Protein AF-A0A9D5I2P8-F1 (afdb_monomer)

Structure (mmCIF, N/CA/C/O backbone):
data_AF-A0A9D5I2P8-F1
#
_entry.id   AF-A0A9D5I2P8-F1
#
loop_
_atom_site.group_PDB
_atom_site.id
_atom_site.type_symbol
_atom_site.label_atom_id
_atom_site.label_alt_id
_atom_site.label_comp_id
_atom_site.label_asym_id
_atom_site.label_entity_id
_atom_site.label_seq_id
_atom_site.pdbx_PDB_ins_code
_atom_site.Cartn_x
_atom_site.Cartn_y
_atom_site.Cartn_z
_atom_site.occupancy
_atom_site.B_iso_or_equiv
_atom_site.auth_seq_id
_atom_site.auth_comp_id
_atom_site.auth_asym_id
_atom_site.auth_atom_id
_atom_site.pdbx_PDB_model_num
ATOM 1 N N . MET A 1 1 ? 10.595 22.126 9.988 1.00 78.81 1 MET A N 1
ATOM 2 C CA . MET A 1 1 ? 11.864 22.887 10.127 1.00 78.81 1 MET A CA 1
ATOM 3 C C . MET A 1 1 ? 11.837 24.057 9.153 1.00 78.81 1 MET A C 1
ATOM 5 O O . MET A 1 1 ? 11.131 23.957 8.158 1.00 78.81 1 MET A O 1
ATOM 9 N N . ARG A 1 2 ? 12.551 25.163 9.416 1.00 88.12 2 ARG A N 1
ATOM 10 C CA . ARG A 1 2 ? 12.683 26.245 8.418 1.00 88.12 2 ARG A CA 1
ATOM 11 C C . ARG A 1 2 ? 13.442 25.714 7.197 1.00 88.12 2 ARG A C 1
ATOM 13 O O . ARG A 1 2 ? 14.443 25.025 7.381 1.00 88.12 2 ARG A O 1
ATOM 20 N N . LEU A 1 3 ? 12.991 26.056 5.989 1.00 88.38 3 LEU A N 1
ATOM 21 C CA . LEU A 1 3 ? 13.537 25.519 4.736 1.00 88.38 3 LEU A CA 1
ATOM 22 C C . LEU A 1 3 ? 15.068 25.674 4.605 1.00 88.38 3 LEU A C 1
ATOM 24 O O . LEU A 1 3 ? 15.707 24.679 4.280 1.00 88.38 3 LEU A O 1
ATOM 28 N N . PRO A 1 4 ? 15.694 26.825 4.939 1.00 90.62 4 PRO A N 1
ATOM 29 C CA . PRO A 1 4 ? 17.150 26.959 4.830 1.00 90.62 4 PRO A CA 1
ATOM 30 C C . PRO A 1 4 ? 17.914 25.957 5.703 1.00 90.62 4 PRO A C 1
ATOM 32 O O . PRO A 1 4 ? 18.890 25.366 5.258 1.00 90.62 4 PRO A O 1
ATOM 35 N N . LEU A 1 5 ? 17.436 25.715 6.928 1.00 91.19 5 LEU A N 1
ATOM 36 C CA . LEU A 1 5 ? 18.046 24.746 7.840 1.00 91.19 5 LEU A CA 1
ATOM 37 C C . LEU A 1 5 ? 17.813 23.308 7.366 1.00 91.19 5 LEU A C 1
ATOM 39 O O . LEU A 1 5 ? 18.690 22.464 7.498 1.00 91.19 5 LEU A O 1
ATOM 43 N N . TYR A 1 6 ? 16.636 23.032 6.805 1.00 92.38 6 TYR A N 1
ATOM 44 C CA . TYR A 1 6 ? 16.324 21.722 6.243 1.00 92.38 6 TYR A CA 1
ATOM 45 C C . TYR A 1 6 ? 17.246 21.384 5.065 1.00 92.38 6 TYR A C 1
ATOM 47 O O . TYR A 1 6 ? 17.848 20.314 5.037 1.00 92.38 6 TYR A O 1
ATOM 55 N N . LEU A 1 7 ? 17.423 22.328 4.136 1.00 92.12 7 LEU A N 1
ATOM 56 C CA . LEU A 1 7 ? 18.331 22.172 3.001 1.00 92.12 7 LEU A CA 1
ATOM 57 C C . LEU A 1 7 ? 19.793 22.071 3.447 1.00 92.12 7 LEU A C 1
ATOM 59 O O . LEU A 1 7 ? 20.521 21.246 2.909 1.00 92.12 7 LEU A O 1
ATOM 63 N N . ALA A 1 8 ? 20.211 22.826 4.467 1.00 92.19 8 ALA A N 1
ATOM 64 C CA . ALA A 1 8 ? 21.562 22.722 5.019 1.00 92.19 8 ALA A CA 1
ATOM 65 C C . ALA A 1 8 ? 21.890 21.316 5.563 1.00 92.19 8 ALA A C 1
ATOM 67 O O . ALA A 1 8 ? 23.046 20.908 5.524 1.00 92.19 8 ALA A O 1
ATOM 68 N N . LEU A 1 9 ? 20.886 20.568 6.039 1.00 91.12 9 LEU A N 1
ATOM 69 C CA . LEU A 1 9 ? 21.048 19.179 6.488 1.00 91.12 9 LEU A CA 1
ATOM 70 C C . LEU A 1 9 ? 20.932 18.163 5.343 1.00 91.12 9 LEU A C 1
ATOM 72 O O . LEU A 1 9 ? 21.592 17.128 5.378 1.00 91.12 9 LEU A O 1
ATOM 76 N N . LEU A 1 10 ? 20.106 18.447 4.332 1.00 92.12 10 LEU A N 1
ATOM 77 C CA . LEU A 1 10 ? 19.868 17.537 3.209 1.00 92.12 10 LEU A CA 1
ATOM 78 C C . LEU A 1 10 ? 20.974 17.598 2.146 1.00 92.12 10 LEU A C 1
ATOM 80 O O . LEU A 1 10 ? 21.365 16.562 1.618 1.00 92.12 10 LEU A O 1
ATOM 84 N N . ILE A 1 11 ? 21.503 18.788 1.842 1.00 92.69 11 ILE A N 1
ATOM 85 C CA . ILE A 1 11 ? 22.519 18.987 0.796 1.00 92.69 11 ILE A CA 1
ATOM 86 C C . ILE A 1 11 ? 23.757 18.104 1.017 1.00 92.69 11 ILE A C 1
ATOM 88 O O . ILE A 1 11 ? 24.148 17.432 0.064 1.00 92.69 11 ILE A O 1
ATOM 92 N N . PRO A 1 12 ? 24.356 18.016 2.224 1.00 92.00 12 PRO A N 1
ATOM 93 C CA . PRO A 1 12 ? 25.489 17.122 2.453 1.00 92.00 12 PRO A CA 1
ATOM 94 C C . PRO A 1 12 ? 25.155 15.655 2.173 1.00 92.00 12 PRO A C 1
ATOM 96 O O . PRO A 1 12 ? 25.954 14.963 1.553 1.00 92.00 12 PRO A O 1
ATOM 99 N N . ALA A 1 13 ? 23.965 15.188 2.567 1.00 89.69 13 ALA A N 1
ATOM 100 C CA . ALA A 1 13 ? 23.534 13.816 2.301 1.00 89.69 13 ALA A CA 1
ATOM 101 C C . ALA A 1 13 ? 23.412 13.547 0.792 1.00 89.69 13 ALA A C 1
ATOM 103 O O . ALA A 1 13 ? 23.885 12.522 0.313 1.00 89.69 13 ALA A O 1
ATOM 104 N N . ILE A 1 14 ? 22.849 14.494 0.036 1.00 90.88 14 ILE A N 1
ATOM 105 C CA . ILE A 1 14 ? 22.738 14.395 -1.424 1.00 90.88 14 ILE A CA 1
ATOM 106 C C . ILE A 1 14 ? 24.117 14.455 -2.095 1.00 90.88 14 ILE A C 1
ATOM 108 O O . ILE A 1 14 ? 24.389 13.665 -2.990 1.00 90.88 14 ILE A O 1
ATOM 112 N N . LEU A 1 15 ? 25.027 15.325 -1.652 1.00 91.94 15 LEU A N 1
ATOM 113 C CA . LEU A 1 15 ? 26.397 15.365 -2.178 1.00 91.94 15 LEU A CA 1
ATOM 114 C C . LEU A 1 15 ? 27.132 14.044 -1.934 1.00 91.94 15 LEU A C 1
ATOM 116 O O . LEU A 1 15 ? 27.730 13.501 -2.858 1.00 91.94 15 LEU A O 1
ATOM 120 N N . CYS A 1 16 ? 27.047 13.488 -0.725 1.00 91.62 16 CYS A N 1
ATOM 121 C CA . CYS A 1 16 ? 27.643 12.188 -0.426 1.00 91.62 16 CYS A CA 1
ATOM 122 C C . CYS A 1 16 ? 27.035 11.055 -1.272 1.00 91.62 16 CYS A C 1
ATOM 124 O O . CYS A 1 16 ? 27.744 10.108 -1.611 1.00 91.62 16 CYS A O 1
ATOM 126 N N . LEU A 1 17 ? 25.746 11.159 -1.618 1.00 90.62 17 LEU A N 1
ATOM 127 C CA . LEU A 1 17 ? 25.062 10.233 -2.519 1.00 90.62 17 LEU A CA 1
ATOM 128 C C . LEU A 1 17 ? 25.661 10.297 -3.935 1.00 90.62 17 LEU A C 1
ATOM 130 O O . LEU A 1 17 ? 26.036 9.261 -4.470 1.00 90.62 17 LEU A O 1
ATOM 134 N N . TYR A 1 18 ? 25.844 11.493 -4.510 1.00 91.44 18 TYR A N 1
ATOM 135 C CA . TYR A 1 18 ? 26.490 11.650 -5.827 1.00 91.44 18 TYR A CA 1
ATOM 136 C C . TYR A 1 18 ? 27.962 11.235 -5.838 1.00 91.44 18 TYR A C 1
ATOM 138 O O . TYR A 1 18 ? 28.459 10.742 -6.846 1.00 91.44 18 TYR A O 1
ATOM 146 N N . LEU A 1 19 ? 28.667 11.438 -4.725 1.00 92.06 19 LEU A N 1
ATOM 147 C CA . LEU A 1 19 ? 30.057 11.017 -4.573 1.00 92.06 19 LEU A CA 1
ATOM 148 C C . LEU A 1 19 ? 30.198 9.508 -4.303 1.00 92.06 19 LEU A C 1
ATOM 150 O O . LEU A 1 19 ? 31.323 9.022 -4.257 1.00 92.06 19 LEU A O 1
ATOM 154 N N . ASN A 1 20 ? 29.094 8.769 -4.125 1.00 87.88 20 ASN A N 1
ATOM 155 C CA . ASN A 1 20 ? 29.074 7.342 -3.779 1.00 87.88 20 ASN A CA 1
ATOM 156 C C . ASN A 1 20 ? 29.911 6.994 -2.530 1.00 87.88 20 ASN A C 1
ATOM 158 O O . ASN A 1 20 ? 30.543 5.943 -2.459 1.00 87.88 20 ASN A O 1
ATOM 162 N N . ILE A 1 21 ? 29.913 7.880 -1.529 1.00 90.06 21 ILE A N 1
ATOM 163 C CA . ILE A 1 21 ? 30.663 7.706 -0.267 1.00 90.06 21 ILE A CA 1
ATOM 164 C C . ILE A 1 21 ? 29.759 7.410 0.936 1.00 90.06 21 ILE A C 1
ATOM 166 O O . ILE A 1 21 ? 30.230 7.361 2.074 1.00 90.06 21 ILE A O 1
ATOM 170 N N . LEU A 1 22 ? 28.450 7.259 0.720 1.00 87.00 22 LEU A N 1
ATOM 171 C CA . LEU A 1 22 ? 27.521 6.949 1.799 1.00 87.00 22 LEU A CA 1
ATOM 172 C C . LEU A 1 22 ? 27.626 5.475 2.202 1.00 87.00 22 LEU A C 1
ATOM 174 O O . LEU A 1 22 ? 27.443 4.603 1.356 1.00 87.00 22 LEU A O 1
ATOM 178 N N . PRO A 1 23 ? 27.844 5.170 3.493 1.00 87.38 23 PRO A N 1
ATOM 179 C CA . PRO A 1 23 ? 27.744 3.798 3.965 1.00 87.38 23 PRO A CA 1
ATOM 180 C C . PRO A 1 23 ? 26.299 3.310 3.852 1.00 87.38 23 PRO A C 1
ATOM 182 O O . PRO A 1 23 ? 25.368 4.055 4.154 1.00 87.38 23 PRO A O 1
ATOM 185 N N . ILE A 1 24 ? 26.095 2.049 3.481 1.00 86.12 24 ILE A N 1
ATOM 186 C CA . ILE A 1 24 ? 24.763 1.439 3.438 1.00 86.12 24 ILE A CA 1
ATOM 187 C C . ILE A 1 24 ? 24.373 1.045 4.865 1.00 86.12 24 ILE A C 1
ATOM 189 O O . ILE A 1 24 ? 24.874 0.067 5.415 1.00 86.12 24 ILE A O 1
ATOM 193 N N . ASN A 1 25 ? 23.519 1.843 5.505 1.00 87.56 25 ASN A N 1
ATOM 194 C CA . ASN A 1 25 ? 22.987 1.563 6.836 1.00 87.56 25 ASN A CA 1
ATOM 195 C C . ASN A 1 25 ? 21.649 2.287 7.056 1.00 87.56 25 ASN A C 1
ATOM 197 O O . ASN A 1 25 ? 21.190 3.072 6.227 1.00 87.56 25 ASN A O 1
ATOM 201 N N . ILE A 1 26 ? 21.016 2.031 8.203 1.00 87.94 26 ILE A N 1
ATOM 202 C CA . ILE A 1 26 ? 19.726 2.642 8.550 1.00 87.94 26 ILE A CA 1
ATOM 203 C C . ILE A 1 26 ? 19.819 4.172 8.617 1.00 87.94 26 ILE A C 1
ATOM 205 O O . ILE A 1 26 ? 18.866 4.849 8.245 1.00 87.94 26 ILE A O 1
ATOM 209 N N . ILE A 1 27 ? 20.947 4.734 9.064 1.00 89.50 27 ILE A N 1
ATOM 210 C CA . ILE A 1 27 ? 21.100 6.186 9.225 1.00 89.50 27 ILE A CA 1
ATOM 211 C C . ILE A 1 27 ? 21.068 6.871 7.859 1.00 89.50 27 ILE A C 1
ATOM 213 O O . ILE A 1 27 ? 20.298 7.809 7.668 1.00 89.50 27 ILE A O 1
ATOM 217 N N . THR A 1 28 ? 21.876 6.410 6.905 1.00 90.25 28 THR A N 1
ATOM 218 C CA . THR A 1 28 ? 21.946 7.003 5.562 1.00 90.25 28 THR A CA 1
ATOM 219 C C . THR A 1 28 ? 20.651 6.794 4.789 1.00 90.25 28 THR A C 1
ATOM 221 O O . THR A 1 28 ? 20.121 7.752 4.224 1.00 90.25 28 THR A O 1
ATOM 224 N N . GLY A 1 29 ? 20.090 5.584 4.852 1.00 91.00 29 GLY A N 1
ATOM 225 C CA . GLY A 1 29 ? 18.795 5.256 4.267 1.00 91.00 29 GLY A CA 1
ATOM 226 C C . GLY A 1 29 ? 17.678 6.160 4.776 1.00 91.00 29 GLY A C 1
ATOM 227 O O . GLY A 1 29 ? 16.981 6.796 3.983 1.00 91.00 29 GLY A O 1
ATOM 228 N N . LEU A 1 30 ? 17.549 6.291 6.099 1.00 90.62 30 LEU A N 1
ATOM 229 C CA . LEU A 1 30 ? 16.545 7.149 6.720 1.00 90.62 30 LEU A CA 1
ATOM 230 C C . LEU A 1 30 ? 16.786 8.622 6.375 1.00 90.62 30 LEU A C 1
ATOM 232 O O . LEU A 1 30 ? 15.847 9.305 5.989 1.00 90.62 30 LEU A O 1
ATOM 236 N N . MET A 1 31 ? 18.020 9.125 6.475 1.00 91.56 31 MET A N 1
ATOM 237 C CA . MET A 1 31 ? 18.318 10.538 6.213 1.00 91.56 31 MET A CA 1
ATOM 238 C C . MET A 1 31 ? 17.983 10.952 4.780 1.00 91.56 31 MET A C 1
ATOM 240 O O . MET A 1 31 ? 17.380 12.008 4.585 1.00 91.56 31 MET A O 1
ATOM 244 N N . ILE A 1 32 ? 18.321 10.127 3.784 1.00 92.50 32 ILE A N 1
ATOM 245 C CA . ILE A 1 32 ? 18.010 10.438 2.386 1.00 92.50 32 ILE A CA 1
ATOM 246 C C . ILE A 1 32 ? 16.512 10.301 2.128 1.00 92.50 32 ILE A C 1
ATOM 248 O O . ILE A 1 32 ? 15.891 11.230 1.618 1.00 92.50 32 ILE A O 1
ATOM 252 N N . THR A 1 33 ? 15.906 9.171 2.495 1.00 93.75 33 THR A N 1
ATOM 253 C CA . THR A 1 33 ? 14.495 8.906 2.175 1.00 93.75 33 THR A CA 1
ATOM 254 C C . THR A 1 33 ? 13.550 9.830 2.943 1.00 93.75 33 THR A C 1
ATOM 256 O O . THR A 1 33 ? 12.611 10.367 2.362 1.00 93.75 33 THR A O 1
ATOM 259 N N . MET A 1 34 ? 13.818 10.105 4.222 1.00 92.94 34 MET A N 1
ATOM 260 C CA . MET A 1 34 ? 13.047 11.049 5.038 1.00 92.94 34 MET A CA 1
ATOM 261 C C . MET A 1 34 ? 13.308 12.503 4.634 1.00 92.94 34 MET A C 1
ATOM 263 O O . MET A 1 34 ? 12.386 13.320 4.659 1.00 92.94 34 MET A O 1
ATOM 267 N N . GLY A 1 35 ? 14.542 12.830 4.244 1.00 93.81 35 GLY A N 1
ATOM 268 C CA . GLY A 1 35 ? 14.923 14.142 3.725 1.00 93.81 35 GLY A CA 1
ATOM 269 C C . GLY A 1 35 ? 14.256 14.476 2.387 1.00 93.81 35 GLY A C 1
ATOM 270 O O . GLY A 1 35 ? 13.686 15.548 2.201 1.00 93.81 35 GLY A O 1
ATOM 271 N N . LEU A 1 36 ? 14.260 13.533 1.450 1.00 95.12 36 LEU A N 1
ATOM 272 C CA . LEU A 1 36 ? 13.548 13.681 0.183 1.00 95.12 36 LEU A CA 1
ATOM 273 C C . LEU A 1 36 ? 12.033 13.624 0.389 1.00 95.12 36 LEU A C 1
ATOM 275 O O . LEU A 1 36 ? 11.311 14.454 -0.154 1.00 95.12 36 LEU A O 1
ATOM 279 N N . GLY A 1 37 ? 11.543 12.712 1.231 1.00 94.56 37 GLY A N 1
ATOM 280 C CA . GLY A 1 37 ? 10.116 12.564 1.507 1.00 94.56 37 GLY A CA 1
ATOM 281 C C . GLY A 1 37 ? 9.509 13.813 2.140 1.00 94.56 37 GLY A C 1
ATOM 282 O O . GLY A 1 37 ? 8.441 14.256 1.731 1.00 94.56 37 GLY A O 1
ATOM 283 N N . GLY A 1 38 ? 10.198 14.438 3.099 1.00 93.69 38 GLY A N 1
ATOM 284 C CA . GLY A 1 38 ? 9.749 15.703 3.680 1.00 93.69 38 GLY A CA 1
ATOM 285 C C . GLY A 1 38 ? 9.792 16.865 2.683 1.00 93.69 38 GLY A C 1
ATOM 286 O O . GLY A 1 38 ? 8.869 17.681 2.669 1.00 93.69 38 GLY A O 1
ATOM 287 N N . LEU A 1 39 ? 10.815 16.920 1.821 1.00 94.75 39 LEU A N 1
ATOM 288 C CA . LEU A 1 39 ? 10.914 17.921 0.758 1.00 94.75 39 LEU A CA 1
ATOM 289 C C . LEU A 1 39 ? 9.770 17.784 -0.256 1.00 94.75 39 LEU A C 1
ATOM 291 O O . LEU A 1 39 ? 9.090 18.764 -0.547 1.00 94.75 39 LEU A O 1
ATOM 295 N N . PHE A 1 40 ? 9.534 16.579 -0.771 1.00 95.44 40 PHE A N 1
ATOM 296 C CA . PHE A 1 40 ? 8.492 16.306 -1.762 1.00 95.44 40 PHE A CA 1
ATOM 297 C C . PHE A 1 40 ? 7.091 16.507 -1.199 1.00 95.44 40 PHE A C 1
ATOM 299 O O . PHE A 1 40 ? 6.252 17.104 -1.873 1.00 95.44 40 PHE A O 1
ATOM 306 N N . LEU A 1 41 ? 6.862 16.110 0.055 1.00 93.19 41 LEU A N 1
ATOM 307 C CA . LEU A 1 41 ? 5.612 16.395 0.749 1.00 93.19 41 LEU A CA 1
ATOM 308 C C . LEU A 1 41 ? 5.373 17.909 0.837 1.00 93.19 41 LEU A C 1
ATOM 310 O O . LEU A 1 41 ? 4.321 18.388 0.425 1.00 93.19 41 LEU A O 1
ATOM 314 N N . TRP A 1 42 ? 6.377 18.676 1.280 1.00 92.88 42 TRP A N 1
ATOM 315 C CA . TRP A 1 42 ? 6.282 20.135 1.362 1.00 92.88 42 TRP A CA 1
ATOM 316 C C . TRP A 1 42 ? 6.031 20.791 -0.003 1.00 92.88 42 TRP A C 1
ATOM 318 O O . TRP A 1 42 ? 5.168 21.664 -0.102 1.00 92.88 42 TRP A O 1
ATOM 328 N N . ILE A 1 43 ? 6.738 20.368 -1.058 1.00 94.38 43 ILE A N 1
ATOM 329 C CA . ILE A 1 43 ? 6.544 20.888 -2.421 1.00 94.38 43 ILE A CA 1
ATOM 330 C C . ILE A 1 43 ? 5.121 20.596 -2.900 1.00 94.38 43 ILE A C 1
ATOM 332 O O . ILE A 1 43 ? 4.416 21.513 -3.315 1.00 94.38 43 ILE A O 1
ATOM 336 N N . GLY A 1 44 ? 4.682 19.339 -2.839 1.00 93.00 44 GLY A N 1
ATOM 337 C CA . GLY A 1 44 ? 3.399 18.943 -3.414 1.00 93.00 44 GLY A CA 1
ATOM 338 C C . GLY A 1 44 ? 2.206 19.517 -2.654 1.00 93.00 44 GLY A C 1
ATOM 339 O O . GLY A 1 44 ? 1.231 19.927 -3.282 1.00 93.00 44 GLY A O 1
ATOM 340 N N . ASP A 1 45 ? 2.306 19.635 -1.329 1.00 91.19 45 ASP A N 1
ATOM 341 C CA . ASP A 1 45 ? 1.255 20.237 -0.503 1.00 91.19 45 ASP A CA 1
ATOM 342 C C . ASP A 1 45 ? 1.180 21.764 -0.674 1.00 91.19 45 ASP A C 1
ATOM 344 O O . ASP A 1 45 ? 0.129 22.364 -0.441 1.00 91.19 45 ASP A O 1
ATOM 348 N N . SER A 1 46 ? 2.264 22.398 -1.137 1.00 91.75 46 SER A N 1
ATOM 349 C CA . SER A 1 46 ? 2.305 23.840 -1.409 1.00 91.75 46 SER A CA 1
ATOM 350 C C . SER A 1 46 ? 1.672 24.229 -2.751 1.00 91.75 46 SER A C 1
ATOM 352 O O . SER A 1 46 ? 1.355 25.402 -2.945 1.00 91.75 46 SER A O 1
ATOM 354 N N . ILE A 1 47 ? 1.484 23.291 -3.690 1.00 93.00 47 ILE A N 1
ATOM 355 C CA . ILE A 1 47 ? 0.934 23.580 -5.024 1.00 93.00 47 ILE A CA 1
ATOM 356 C C . ILE A 1 47 ? -0.607 23.569 -4.961 1.00 93.00 47 ILE A C 1
ATOM 358 O O . ILE A 1 47 ? -1.201 22.509 -4.730 1.00 93.00 47 ILE A O 1
ATOM 362 N N . PRO A 1 48 ? -1.292 24.708 -5.209 1.00 88.25 48 PRO A N 1
ATOM 363 C CA . PRO A 1 48 ? -2.754 24.766 -5.196 1.00 88.25 48 PRO A CA 1
ATOM 364 C C . PRO A 1 48 ? -3.376 23.805 -6.214 1.00 88.25 48 PRO A C 1
ATOM 366 O O . PRO A 1 48 ? -2.814 23.583 -7.287 1.00 88.25 48 PRO A O 1
ATOM 369 N N . LYS A 1 49 ? -4.562 23.265 -5.908 1.00 87.75 49 LYS A N 1
ATOM 370 C CA . LYS A 1 49 ? -5.259 22.187 -6.644 1.00 87.75 49 LYS A CA 1
ATOM 371 C C . LYS A 1 49 ? -4.548 20.835 -6.620 1.00 87.75 49 LYS A C 1
ATOM 373 O O . LYS A 1 49 ? -5.217 19.834 -6.422 1.00 87.75 49 LYS A O 1
ATOM 378 N N . PHE A 1 50 ? -3.228 20.777 -6.787 1.00 89.00 50 PHE A N 1
ATOM 379 C CA . PHE A 1 50 ? -2.485 19.515 -6.715 1.00 89.00 50 PHE A CA 1
ATOM 380 C C . PHE A 1 50 ? -2.513 18.923 -5.299 1.00 89.00 50 PHE A C 1
ATOM 382 O O . PHE A 1 50 ? -2.720 17.722 -5.129 1.00 89.00 50 PHE A O 1
ATOM 389 N N . SER A 1 51 ? -2.428 19.772 -4.273 1.00 88.88 51 SER A N 1
ATOM 390 C CA . SER A 1 51 ? -2.590 19.365 -2.875 1.00 88.88 51 SER A CA 1
ATOM 391 C C . SER A 1 51 ? -3.970 18.766 -2.562 1.00 88.88 51 SER A C 1
ATOM 393 O O . SER A 1 51 ? -4.065 17.878 -1.719 1.00 88.88 51 SER A O 1
ATOM 395 N N . GLU A 1 52 ? -5.032 19.146 -3.286 1.00 86.25 52 GLU A N 1
ATOM 396 C CA . GLU A 1 52 ? -6.380 18.568 -3.113 1.00 86.25 52 GLU A CA 1
ATOM 397 C C . GLU A 1 52 ? -6.453 17.088 -3.533 1.00 86.25 52 GLU A C 1
ATOM 399 O O . GLU A 1 52 ? -7.328 16.358 -3.069 1.00 86.25 52 GLU A O 1
ATOM 404 N N . PHE A 1 53 ? -5.510 16.640 -4.368 1.00 86.50 53 PHE A N 1
ATOM 405 C CA . PHE A 1 53 ? -5.315 15.245 -4.770 1.00 86.50 53 PHE A CA 1
ATOM 406 C C . PHE A 1 53 ? -4.235 14.540 -3.926 1.00 86.50 53 PHE A C 1
ATOM 408 O O . PHE A 1 53 ? -3.790 13.448 -4.270 1.00 86.50 53 PHE A O 1
ATOM 415 N N . GLY A 1 54 ? -3.771 15.136 -2.825 1.00 85.00 54 GLY A N 1
ATOM 416 C CA . GLY A 1 54 ? -2.665 14.578 -2.041 1.00 85.00 54 GLY A CA 1
ATOM 417 C C . GLY A 1 54 ? -1.312 14.732 -2.739 1.00 85.00 54 GLY A C 1
ATOM 418 O O . GLY A 1 54 ? -0.473 13.832 -2.676 1.00 85.00 54 GLY A O 1
ATOM 419 N N . GLY A 1 55 ? -1.107 15.863 -3.418 1.00 88.69 55 GLY A N 1
ATOM 420 C CA . GLY A 1 55 ? 0.065 16.155 -4.239 1.00 88.69 55 GLY A CA 1
ATOM 421 C C . GLY A 1 55 ? 1.410 15.814 -3.596 1.00 88.69 55 GLY A C 1
ATOM 422 O O . GLY A 1 55 ? 2.247 15.188 -4.243 1.00 88.69 55 GLY A O 1
ATOM 423 N N . GLY A 1 56 ? 1.615 16.132 -2.314 1.00 91.81 56 GLY A N 1
ATOM 424 C CA . GLY A 1 56 ? 2.856 15.782 -1.621 1.00 91.81 56 GLY A CA 1
ATOM 425 C C . GLY A 1 56 ? 3.098 14.271 -1.527 1.00 91.81 56 GLY A C 1
ATOM 426 O O . GLY A 1 56 ? 4.214 13.803 -1.739 1.00 91.81 56 GLY A O 1
ATOM 427 N N . THR A 1 57 ? 2.043 13.484 -1.305 1.00 90.81 57 THR A N 1
ATOM 428 C CA . THR A 1 57 ? 2.125 12.014 -1.293 1.00 90.81 57 THR A CA 1
ATOM 429 C C . THR A 1 57 ? 2.434 11.460 -2.683 1.00 90.81 57 THR A C 1
ATOM 431 O O . THR A 1 57 ? 3.275 10.573 -2.812 1.00 90.81 57 THR A O 1
ATOM 434 N N . LEU A 1 58 ? 1.798 12.005 -3.726 1.00 93.12 58 LEU A N 1
ATOM 435 C CA . LEU A 1 58 ? 2.051 11.598 -5.110 1.00 93.12 58 LEU A CA 1
ATOM 436 C C . LEU A 1 58 ? 3.499 11.883 -5.527 1.00 93.12 58 LEU A C 1
ATOM 438 O O . LEU A 1 58 ? 4.118 11.040 -6.175 1.00 93.12 58 LEU A O 1
ATOM 442 N N . LEU A 1 59 ? 4.074 13.018 -5.110 1.00 95.19 59 LEU A N 1
ATOM 443 C CA . LEU A 1 59 ? 5.490 13.294 -5.359 1.00 95.19 59 LEU A CA 1
ATOM 444 C C . LEU A 1 59 ? 6.397 12.292 -4.646 1.00 95.19 59 LEU A C 1
ATOM 446 O O . LEU A 1 59 ? 7.309 11.780 -5.281 1.00 95.19 59 LEU A O 1
ATOM 450 N N . CYS A 1 60 ? 6.135 11.942 -3.383 1.00 94.44 60 CYS A N 1
ATOM 451 C CA . CYS A 1 60 ? 6.932 10.926 -2.684 1.00 94.44 60 CYS A CA 1
ATOM 452 C C . CYS A 1 60 ? 6.919 9.555 -3.380 1.00 94.44 60 CYS A C 1
ATOM 454 O O . CYS A 1 60 ? 7.894 8.821 -3.275 1.00 94.44 60 CYS A O 1
ATOM 456 N N . ILE A 1 61 ? 5.828 9.208 -4.068 1.00 91.19 61 ILE A N 1
ATOM 457 C CA . ILE A 1 61 ? 5.642 7.904 -4.717 1.00 91.19 61 ILE A CA 1
ATOM 458 C C . ILE A 1 61 ? 6.229 7.868 -6.129 1.00 91.19 61 ILE A C 1
ATOM 460 O O . ILE A 1 61 ? 6.802 6.855 -6.517 1.00 91.19 61 ILE A O 1
ATOM 464 N N . PHE A 1 62 ? 6.064 8.924 -6.924 1.00 91.88 62 PHE A N 1
ATOM 465 C CA . PHE A 1 62 ? 6.422 8.881 -8.348 1.00 91.88 62 PHE A CA 1
ATOM 466 C C . PHE A 1 62 ? 7.723 9.602 -8.670 1.00 91.88 62 PHE A C 1
ATOM 468 O O . PHE A 1 62 ? 8.466 9.168 -9.548 1.00 91.88 62 PHE A O 1
ATOM 475 N N . LEU A 1 63 ? 8.016 10.700 -7.972 1.00 94.81 63 LEU A N 1
ATOM 476 C CA . LEU A 1 63 ? 9.150 11.546 -8.320 1.00 94.81 63 LEU A CA 1
ATOM 477 C C . LEU A 1 63 ? 10.509 10.845 -8.125 1.00 94.81 63 LEU A C 1
ATOM 479 O O . LEU A 1 63 ? 11.328 10.972 -9.029 1.00 94.81 63 LEU A O 1
ATOM 483 N N . PRO A 1 64 ? 10.780 10.085 -7.040 1.00 95.00 64 PRO A N 1
ATOM 484 C CA . PRO A 1 64 ? 12.075 9.420 -6.870 1.00 95.00 64 PRO A CA 1
ATOM 485 C C . PRO A 1 64 ? 12.423 8.465 -8.018 1.00 95.00 64 PRO A C 1
ATOM 487 O O . PRO A 1 64 ? 13.498 8.598 -8.595 1.00 95.00 64 PRO A O 1
ATOM 490 N N . ALA A 1 65 ? 11.508 7.563 -8.390 1.00 92.94 65 ALA A N 1
ATOM 491 C CA . ALA A 1 65 ? 11.703 6.622 -9.497 1.00 92.94 65 ALA A CA 1
ATOM 492 C C . ALA A 1 65 ? 11.996 7.340 -10.824 1.00 92.94 65 ALA A C 1
ATOM 494 O O . ALA A 1 65 ? 12.927 6.981 -11.542 1.00 92.94 65 ALA A O 1
ATOM 495 N N . VAL A 1 66 ? 11.241 8.404 -11.125 1.00 92.88 66 VAL A N 1
ATOM 496 C CA . VAL A 1 66 ? 11.451 9.209 -12.337 1.00 92.88 66 VAL A CA 1
ATOM 497 C C . VAL A 1 66 ? 12.803 9.915 -12.303 1.00 92.88 66 VAL A C 1
ATOM 499 O O . VAL A 1 66 ? 13.507 9.901 -13.305 1.00 92.88 66 VAL A O 1
ATOM 502 N N . LEU A 1 67 ? 13.185 10.512 -11.169 1.00 94.81 67 LEU A N 1
ATOM 503 C CA . LEU A 1 67 ? 14.469 11.202 -11.023 1.00 94.81 67 LEU A CA 1
ATOM 504 C C . LEU A 1 67 ? 15.661 10.254 -11.189 1.00 94.81 67 LEU A C 1
ATOM 506 O O . LEU A 1 67 ? 16.671 10.676 -11.746 1.00 94.81 67 LEU A O 1
ATOM 510 N N . ILE A 1 68 ? 15.545 9.005 -10.732 1.00 94.00 68 ILE A N 1
ATOM 511 C CA . ILE A 1 68 ? 16.553 7.963 -10.973 1.00 94.00 68 ILE A CA 1
ATOM 512 C C . ILE A 1 68 ? 16.589 7.616 -12.465 1.00 94.00 68 ILE A C 1
ATOM 514 O O . ILE A 1 68 ? 17.650 7.653 -13.077 1.00 94.00 68 ILE A O 1
ATOM 518 N N . PHE A 1 69 ? 15.428 7.369 -13.077 1.00 92.38 69 PHE A N 1
ATOM 519 C CA . PHE A 1 69 ? 15.329 6.995 -14.490 1.00 92.38 69 PHE A CA 1
ATOM 520 C C . PHE A 1 69 ? 15.915 8.044 -15.448 1.00 92.38 69 PHE A C 1
ATOM 522 O O . PHE A 1 69 ? 16.607 7.694 -16.398 1.00 92.38 69 PHE A O 1
ATOM 529 N N . VAL A 1 70 ? 15.678 9.339 -15.203 1.00 93.50 70 VAL A N 1
ATOM 530 C CA . VAL A 1 70 ? 16.240 10.421 -16.038 1.00 93.50 70 VAL A CA 1
ATOM 531 C C . VAL A 1 70 ? 17.697 10.766 -15.694 1.00 93.50 70 VAL A C 1
ATOM 533 O O . VAL A 1 70 ? 18.255 11.693 -16.279 1.00 93.50 70 VAL A O 1
ATOM 536 N N . GLY A 1 71 ? 18.309 10.068 -14.733 1.00 90.81 71 GLY A N 1
ATOM 537 C CA . GLY A 1 71 ? 19.699 10.271 -14.320 1.00 90.81 71 GLY A CA 1
ATOM 538 C C . GLY A 1 71 ? 19.941 11.509 -13.452 1.00 90.81 71 GLY A C 1
ATOM 539 O O . GLY A 1 71 ? 21.085 11.935 -13.309 1.00 90.81 71 GLY A O 1
ATOM 540 N N . VAL A 1 72 ? 18.891 12.108 -12.873 1.00 93.56 72 VAL A N 1
ATOM 541 C CA . VAL A 1 72 ? 19.056 13.187 -11.887 1.00 93.56 72 VAL A CA 1
ATOM 542 C C . VAL A 1 72 ? 19.530 12.601 -10.565 1.00 93.56 72 VAL A C 1
ATOM 544 O O . VAL A 1 72 ? 20.520 13.069 -10.033 1.00 93.56 72 VAL A O 1
ATOM 547 N N . LEU A 1 73 ? 18.869 11.575 -10.027 1.00 92.88 73 LEU A N 1
ATOM 548 C CA . LEU A 1 73 ? 19.385 10.861 -8.856 1.00 92.88 73 LEU A CA 1
ATOM 549 C C . LEU A 1 73 ? 20.273 9.693 -9.311 1.00 92.88 73 LEU A C 1
ATOM 551 O O . LEU A 1 73 ? 19.899 8.997 -10.253 1.00 92.88 73 LEU A O 1
ATOM 555 N N . PRO A 1 74 ? 21.424 9.452 -8.658 1.00 91.56 74 PRO A N 1
ATOM 556 C CA . PRO A 1 74 ? 22.299 8.343 -9.024 1.00 91.56 74 PRO A CA 1
ATOM 557 C C . PRO A 1 74 ? 21.658 6.993 -8.681 1.00 91.56 74 PRO A C 1
ATOM 559 O O . PRO A 1 74 ? 20.864 6.892 -7.744 1.00 91.56 74 PRO A O 1
ATOM 562 N N . GLU A 1 75 ? 22.061 5.934 -9.387 1.00 88.06 75 GLU A N 1
ATOM 563 C CA . GLU A 1 75 ? 21.558 4.568 -9.163 1.00 88.06 75 GLU A CA 1
ATOM 564 C C . GLU A 1 75 ? 21.831 4.045 -7.745 1.00 88.06 75 GLU A C 1
ATOM 566 O O . GLU A 1 75 ? 21.038 3.267 -7.215 1.00 88.06 75 GLU A O 1
ATOM 571 N N . SER A 1 76 ? 22.878 4.546 -7.075 1.00 89.56 76 SER A N 1
ATOM 572 C CA . SER A 1 76 ? 23.165 4.253 -5.662 1.00 89.56 76 SER A CA 1
ATOM 573 C C . SER A 1 76 ? 22.005 4.612 -4.724 1.00 89.56 76 SER A C 1
ATOM 575 O O . SER A 1 76 ? 21.876 4.032 -3.647 1.00 89.56 76 SER A O 1
ATOM 577 N N . MET A 1 77 ? 21.102 5.509 -5.139 1.00 91.31 77 MET A N 1
ATOM 578 C CA . MET A 1 77 ? 19.854 5.785 -4.426 1.00 91.31 77 MET A CA 1
ATOM 579 C C . MET A 1 77 ? 18.945 4.554 -4.356 1.00 91.31 77 MET A C 1
ATOM 581 O O . MET A 1 77 ? 18.348 4.308 -3.308 1.00 91.31 77 MET A O 1
ATOM 585 N N . SER A 1 78 ? 18.835 3.792 -5.449 1.00 91.00 78 SER A N 1
ATOM 586 C CA . SER A 1 78 ? 18.015 2.577 -5.501 1.00 91.00 78 SER A CA 1
ATOM 587 C C . SER A 1 78 ? 18.563 1.523 -4.542 1.00 91.00 78 SER A C 1
ATOM 589 O O . SER A 1 78 ? 17.826 1.004 -3.704 1.00 91.00 78 SER A O 1
ATOM 591 N N . GLU A 1 79 ? 19.881 1.306 -4.561 1.00 90.69 79 GLU A N 1
ATOM 592 C CA . GLU A 1 79 ? 20.554 0.367 -3.661 1.00 90.69 79 GLU A CA 1
ATOM 593 C C . GLU A 1 79 ? 20.396 0.766 -2.185 1.00 90.69 79 GLU A C 1
ATOM 595 O O . GLU A 1 79 ? 20.054 -0.067 -1.340 1.00 90.69 79 GLU A O 1
ATOM 600 N N . ILE A 1 80 ? 20.601 2.045 -1.851 1.00 91.62 80 ILE A N 1
ATOM 601 C CA . ILE A 1 80 ? 20.420 2.547 -0.482 1.00 91.62 80 ILE A CA 1
ATOM 602 C C . ILE A 1 80 ? 18.964 2.386 -0.042 1.00 91.62 80 ILE A C 1
ATOM 604 O O . ILE A 1 80 ? 18.715 1.929 1.073 1.00 91.62 80 ILE A O 1
ATOM 608 N N . ALA A 1 81 ? 18.002 2.735 -0.899 1.00 92.12 81 ALA A N 1
ATOM 609 C CA . ALA A 1 81 ? 16.580 2.600 -0.610 1.00 92.12 81 ALA A CA 1
ATOM 610 C C . ALA A 1 81 ? 16.168 1.136 -0.403 1.00 92.12 81 ALA A C 1
ATOM 612 O O . ALA A 1 81 ? 15.448 0.840 0.553 1.00 92.12 81 ALA A O 1
ATOM 613 N N . GLN A 1 82 ? 16.659 0.223 -1.244 1.00 90.31 82 GLN A N 1
ATOM 614 C CA . GLN A 1 82 ? 16.368 -1.206 -1.168 1.00 90.31 82 GLN A CA 1
ATOM 615 C C . GLN A 1 82 ? 16.939 -1.827 0.110 1.00 90.31 82 GLN A C 1
ATOM 617 O O . GLN A 1 82 ? 16.228 -2.521 0.841 1.00 90.31 82 GLN A O 1
ATOM 622 N N . ASN A 1 83 ? 18.204 -1.543 0.426 1.00 90.56 83 ASN A N 1
ATOM 623 C CA . ASN A 1 83 ? 18.839 -2.044 1.643 1.00 90.56 83 ASN A CA 1
ATOM 624 C C . ASN A 1 83 ? 18.204 -1.451 2.902 1.00 90.56 83 ASN A C 1
ATOM 626 O O . ASN A 1 83 ? 17.958 -2.167 3.871 1.00 90.56 83 ASN A O 1
ATOM 630 N N . PHE A 1 84 ? 17.887 -0.156 2.881 1.00 90.19 84 PHE A N 1
ATOM 631 C CA . PHE A 1 84 ? 17.178 0.499 3.971 1.00 90.19 84 PHE A CA 1
ATOM 632 C C . PHE A 1 84 ? 15.817 -0.138 4.226 1.00 90.19 84 PHE A C 1
ATOM 634 O O . PHE A 1 84 ? 15.521 -0.496 5.363 1.00 90.19 84 PHE A O 1
ATOM 641 N N . TYR A 1 85 ? 14.999 -0.276 3.183 1.00 88.69 85 TYR A N 1
ATOM 642 C CA . TYR A 1 85 ? 13.628 -0.737 3.321 1.00 88.69 85 TYR A CA 1
ATOM 643 C C . TYR A 1 85 ? 13.561 -2.235 3.616 1.00 88.69 85 TYR A C 1
ATOM 645 O O . TYR A 1 85 ? 12.990 -2.632 4.629 1.00 88.69 85 TYR A O 1
ATOM 653 N N . SER A 1 86 ? 14.181 -3.062 2.778 1.00 84.50 86 SER A N 1
ATOM 654 C CA . SER A 1 86 ? 14.053 -4.519 2.852 1.00 84.50 86 SER A CA 1
ATOM 655 C C . SER A 1 86 ? 15.279 -5.185 3.483 1.00 84.50 86 SER A C 1
ATOM 657 O O . SER A 1 86 ? 15.117 -6.085 4.301 1.00 84.50 86 SER A O 1
ATOM 659 N N . GLY A 1 87 ? 16.499 -4.728 3.175 1.00 84.75 87 GLY A N 1
ATOM 660 C CA . GLY A 1 87 ? 17.742 -5.369 3.641 1.00 84.75 87 GLY A CA 1
ATOM 661 C C . GLY A 1 87 ? 17.926 -5.379 5.165 1.00 84.75 87 GLY A C 1
ATOM 662 O O . GLY A 1 87 ? 18.311 -6.396 5.734 1.00 84.75 87 GLY A O 1
ATOM 663 N N . PHE A 1 88 ? 17.607 -4.275 5.847 1.00 84.44 88 PHE A N 1
ATOM 664 C CA . PHE A 1 88 ? 17.753 -4.152 7.306 1.00 84.44 88 PHE A CA 1
ATOM 665 C C . PHE A 1 88 ? 16.469 -4.441 8.102 1.00 84.44 88 PHE A C 1
ATOM 667 O O . PHE A 1 88 ? 16.418 -4.163 9.300 1.00 84.44 88 PHE A O 1
ATOM 674 N N . GLY A 1 89 ? 15.413 -4.958 7.462 1.00 84.56 89 GLY A N 1
ATOM 675 C CA . GLY A 1 89 ? 14.142 -5.270 8.129 1.00 84.56 89 GLY A CA 1
ATOM 676 C C . GLY A 1 89 ? 13.311 -4.045 8.541 1.00 84.56 89 GLY A C 1
ATOM 677 O O . GLY A 1 89 ? 12.387 -4.168 9.349 1.00 84.56 89 GLY A O 1
ATOM 678 N N . PHE A 1 90 ? 13.603 -2.853 8.002 1.00 89.25 90 PHE A N 1
ATOM 679 C CA . PHE A 1 90 ? 12.829 -1.644 8.305 1.00 89.25 90 PHE A CA 1
ATOM 680 C C . PHE A 1 90 ? 11.373 -1.773 7.838 1.00 89.25 90 PHE A C 1
ATOM 682 O O . PHE A 1 90 ? 10.459 -1.355 8.546 1.00 89.25 90 PHE A O 1
ATOM 689 N N . GLN A 1 91 ? 11.142 -2.408 6.688 1.00 88.06 91 GLN A N 1
ATOM 690 C CA . GLN A 1 91 ? 9.817 -2.766 6.189 1.00 88.06 91 GLN A CA 1
ATOM 691 C C . GLN A 1 91 ? 9.029 -3.542 7.247 1.00 88.06 91 GLN A C 1
ATOM 693 O O . GLN A 1 91 ? 7.912 -3.147 7.581 1.00 88.06 91 GLN A O 1
ATOM 698 N N . ASP A 1 92 ? 9.615 -4.598 7.811 1.00 88.69 92 ASP A N 1
ATOM 699 C CA . ASP A 1 92 ? 8.925 -5.440 8.786 1.00 88.69 92 ASP A CA 1
ATOM 700 C C . ASP A 1 92 ? 8.627 -4.680 10.077 1.00 88.69 92 ASP A C 1
ATOM 702 O O . ASP A 1 92 ? 7.522 -4.776 10.616 1.00 88.69 92 ASP A O 1
ATOM 706 N N . PHE A 1 93 ? 9.574 -3.854 10.528 1.00 91.00 93 PHE A N 1
ATOM 707 C CA . PHE A 1 93 ? 9.407 -2.996 11.697 1.00 91.00 93 PHE A CA 1
ATOM 708 C C . PHE A 1 93 ? 8.232 -2.017 11.538 1.00 91.00 93 PHE A C 1
ATOM 710 O O . PHE A 1 93 ? 7.394 -1.876 12.435 1.00 91.00 93 PHE A O 1
ATOM 717 N N . ILE A 1 94 ? 8.137 -1.375 10.373 1.00 90.19 94 ILE A N 1
ATOM 718 C CA . ILE A 1 94 ? 7.073 -0.426 10.042 1.00 90.19 94 ILE A CA 1
ATOM 719 C C . ILE A 1 94 ? 5.728 -1.132 9.898 1.00 90.19 94 ILE A C 1
ATOM 721 O O . ILE A 1 94 ? 4.743 -0.692 10.492 1.00 90.19 94 ILE A O 1
ATOM 725 N N . VAL A 1 95 ? 5.670 -2.227 9.138 1.00 88.69 95 VAL A N 1
ATOM 726 C CA . VAL A 1 95 ? 4.428 -2.970 8.891 1.00 88.69 95 VAL A CA 1
ATOM 727 C C . VAL A 1 95 ? 3.890 -3.559 10.193 1.00 88.69 95 VAL A C 1
ATOM 729 O O . VAL A 1 95 ? 2.697 -3.429 10.465 1.00 88.69 95 VAL A O 1
ATOM 732 N N . ALA A 1 96 ? 4.749 -4.126 11.046 1.00 91.75 96 ALA A N 1
ATOM 733 C CA . ALA A 1 96 ? 4.339 -4.627 12.354 1.00 91.75 96 ALA A CA 1
ATOM 734 C C . ALA A 1 96 ? 3.756 -3.511 13.234 1.00 91.75 96 ALA A C 1
ATOM 736 O O . ALA A 1 96 ? 2.672 -3.669 13.801 1.00 91.75 96 ALA A O 1
ATOM 737 N N . GLY A 1 97 ? 4.437 -2.361 13.305 1.00 91.38 97 GLY A N 1
ATOM 738 C CA . GLY A 1 97 ? 3.961 -1.194 14.044 1.00 91.38 97 GLY A CA 1
ATOM 739 C C . GLY A 1 97 ? 2.624 -0.666 13.529 1.00 91.38 97 GLY A C 1
ATOM 740 O O . GLY A 1 97 ? 1.723 -0.383 14.322 1.00 91.38 97 GLY A O 1
ATOM 741 N N . LEU A 1 98 ? 2.470 -0.593 12.204 1.00 89.56 98 LEU A N 1
ATOM 742 C CA . LEU A 1 98 ? 1.234 -0.149 11.579 1.00 89.56 98 LEU A CA 1
ATOM 743 C C . LEU A 1 98 ? 0.081 -1.119 11.851 1.00 89.56 98 LEU A C 1
ATOM 745 O O . LEU A 1 98 ? -0.969 -0.654 12.283 1.00 89.56 98 LEU A O 1
ATOM 749 N N . ILE A 1 99 ? 0.262 -2.435 11.672 1.00 89.81 99 ILE A N 1
ATOM 750 C CA . ILE A 1 99 ? -0.775 -3.452 11.943 1.00 89.81 99 ILE A CA 1
ATOM 751 C C . ILE A 1 99 ? -1.217 -3.391 13.402 1.00 89.81 99 ILE A C 1
ATOM 753 O O . ILE A 1 99 ? -2.405 -3.251 13.693 1.00 89.81 99 ILE A O 1
ATOM 757 N N . VAL A 1 100 ? -0.264 -3.489 14.328 1.00 91.62 100 VAL A N 1
ATOM 758 C CA . VAL A 1 100 ? -0.573 -3.597 15.755 1.00 91.62 100 VAL A CA 1
ATOM 759 C C . VAL A 1 100 ? -1.250 -2.327 16.256 1.00 91.62 100 VAL A C 1
ATOM 761 O O . VAL A 1 100 ? -2.307 -2.405 16.881 1.00 91.62 100 VAL A O 1
ATOM 764 N N . GLY A 1 101 ? -0.703 -1.152 15.942 1.00 87.19 101 GLY A N 1
ATOM 765 C CA . GLY A 1 101 ? -1.285 0.103 16.408 1.00 87.19 101 GLY A CA 1
ATOM 766 C C . GLY A 1 101 ? -2.639 0.429 15.778 1.00 87.19 101 GLY A C 1
ATOM 767 O O . GLY A 1 101 ? -3.501 0.994 16.449 1.00 87.19 101 GLY A O 1
ATOM 768 N N . SER A 1 102 ? -2.897 0.012 14.536 1.00 85.38 102 SER A N 1
ATOM 769 C CA . SER A 1 102 ? -4.206 0.228 13.906 1.00 85.38 102 SER A CA 1
ATOM 770 C C . SER A 1 102 ? -5.281 -0.773 14.356 1.00 85.38 102 SER A C 1
ATOM 772 O O . SER A 1 102 ? -6.440 -0.388 14.482 1.00 85.38 102 SER A O 1
ATOM 774 N N . ILE A 1 103 ? -4.934 -2.022 14.697 1.00 89.31 103 ILE A N 1
ATOM 775 C CA . ILE A 1 103 ? -5.886 -2.981 15.299 1.00 89.31 103 ILE A CA 1
ATOM 776 C C . ILE A 1 103 ? -6.216 -2.597 16.744 1.00 89.31 103 ILE A C 1
ATOM 778 O O . ILE A 1 103 ? -7.379 -2.625 17.155 1.00 89.31 103 ILE A O 1
ATOM 782 N N . LEU A 1 104 ? -5.201 -2.247 17.537 1.00 88.25 104 LEU A N 1
ATOM 783 C CA . LEU A 1 104 ? -5.397 -1.953 18.956 1.00 88.25 104 LEU A CA 1
ATOM 784 C C . LEU A 1 104 ? -6.088 -0.600 19.199 1.00 88.25 104 LEU A C 1
ATOM 786 O O . LEU A 1 104 ? -6.736 -0.450 20.238 1.00 88.25 104 LEU A O 1
ATOM 790 N N . SER A 1 105 ? -6.028 0.341 18.250 1.00 81.81 105 SER A N 1
ATOM 791 C CA . SER A 1 105 ? -6.668 1.666 18.361 1.00 81.81 105 SER A CA 1
ATOM 792 C C . SER A 1 105 ? -8.165 1.688 18.030 1.00 81.81 105 SER A C 1
ATOM 794 O O . SER A 1 105 ? -8.892 2.540 18.537 1.00 81.81 105 SER A O 1
ATOM 796 N N . ILE A 1 106 ? -8.682 0.748 17.232 1.00 82.88 106 ILE A N 1
ATOM 797 C CA . ILE A 1 106 ? -10.114 0.723 16.880 1.00 82.88 106 ILE A CA 1
ATOM 798 C C . ILE A 1 106 ? -10.980 0.094 17.979 1.00 82.88 106 ILE A C 1
ATOM 800 O O . ILE A 1 106 ? -10.485 -0.550 18.898 1.00 82.88 106 ILE A O 1
ATOM 804 N N . LYS A 1 107 ? -12.306 0.249 17.915 1.00 82.75 107 LYS A N 1
ATOM 805 C CA . LYS A 1 107 ? -13.230 -0.443 18.836 1.00 82.75 107 LYS A CA 1
ATOM 806 C C . LYS A 1 107 ? -13.411 -1.909 18.423 1.00 82.75 107 LYS A C 1
ATOM 808 O O . LYS A 1 107 ? -13.440 -2.229 17.236 1.00 82.75 107 LYS A O 1
ATOM 813 N N . ARG A 1 108 ? -13.561 -2.817 19.391 1.00 84.88 108 ARG A N 1
ATOM 814 C CA . ARG A 1 108 ? -13.678 -4.267 19.127 1.00 84.88 108 ARG A CA 1
ATOM 815 C C . ARG A 1 108 ? -14.902 -4.612 18.271 1.00 84.88 108 ARG A C 1
ATOM 817 O O . ARG A 1 108 ? -14.825 -5.466 17.397 1.00 84.88 108 ARG A O 1
ATOM 824 N N . GLU A 1 109 ? -16.013 -3.904 18.466 1.00 83.88 109 GLU A N 1
ATOM 825 C CA . GLU A 1 109 ? -17.260 -4.110 17.724 1.00 83.88 109 GLU A CA 1
ATOM 826 C C . GLU A 1 109 ? -17.060 -3.794 16.241 1.00 83.88 109 GLU A C 1
ATOM 828 O O . GLU A 1 109 ? -17.584 -4.481 15.364 1.00 83.88 109 GLU A O 1
ATOM 833 N N . VAL A 1 110 ? -16.256 -2.767 15.965 1.00 82.38 110 VAL A N 1
ATOM 834 C CA . VAL A 1 110 ? -15.875 -2.366 14.615 1.00 82.38 110 VAL A CA 1
ATOM 835 C C . VAL A 1 110 ? -14.985 -3.428 13.976 1.00 82.38 110 VAL A C 1
ATOM 837 O O . VAL A 1 110 ? -15.255 -3.808 12.841 1.00 82.38 110 VAL A O 1
ATOM 840 N N . LEU A 1 111 ? -13.979 -3.941 14.695 1.00 84.75 111 LEU 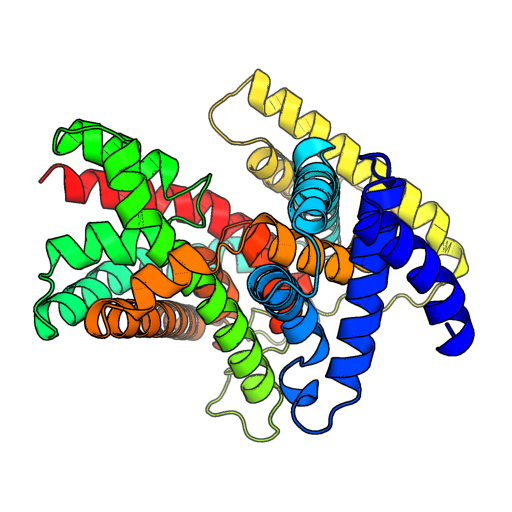A N 1
ATOM 841 C CA . LEU A 1 111 ? -13.089 -4.990 14.189 1.00 84.75 111 LEU A CA 1
ATOM 842 C C . LEU A 1 111 ? -13.878 -6.226 13.728 1.00 84.75 111 LEU A C 1
ATOM 844 O O . LEU A 1 111 ? -13.695 -6.678 12.601 1.00 84.75 111 LEU A O 1
ATOM 848 N N . ILE A 1 112 ? -14.803 -6.718 14.561 1.00 85.44 112 ILE A N 1
ATOM 849 C CA . ILE A 1 112 ? -15.656 -7.872 14.227 1.00 85.44 112 ILE A CA 1
ATOM 850 C C . ILE A 1 112 ? -16.552 -7.543 13.031 1.00 85.44 112 ILE A C 1
ATOM 852 O O . ILE A 1 112 ? -16.615 -8.293 12.057 1.00 85.44 112 ILE A O 1
ATOM 856 N N . THR A 1 113 ? -17.258 -6.412 13.105 1.00 85.19 113 THR A N 1
ATOM 857 C CA . THR A 1 113 ? -18.283 -6.071 12.116 1.00 85.19 113 THR A CA 1
ATOM 858 C C . THR A 1 113 ? -17.671 -5.829 10.743 1.00 85.19 113 THR A C 1
ATOM 860 O O . THR A 1 113 ? -18.201 -6.325 9.755 1.00 85.19 113 THR A O 1
ATOM 863 N N . VAL A 1 114 ? -16.573 -5.075 10.660 1.00 85.56 114 VAL A N 1
ATOM 864 C CA . VAL A 1 114 ? -15.898 -4.789 9.389 1.00 85.56 114 VAL A CA 1
ATOM 865 C C . VAL A 1 114 ? -15.185 -6.036 8.881 1.00 85.56 114 VAL A C 1
ATOM 867 O O . VAL A 1 114 ? -15.405 -6.403 7.731 1.00 85.56 114 VAL A O 1
ATOM 870 N N . GLY A 1 115 ? -14.410 -6.714 9.735 1.00 85.12 115 GLY A N 1
ATOM 871 C CA . GLY A 1 115 ? -13.608 -7.880 9.355 1.00 85.12 115 GLY A CA 1
ATOM 872 C C . GLY A 1 115 ? -14.435 -9.037 8.791 1.00 85.12 115 GLY A C 1
ATOM 873 O O . GLY A 1 115 ? -14.039 -9.651 7.807 1.00 85.12 115 GLY A O 1
ATOM 874 N N . LEU A 1 116 ? -15.622 -9.301 9.345 1.00 86.56 116 LEU A N 1
ATOM 875 C CA . LEU A 1 116 ? -16.519 -10.323 8.796 1.00 86.56 116 LEU A CA 1
ATOM 876 C C . LEU A 1 116 ? -17.249 -9.837 7.541 1.00 86.56 116 LEU A C 1
ATOM 878 O O . LEU A 1 116 ? -17.335 -10.559 6.550 1.00 86.56 116 LEU A O 1
ATOM 882 N N . LYS A 1 117 ? -17.772 -8.605 7.558 1.00 90.44 117 LYS A N 1
ATOM 883 C CA . LYS A 1 117 ? -18.550 -8.076 6.430 1.00 90.44 117 LYS A CA 1
ATOM 884 C C . LYS A 1 117 ? -17.716 -7.892 5.169 1.00 90.44 117 LYS A C 1
ATOM 886 O O . LYS A 1 117 ? -18.264 -8.054 4.086 1.00 90.44 117 LYS A O 1
ATOM 891 N N . MET A 1 118 ? -16.423 -7.588 5.292 1.00 91.50 118 MET A N 1
ATOM 892 C CA . MET A 1 118 ? -15.532 -7.382 4.145 1.00 91.50 118 MET A CA 1
ATOM 893 C C . MET A 1 118 ? -15.236 -8.651 3.341 1.00 91.50 118 MET A C 1
ATOM 895 O O . MET A 1 118 ? -14.819 -8.532 2.193 1.00 91.50 118 MET A O 1
ATOM 899 N N . LEU A 1 119 ? -15.519 -9.847 3.872 1.00 91.44 119 LEU A N 1
ATOM 900 C CA . LEU A 1 119 ? -15.376 -11.094 3.112 1.00 91.44 119 LEU A CA 1
ATOM 901 C C . LEU A 1 119 ? -16.318 -11.147 1.901 1.00 91.44 119 LEU A C 1
ATOM 903 O O . LEU A 1 119 ? -15.944 -11.665 0.853 1.00 91.44 119 LEU A O 1
ATOM 907 N N . ILE A 1 120 ? -17.520 -10.571 2.014 1.00 93.62 120 ILE A N 1
ATOM 908 C CA . ILE A 1 120 ? -18.498 -10.532 0.918 1.00 93.62 120 ILE A CA 1
ATOM 909 C C . ILE A 1 120 ? -17.982 -9.697 -0.268 1.00 93.62 120 ILE A C 1
ATOM 911 O O . ILE A 1 120 ? -17.896 -10.250 -1.367 1.00 93.62 120 ILE A O 1
ATOM 915 N N . PRO A 1 121 ? -17.623 -8.404 -0.110 1.00 95.75 121 PRO A N 1
ATOM 916 C CA . PRO A 1 121 ? -17.088 -7.616 -1.206 1.00 95.75 121 PRO A CA 1
ATOM 917 C C . PRO A 1 121 ? -15.756 -8.178 -1.687 1.00 95.75 121 PRO A C 1
ATOM 919 O O . PRO A 1 121 ? -15.566 -8.219 -2.888 1.00 95.75 121 PRO A O 1
ATOM 922 N N . LEU A 1 122 ? -14.895 -8.706 -0.809 1.00 95.06 122 LEU A N 1
ATOM 923 C CA . LEU A 1 122 ? -13.652 -9.376 -1.203 1.00 95.06 122 LEU A CA 1
ATOM 924 C C . LEU A 1 122 ? -13.897 -10.522 -2.200 1.00 95.06 122 LEU A C 1
ATOM 926 O O . LEU A 1 122 ? -13.378 -10.494 -3.314 1.00 95.06 122 LEU A O 1
ATOM 930 N N . MET A 1 123 ? -14.735 -11.497 -1.837 1.00 94.81 123 MET A N 1
ATOM 931 C CA . MET A 1 123 ? -15.057 -12.631 -2.713 1.00 94.81 123 MET A CA 1
ATOM 932 C C . MET A 1 123 ? -15.785 -12.193 -3.984 1.00 94.81 123 MET A C 1
ATOM 934 O O . MET A 1 123 ? -15.517 -12.711 -5.067 1.00 94.81 123 MET A O 1
ATOM 938 N N . THR A 1 124 ? -16.686 -11.217 -3.860 1.00 96.00 124 THR A N 1
ATOM 939 C CA . THR A 1 124 ? -17.410 -10.652 -5.005 1.00 96.00 124 THR A CA 1
ATOM 940 C C . THR A 1 124 ? -16.439 -10.010 -5.990 1.00 96.00 124 THR A C 1
ATOM 942 O O . THR A 1 124 ? -16.551 -10.246 -7.189 1.00 96.00 124 THR A O 1
ATOM 945 N N . THR A 1 125 ? -15.461 -9.248 -5.499 1.00 96.69 125 THR A N 1
ATOM 946 C CA . THR A 1 125 ? -14.425 -8.633 -6.325 1.00 96.69 125 THR A CA 1
ATOM 947 C C . THR A 1 125 ? -13.570 -9.687 -7.014 1.00 96.69 125 THR A C 1
ATOM 949 O O . THR A 1 125 ? -13.352 -9.557 -8.210 1.00 96.69 125 THR A O 1
ATOM 952 N N . ILE A 1 126 ? -13.135 -10.744 -6.317 1.00 95.00 126 ILE A N 1
ATOM 953 C CA . ILE A 1 126 ? -12.338 -11.833 -6.918 1.00 95.00 126 ILE A CA 1
ATOM 954 C C . ILE A 1 126 ? -13.093 -12.496 -8.073 1.00 95.00 126 ILE A C 1
ATOM 956 O O . ILE A 1 126 ? -12.579 -12.578 -9.187 1.00 95.00 126 ILE A O 1
ATOM 960 N N . LEU A 1 127 ? -14.334 -12.918 -7.837 1.00 95.19 127 LEU A N 1
ATOM 961 C CA . LEU A 1 127 ? -15.103 -13.671 -8.828 1.00 95.19 127 LEU A CA 1
ATOM 962 C C . LEU A 1 127 ? -15.603 -12.788 -9.980 1.00 95.19 127 LEU A C 1
ATOM 964 O O . LEU A 1 127 ? -15.405 -13.117 -11.150 1.00 95.19 127 LEU A O 1
ATOM 968 N N . LEU A 1 128 ? -16.243 -11.654 -9.672 1.00 95.94 128 LEU A N 1
ATOM 969 C CA . LEU A 1 128 ? -16.767 -10.757 -10.705 1.00 95.94 128 LEU A CA 1
ATOM 970 C C . LEU A 1 128 ? -15.659 -9.959 -11.391 1.00 95.94 128 LEU A C 1
ATOM 972 O O . LEU A 1 128 ? -15.780 -9.679 -12.577 1.00 95.94 128 LEU A O 1
ATOM 976 N N . GLY A 1 129 ? -14.580 -9.613 -10.688 1.00 95.62 129 GLY A N 1
ATOM 977 C CA . GLY A 1 129 ? -13.413 -8.957 -11.277 1.00 95.62 129 GLY A CA 1
ATOM 978 C C . GLY A 1 129 ? -12.744 -9.841 -12.325 1.00 95.62 129 GLY A C 1
ATOM 979 O O . GLY A 1 129 ? -12.500 -9.373 -13.435 1.00 95.62 129 GLY A O 1
ATOM 980 N N . ALA A 1 130 ? -12.555 -11.132 -12.027 1.00 94.69 130 ALA A N 1
ATOM 981 C CA . ALA A 1 130 ? -12.076 -12.116 -12.999 1.00 94.69 130 ALA A CA 1
ATOM 982 C C . ALA A 1 130 ? -13.016 -12.237 -14.206 1.00 94.69 130 ALA A C 1
ATOM 984 O O . ALA A 1 130 ? -12.573 -12.121 -15.348 1.00 94.69 130 ALA A O 1
ATOM 985 N N . LEU A 1 131 ? -14.321 -12.395 -13.969 1.00 95.56 131 LEU A N 1
ATOM 986 C CA . LEU A 1 131 ? -15.308 -12.531 -15.040 1.00 95.56 131 LEU A CA 1
ATOM 987 C C . LEU A 1 131 ? -15.361 -11.292 -15.947 1.00 95.56 131 LEU A C 1
ATOM 989 O O . LEU A 1 131 ? -15.233 -11.403 -17.164 1.00 95.56 131 LEU A O 1
ATOM 993 N N . VAL A 1 132 ? -15.549 -10.105 -15.367 1.00 96.75 132 VAL A N 1
ATOM 994 C CA . VAL A 1 132 ? -15.708 -8.854 -16.121 1.00 96.75 132 VAL A CA 1
ATOM 995 C C . VAL A 1 132 ? -14.386 -8.441 -16.773 1.00 96.75 132 VAL A C 1
ATOM 997 O O . VAL A 1 132 ? -14.389 -8.015 -17.926 1.00 96.75 132 VAL A O 1
ATOM 1000 N N . GLY A 1 133 ? -13.255 -8.620 -16.086 1.00 95.19 133 GLY A N 1
ATOM 1001 C CA . GLY A 1 133 ? -11.926 -8.377 -16.648 1.00 95.19 133 GLY A CA 1
ATOM 1002 C C . GLY A 1 133 ? -11.611 -9.304 -17.824 1.00 95.19 133 GLY A C 1
ATOM 1003 O O . GLY A 1 133 ? -11.138 -8.839 -18.859 1.00 95.19 133 GLY A O 1
ATOM 1004 N N . GLY A 1 134 ? -11.954 -10.592 -17.725 1.00 94.94 134 GLY A N 1
ATOM 1005 C CA . GLY A 1 134 ? -11.837 -11.540 -18.834 1.00 94.94 134 GLY A CA 1
ATOM 1006 C C . GLY A 1 134 ? -12.702 -11.156 -20.036 1.00 94.94 134 GLY A C 1
ATOM 1007 O O . GLY A 1 134 ? -12.227 -11.178 -21.172 1.00 94.94 134 GLY A O 1
ATOM 1008 N N . LEU A 1 135 ? -13.961 -10.758 -19.807 1.00 96.44 135 LEU A N 1
ATOM 1009 C CA . LEU A 1 135 ? -14.861 -10.294 -20.873 1.00 96.44 135 LEU A CA 1
ATOM 1010 C C . LEU A 1 135 ? -14.330 -9.032 -21.561 1.00 96.44 135 LEU A C 1
ATOM 1012 O O . LEU A 1 135 ? -14.415 -8.920 -22.784 1.00 96.44 135 LEU A O 1
ATOM 1016 N N . LEU A 1 136 ? -13.750 -8.107 -20.794 1.00 95.56 136 LEU A N 1
ATOM 1017 C CA . LEU A 1 136 ? -13.090 -6.927 -21.342 1.00 95.56 136 LEU A CA 1
ATOM 1018 C C . LEU A 1 136 ? -11.926 -7.336 -22.255 1.00 95.56 136 LEU A C 1
ATOM 1020 O O . LEU A 1 136 ? -11.855 -6.897 -23.397 1.00 95.56 136 LEU A O 1
ATOM 1024 N N . GLY A 1 137 ? -11.055 -8.229 -21.790 1.00 93.44 137 GLY A N 1
ATOM 1025 C CA . GLY A 1 137 ? -9.953 -8.760 -22.590 1.00 93.44 137 GLY A CA 1
ATOM 1026 C C . GLY A 1 137 ? -10.394 -9.428 -23.891 1.00 93.44 137 GLY A C 1
ATOM 1027 O O . GLY A 1 137 ? -9.804 -9.197 -24.946 1.00 93.44 137 GLY A O 1
ATOM 1028 N N . GLN A 1 138 ? -11.476 -10.208 -23.837 1.00 94.56 138 GLN A N 1
ATOM 1029 C CA . GLN A 1 138 ? -12.093 -10.814 -25.017 1.00 94.56 138 GLN A CA 1
ATOM 1030 C C . GLN A 1 138 ? -12.575 -9.751 -26.015 1.00 94.56 138 GLN A C 1
ATOM 1032 O O . GLN A 1 138 ? -12.345 -9.894 -27.215 1.00 94.56 138 GLN A O 1
ATOM 1037 N N . LEU A 1 139 ? -13.212 -8.681 -25.530 1.00 94.75 139 LEU A N 1
ATOM 1038 C CA . LEU A 1 139 ? -13.727 -7.594 -26.366 1.00 94.75 139 LEU A CA 1
ATOM 1039 C C . LEU A 1 139 ? -12.608 -6.819 -27.079 1.00 94.75 139 LEU A C 1
ATOM 1041 O O . LEU A 1 139 ? -12.802 -6.365 -28.203 1.00 94.75 139 LEU A O 1
ATOM 1045 N N . PHE A 1 140 ? -11.434 -6.712 -26.456 1.00 92.00 140 PHE A N 1
ATOM 1046 C CA . PHE A 1 140 ? -10.254 -6.046 -27.017 1.00 92.00 140 PHE A CA 1
ATOM 1047 C C . PHE A 1 140 ? -9.266 -7.002 -27.712 1.00 92.00 140 PHE A C 1
ATOM 1049 O O . PHE A 1 140 ? -8.157 -6.599 -28.055 1.00 92.00 140 PHE A O 1
ATOM 1056 N N . GLY A 1 141 ? -9.660 -8.258 -27.952 1.00 90.00 141 GLY A N 1
ATOM 1057 C CA . GLY A 1 141 ? -8.889 -9.209 -28.761 1.00 90.00 141 GLY A CA 1
ATOM 1058 C C . GLY A 1 141 ? -7.708 -9.889 -28.057 1.00 90.00 141 GLY A C 1
ATOM 1059 O O . GLY A 1 141 ? -6.932 -10.561 -28.728 1.00 90.00 141 GLY A O 1
ATOM 1060 N N . LEU A 1 142 ? -7.572 -9.762 -26.731 1.00 89.69 142 LEU A N 1
ATOM 1061 C CA . LEU A 1 142 ? -6.550 -10.473 -25.942 1.00 89.69 142 LEU A CA 1
ATOM 1062 C C . LEU A 1 142 ? -6.958 -11.916 -25.615 1.00 89.69 142 LEU A C 1
ATOM 1064 O O . LEU A 1 142 ? -6.108 -12.777 -25.410 1.00 89.69 142 LEU A O 1
ATOM 1068 N N . GLY A 1 143 ? -8.265 -12.177 -25.581 1.00 93.06 143 GLY A N 1
ATOM 1069 C CA . GLY A 1 143 ? -8.832 -13.477 -25.236 1.00 93.06 143 GLY A CA 1
ATOM 1070 C C . GLY A 1 143 ? -9.169 -13.613 -23.749 1.00 93.06 143 GLY A C 1
ATOM 1071 O O . GLY A 1 143 ? -8.425 -13.185 -22.870 1.00 93.06 143 GLY A O 1
ATOM 1072 N N . PHE A 1 144 ? -10.302 -14.253 -23.461 1.00 93.88 144 PHE A N 1
ATOM 1073 C CA . PHE A 1 144 ? -10.877 -14.356 -22.118 1.00 93.88 144 PHE A CA 1
ATOM 1074 C C . PHE A 1 144 ? -9.923 -14.998 -21.096 1.00 93.88 144 PHE A C 1
ATOM 1076 O O . PHE A 1 144 ? -9.595 -14.390 -20.077 1.00 93.88 144 PHE A O 1
ATOM 1083 N N . LYS A 1 145 ? -9.435 -16.213 -21.386 1.00 91.38 145 LYS A N 1
ATOM 1084 C CA . LYS A 1 145 ? -8.549 -16.967 -20.480 1.00 91.38 145 LYS A CA 1
ATOM 1085 C C . LYS A 1 145 ? -7.187 -16.286 -20.317 1.00 91.38 145 LYS A C 1
ATOM 1087 O O . LYS A 1 145 ? -6.686 -16.200 -19.200 1.00 91.38 145 LYS A O 1
ATOM 1092 N N . TYR A 1 146 ? -6.631 -15.751 -21.406 1.00 90.56 146 TYR A N 1
ATOM 1093 C CA . TYR A 1 146 ? -5.367 -15.011 -21.390 1.00 90.56 146 TYR A CA 1
ATOM 1094 C C . TYR A 1 146 ? -5.449 -13.808 -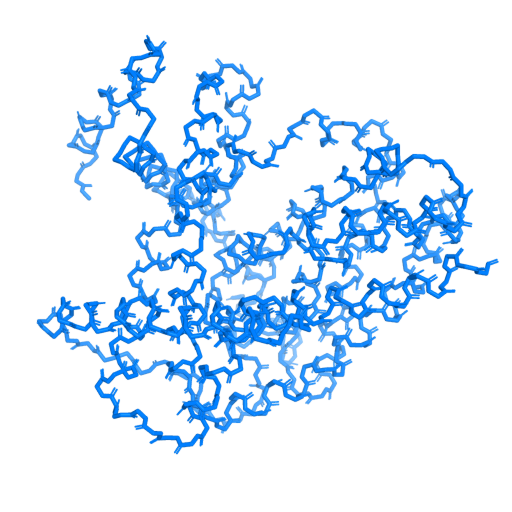20.445 1.00 90.56 146 TYR A C 1
ATOM 1096 O O . TYR A 1 146 ? -4.615 -13.655 -19.558 1.00 90.56 146 TYR A O 1
ATOM 1104 N N . THR A 1 147 ? -6.493 -12.984 -20.573 1.00 93.69 147 THR A N 1
ATOM 1105 C CA . THR A 1 147 ? -6.655 -11.796 -19.729 1.00 93.69 147 THR A CA 1
ATOM 1106 C C . THR A 1 147 ? -6.887 -12.146 -18.267 1.00 93.69 147 THR A C 1
ATOM 1108 O O . THR A 1 147 ? -6.329 -11.477 -17.400 1.00 93.69 147 THR A O 1
ATOM 1111 N N . ILE A 1 148 ? -7.652 -13.200 -17.968 1.00 94.25 148 ILE A N 1
ATOM 1112 C CA . ILE A 1 148 ? -7.826 -13.642 -16.580 1.00 94.25 148 ILE A CA 1
ATOM 1113 C C . ILE A 1 148 ? -6.485 -14.050 -15.978 1.00 94.25 148 ILE A C 1
ATOM 1115 O O . ILE A 1 148 ? -6.125 -13.541 -14.924 1.00 94.25 148 ILE A O 1
ATOM 1119 N N . LEU A 1 149 ? -5.734 -14.926 -16.645 1.00 91.69 149 LEU A N 1
ATOM 1120 C CA . LEU A 1 149 ? -4.542 -15.528 -16.050 1.00 91.69 149 LEU A CA 1
ATOM 1121 C C . LEU A 1 149 ? -3.337 -14.584 -16.038 1.00 91.69 149 LEU A C 1
ATOM 1123 O O . LEU A 1 149 ? -2.571 -14.603 -15.078 1.00 91.69 149 LEU A O 1
ATOM 1127 N N . LEU A 1 150 ? -3.168 -13.749 -17.062 1.00 89.94 150 LEU A N 1
ATOM 1128 C CA . LEU A 1 150 ? -1.948 -12.954 -17.239 1.00 89.94 150 LEU A CA 1
ATOM 1129 C C . LEU A 1 150 ? -2.113 -11.467 -16.912 1.00 89.94 1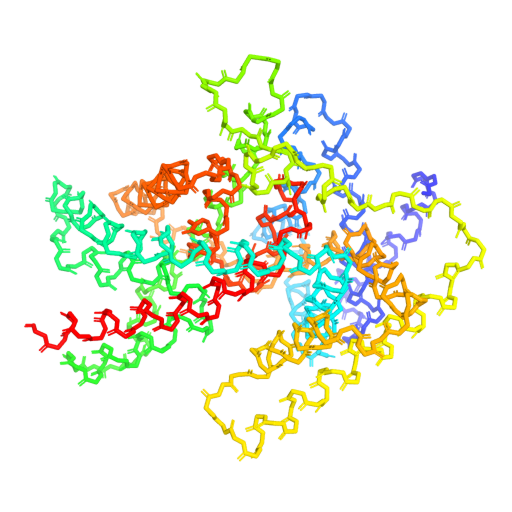50 LEU A C 1
ATOM 1131 O O . LEU A 1 150 ? -1.118 -10.756 -16.828 1.00 89.94 150 LEU A O 1
ATOM 1135 N N . ILE A 1 151 ? -3.345 -10.988 -16.703 1.00 92.38 151 ILE A N 1
ATOM 1136 C CA . ILE A 1 151 ? -3.610 -9.597 -16.303 1.00 92.38 151 ILE A CA 1
ATOM 1137 C C . ILE A 1 151 ? -4.406 -9.558 -14.999 1.00 92.38 151 ILE A C 1
ATOM 1139 O O . ILE A 1 151 ? -3.928 -9.016 -14.011 1.00 92.38 151 ILE A O 1
ATOM 1143 N N . VAL A 1 152 ? -5.602 -10.147 -14.942 1.00 94.88 152 VAL A N 1
ATOM 1144 C CA . VAL A 1 152 ? -6.470 -10.004 -13.760 1.00 94.88 152 VAL A CA 1
ATOM 1145 C C . VAL A 1 152 ? -5.897 -10.731 -12.542 1.00 94.88 152 VAL A C 1
ATOM 1147 O O . VAL A 1 152 ? -5.801 -10.141 -11.470 1.00 94.88 152 VAL A O 1
ATOM 1150 N N . ALA A 1 153 ? -5.480 -11.985 -12.700 1.00 93.56 153 ALA A N 1
ATOM 1151 C CA . ALA A 1 153 ? -4.900 -12.800 -11.640 1.00 93.56 153 ALA A CA 1
ATOM 1152 C C . ALA A 1 153 ? -3.672 -12.153 -10.979 1.00 93.56 153 ALA A C 1
ATOM 1154 O O . ALA A 1 153 ? -3.706 -11.996 -9.758 1.00 93.56 153 ALA A O 1
ATOM 1155 N N . PRO A 1 154 ? -2.616 -11.738 -11.713 1.00 93.19 154 PRO A N 1
ATOM 1156 C CA . PRO A 1 154 ? -1.455 -11.118 -11.082 1.00 93.19 154 PRO A CA 1
ATOM 1157 C C . PRO A 1 154 ? -1.802 -9.781 -10.431 1.00 93.19 154 PRO A C 1
ATOM 1159 O O . PRO A 1 154 ? -1.304 -9.515 -9.341 1.00 93.19 154 PRO A O 1
ATOM 1162 N N . ILE A 1 155 ? -2.696 -8.985 -11.037 1.00 94.75 155 ILE A N 1
ATOM 1163 C CA . ILE A 1 155 ? -3.188 -7.748 -10.421 1.00 94.75 155 ILE A CA 1
ATOM 1164 C C . ILE A 1 155 ? -3.828 -8.069 -9.074 1.00 94.75 155 ILE A C 1
ATOM 1166 O O . ILE A 1 155 ? -3.455 -7.454 -8.095 1.00 94.75 155 ILE A O 1
ATOM 1170 N N . MET A 1 156 ? -4.734 -9.048 -9.007 1.00 94.56 156 MET A N 1
ATOM 1171 C CA . MET A 1 156 ? -5.527 -9.372 -7.812 1.00 94.56 156 MET A CA 1
ATOM 1172 C C . MET A 1 156 ? -4.822 -10.249 -6.767 1.00 94.56 156 MET A C 1
ATOM 1174 O O . MET A 1 156 ? -5.416 -10.567 -5.732 1.00 94.56 156 MET A O 1
ATOM 1178 N N . ALA A 1 157 ? -3.600 -10.703 -7.043 1.00 88.44 157 ALA A N 1
ATOM 1179 C CA . ALA A 1 157 ? -2.827 -11.560 -6.147 1.00 88.44 157 ALA A CA 1
ATOM 1180 C C . ALA A 1 157 ? -2.002 -10.765 -5.115 1.00 88.44 157 ALA A C 1
ATOM 1182 O O . ALA A 1 157 ? -1.184 -11.347 -4.400 1.00 88.44 157 ALA A O 1
ATOM 1183 N N . SER A 1 158 ? -2.234 -9.450 -5.013 1.00 83.56 158 SER A N 1
ATOM 1184 C CA . SER A 1 158 ? -1.668 -8.565 -3.992 1.00 83.56 158 SER A CA 1
ATOM 1185 C C . SER A 1 158 ? -0.134 -8.541 -3.971 1.00 83.56 158 SER A C 1
ATOM 1187 O O . SER A 1 158 ? 0.503 -8.777 -2.941 1.00 83.56 158 SER A O 1
ATOM 1189 N N . GLY A 1 159 ? 0.470 -8.231 -5.122 1.00 85.50 159 GLY A N 1
ATOM 1190 C CA . GLY A 1 159 ? 1.877 -7.838 -5.237 1.00 85.50 159 GLY A CA 1
ATOM 1191 C C . GLY A 1 159 ? 2.832 -8.856 -5.862 1.00 85.50 159 GLY A C 1
ATOM 1192 O O . GLY A 1 159 ? 2.481 -9.987 -6.194 1.00 85.50 159 GLY A O 1
ATOM 1193 N N . LEU A 1 160 ? 4.086 -8.429 -6.048 1.00 85.75 160 LEU A N 1
ATOM 1194 C CA . LEU A 1 160 ? 5.097 -9.213 -6.768 1.00 85.75 160 LEU A CA 1
ATOM 1195 C C . LEU A 1 160 ? 5.550 -10.450 -5.982 1.00 85.75 160 LEU A C 1
ATOM 1197 O O . LEU A 1 160 ? 5.560 -11.555 -6.517 1.00 85.75 160 LEU A O 1
ATOM 1201 N N . THR A 1 161 ? 5.905 -10.271 -4.708 1.00 78.69 161 THR A N 1
ATOM 1202 C CA . THR A 1 161 ? 6.498 -11.337 -3.885 1.00 78.69 161 THR A CA 1
ATOM 1203 C C . THR A 1 161 ? 5.475 -12.355 -3.404 1.00 78.69 161 THR A C 1
ATOM 1205 O O . THR A 1 161 ? 5.769 -13.545 -3.355 1.00 78.69 161 THR A O 1
ATOM 1208 N N . THR A 1 162 ? 4.269 -11.902 -3.062 1.00 74.56 162 THR A N 1
ATOM 1209 C CA . THR A 1 162 ? 3.196 -12.762 -2.553 1.00 74.56 162 THR A CA 1
ATOM 1210 C C . THR A 1 162 ? 2.212 -13.235 -3.610 1.00 74.56 162 THR A C 1
ATOM 1212 O O . THR A 1 162 ? 1.473 -14.172 -3.331 1.00 74.56 162 THR A O 1
ATOM 1215 N N . GLY A 1 163 ? 2.215 -12.623 -4.796 1.00 85.12 163 GLY A N 1
ATOM 1216 C CA . GLY A 1 163 ? 1.284 -12.930 -5.878 1.00 85.12 163 GLY A CA 1
ATOM 1217 C C . GLY A 1 163 ? 1.978 -13.419 -7.141 1.00 85.12 163 GLY A C 1
ATOM 1218 O O . GLY A 1 163 ? 1.886 -14.597 -7.481 1.00 85.12 163 GLY A O 1
ATOM 1219 N N . ALA A 1 164 ? 2.689 -12.524 -7.834 1.00 87.69 164 ALA A N 1
ATOM 1220 C CA . ALA A 1 164 ? 3.274 -12.825 -9.143 1.00 87.69 164 ALA A CA 1
ATOM 1221 C C . ALA A 1 164 ? 4.253 -14.012 -9.104 1.00 87.69 164 ALA A C 1
ATOM 1223 O O . ALA A 1 164 ? 4.176 -14.874 -9.976 1.00 87.69 164 ALA A O 1
ATOM 1224 N N . ILE A 1 165 ? 5.127 -14.107 -8.092 1.00 87.38 165 ILE A N 1
ATOM 1225 C CA . ILE A 1 165 ? 6.074 -15.230 -7.962 1.00 87.38 165 ILE A CA 1
ATOM 1226 C C . ILE A 1 165 ? 5.339 -16.579 -7.785 1.00 87.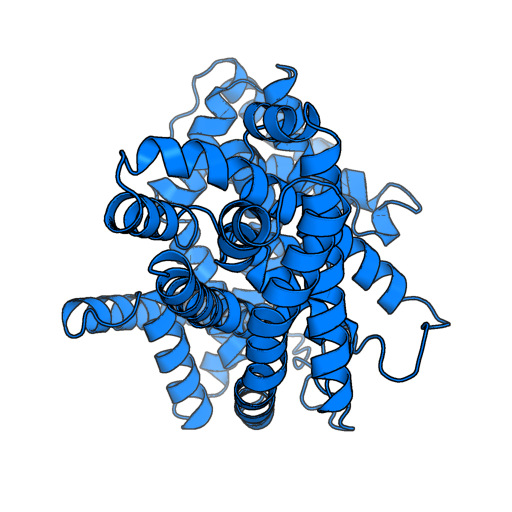38 165 ILE A C 1
ATOM 1228 O O . ILE A 1 165 ? 5.558 -17.462 -8.617 1.00 87.38 165 ILE A O 1
ATOM 1232 N N . PRO A 1 166 ? 4.439 -16.766 -6.794 1.00 86.69 166 PRO A N 1
ATOM 1233 C CA . PRO A 1 166 ? 3.664 -18.005 -6.677 1.00 86.69 166 PRO A CA 1
ATOM 1234 C C . PRO A 1 166 ? 2.815 -18.338 -7.910 1.00 86.69 166 PRO A C 1
ATOM 1236 O O . PRO A 1 166 ? 2.764 -19.494 -8.320 1.00 86.69 166 PRO A O 1
ATOM 1239 N N . LEU A 1 167 ? 2.170 -17.344 -8.535 1.00 89.56 167 LEU A N 1
ATOM 1240 C CA . LEU A 1 167 ? 1.400 -17.569 -9.765 1.00 89.56 167 LEU A CA 1
ATOM 1241 C C . LEU A 1 167 ? 2.285 -18.072 -10.904 1.00 89.56 167 LEU A C 1
ATOM 1243 O O . LEU A 1 167 ? 1.887 -18.974 -11.633 1.00 89.56 167 LEU A O 1
ATOM 1247 N N . SER A 1 168 ? 3.496 -17.531 -11.025 1.00 90.75 168 SER A N 1
ATOM 1248 C CA . SER A 1 168 ? 4.453 -17.956 -12.047 1.00 90.75 168 SER A CA 1
ATOM 1249 C C . SER A 1 168 ? 4.883 -19.411 -11.864 1.00 90.75 168 SER A C 1
ATOM 1251 O O . SER A 1 168 ? 5.040 -20.132 -12.845 1.00 90.75 168 SER A O 1
ATOM 1253 N N . GLN A 1 169 ? 5.030 -19.860 -10.613 1.00 88.12 169 GLN A N 1
ATOM 1254 C CA . GLN A 1 169 ? 5.302 -21.265 -10.292 1.00 88.12 169 GLN A CA 1
ATOM 1255 C C . GLN A 1 169 ? 4.121 -22.156 -10.685 1.00 88.12 169 GLN A C 1
ATOM 1257 O O . GLN A 1 169 ? 4.301 -23.112 -11.428 1.00 88.12 169 GLN A O 1
ATOM 1262 N N . ILE A 1 170 ? 2.904 -21.784 -10.281 1.00 87.94 170 ILE A N 1
ATOM 1263 C CA . ILE A 1 170 ? 1.682 -22.538 -10.599 1.00 87.94 170 ILE A CA 1
ATOM 1264 C C . ILE A 1 170 ? 1.468 -22.647 -12.113 1.00 87.94 170 ILE A C 1
ATOM 1266 O O . ILE A 1 170 ? 1.075 -23.699 -12.612 1.00 87.94 170 ILE A O 1
ATOM 1270 N N . TYR A 1 171 ? 1.716 -21.573 -12.863 1.00 90.38 171 TYR A N 1
ATOM 1271 C CA . TYR A 1 171 ? 1.565 -21.595 -14.316 1.00 90.38 171 TYR A CA 1
ATOM 1272 C C . TYR A 1 171 ? 2.633 -22.446 -14.992 1.00 90.38 171 TYR A C 1
ATOM 1274 O O . TYR A 1 171 ? 2.289 -23.192 -15.903 1.00 90.38 171 TYR A O 1
ATOM 1282 N N . ALA A 1 172 ? 3.883 -22.409 -14.526 1.00 89.00 172 ALA A N 1
ATOM 1283 C CA . ALA A 1 172 ? 4.919 -23.310 -15.022 1.00 89.00 172 ALA A CA 1
ATOM 1284 C C . ALA A 1 172 ? 4.581 -24.783 -14.739 1.00 89.00 172 ALA A C 1
ATOM 1286 O O . ALA A 1 172 ? 4.725 -25.618 -15.630 1.00 89.00 172 ALA A O 1
ATOM 1287 N N . ASP A 1 173 ? 4.062 -25.088 -13.548 1.00 87.69 173 ASP A N 1
ATOM 1288 C CA . ASP A 1 173 ? 3.666 -26.447 -13.168 1.00 87.69 173 ASP A CA 1
ATOM 1289 C C . ASP A 1 173 ? 2.486 -26.962 -14.011 1.00 87.69 173 ASP A C 1
ATOM 1291 O O . ASP A 1 173 ? 2.476 -28.120 -14.430 1.00 87.69 173 ASP A O 1
ATOM 1295 N N . ASN A 1 174 ? 1.500 -26.103 -14.298 1.00 86.62 174 ASN A N 1
ATOM 1296 C CA . ASN A 1 174 ? 0.278 -26.492 -15.009 1.00 86.62 174 ASN A CA 1
ATOM 1297 C C . ASN A 1 174 ? 0.395 -26.420 -16.541 1.00 86.62 174 ASN A C 1
ATOM 1299 O O . ASN A 1 174 ? -0.210 -27.230 -17.242 1.00 86.62 174 ASN A O 1
ATOM 1303 N N . MET A 1 175 ? 1.121 -25.438 -17.076 1.00 86.38 175 MET A N 1
ATOM 1304 C CA . MET A 1 175 ? 1.216 -25.170 -18.520 1.00 86.38 175 MET A CA 1
ATOM 1305 C C . MET A 1 175 ? 2.555 -25.607 -19.126 1.00 86.38 175 MET A C 1
ATOM 1307 O O . MET A 1 175 ? 2.699 -25.605 -20.349 1.00 86.38 175 MET A O 1
ATOM 1311 N N . GLY A 1 176 ? 3.522 -25.994 -18.290 1.00 85.31 176 GLY A N 1
ATOM 1312 C CA . GLY A 1 176 ? 4.906 -26.217 -18.690 1.00 85.31 176 GLY A CA 1
ATOM 1313 C C . GLY A 1 176 ? 5.680 -24.907 -18.876 1.00 85.31 176 GLY A C 1
ATOM 1314 O O . GLY A 1 176 ? 5.106 -23.836 -19.070 1.00 85.31 176 GLY A O 1
ATOM 1315 N N . GLY A 1 177 ? 7.009 -24.995 -18.831 1.00 89.31 177 GLY A N 1
ATOM 1316 C CA . GLY A 1 177 ? 7.917 -23.851 -18.961 1.00 89.31 177 GLY A CA 1
ATOM 1317 C C . GLY A 1 177 ? 8.711 -23.585 -17.685 1.00 89.31 177 GLY A C 1
ATOM 1318 O O . GLY A 1 177 ? 8.795 -24.441 -16.805 1.00 89.31 177 GLY A O 1
ATOM 1319 N N . VAL A 1 178 ? 9.325 -22.404 -17.601 1.00 92.38 178 VAL A N 1
ATOM 1320 C CA . VAL A 1 178 ? 10.125 -21.982 -16.443 1.00 92.38 178 VAL A CA 1
ATOM 1321 C C . VAL A 1 178 ? 9.409 -20.828 -15.729 1.00 92.38 178 VAL A C 1
ATOM 1323 O O . VAL A 1 178 ? 8.932 -19.911 -16.399 1.00 92.38 178 VAL A O 1
ATOM 1326 N N . PRO A 1 179 ? 9.335 -20.815 -14.382 1.00 88.44 179 PRO A N 1
ATOM 1327 C CA . PRO A 1 179 ? 8.659 -19.747 -13.641 1.00 88.44 179 PRO A CA 1
ATOM 1328 C C . PRO A 1 179 ? 9.168 -18.327 -13.938 1.00 88.44 179 PRO A C 1
ATOM 1330 O O . PRO A 1 179 ? 8.399 -17.379 -13.835 1.00 88.44 179 PRO A O 1
ATOM 1333 N N . SER A 1 180 ? 10.440 -18.153 -14.312 1.00 89.88 180 SER A N 1
ATOM 1334 C CA . SER A 1 180 ? 10.993 -16.839 -14.683 1.00 89.88 180 SER A CA 1
ATOM 1335 C C . SER A 1 180 ? 10.258 -16.211 -15.863 1.00 89.88 180 SER A C 1
ATOM 1337 O O . SER A 1 180 ? 9.941 -15.027 -15.824 1.00 89.88 180 SER A O 1
ATOM 1339 N N . ASP A 1 181 ? 9.922 -17.018 -16.867 1.00 90.94 181 ASP A N 1
ATOM 1340 C CA . ASP A 1 181 ? 9.334 -16.535 -18.115 1.00 90.94 181 ASP A CA 1
ATOM 1341 C C . ASP A 1 181 ? 7.903 -16.047 -17.869 1.00 90.94 181 ASP A C 1
ATOM 1343 O O . ASP A 1 181 ? 7.485 -15.005 -18.371 1.00 90.94 181 ASP A O 1
ATOM 1347 N N . PHE A 1 182 ? 7.157 -16.763 -17.020 1.00 90.81 182 PHE A N 1
ATOM 1348 C CA . PHE A 1 182 ? 5.853 -16.300 -16.552 1.00 90.81 182 PHE A CA 1
ATOM 1349 C C . PHE A 1 182 ? 5.985 -15.039 -15.701 1.00 90.81 182 PHE A C 1
ATOM 1351 O O . PHE A 1 182 ? 5.207 -14.105 -15.884 1.00 90.81 182 PHE A O 1
ATOM 1358 N N . PHE A 1 183 ? 6.971 -14.966 -14.807 1.00 89.69 183 PHE A N 1
ATOM 1359 C CA . PHE A 1 183 ? 7.159 -13.791 -13.960 1.00 89.69 183 PHE A CA 1
ATOM 1360 C C . PHE A 1 183 ? 7.416 -12.524 -14.780 1.00 89.69 183 PHE A C 1
ATOM 1362 O O . PHE A 1 183 ? 6.816 -11.488 -14.488 1.00 89.69 183 PHE A O 1
ATOM 1369 N N . ASP A 1 184 ? 8.233 -12.610 -15.828 1.00 88.56 184 ASP A N 1
ATOM 1370 C CA . ASP A 1 184 ? 8.523 -11.481 -16.715 1.00 88.56 184 ASP A CA 1
ATOM 1371 C C . ASP A 1 184 ? 7.273 -10.990 -17.467 1.00 88.56 184 ASP A C 1
ATOM 1373 O O . ASP A 1 184 ? 7.138 -9.794 -17.729 1.00 88.56 184 ASP A O 1
ATOM 1377 N N . ILE A 1 185 ? 6.304 -11.876 -17.727 1.00 88.75 185 ILE A N 1
ATOM 1378 C CA . ILE A 1 185 ? 4.995 -11.518 -18.296 1.00 88.75 185 ILE A CA 1
ATOM 1379 C C . ILE A 1 185 ? 4.080 -10.873 -17.241 1.00 88.75 185 ILE A C 1
ATOM 1381 O O . ILE A 1 185 ? 3.395 -9.889 -17.528 1.00 88.75 185 ILE A O 1
ATOM 1385 N N . LEU A 1 186 ? 4.036 -11.423 -16.023 1.00 90.88 186 LEU A N 1
ATOM 1386 C CA . LEU A 1 186 ? 3.097 -10.998 -14.977 1.00 90.88 186 LEU A CA 1
ATOM 1387 C C . LEU A 1 186 ? 3.521 -9.698 -14.283 1.00 90.88 186 LEU A C 1
ATOM 1389 O O . LEU A 1 186 ? 2.672 -8.874 -13.935 1.00 90.88 186 LEU A O 1
ATOM 1393 N N . ALA A 1 187 ? 4.820 -9.507 -14.048 1.00 89.69 187 ALA A N 1
ATOM 1394 C CA . ALA A 1 187 ? 5.331 -8.423 -13.216 1.00 89.69 187 ALA A CA 1
ATOM 1395 C C . ALA A 1 187 ? 4.947 -7.017 -13.723 1.00 89.69 187 ALA A C 1
ATOM 1397 O O . ALA A 1 187 ? 4.477 -6.222 -12.898 1.00 89.69 187 ALA A O 1
ATOM 1398 N N . PRO A 1 188 ? 5.070 -6.682 -15.026 1.00 89.25 188 PRO A N 1
ATOM 1399 C CA . PRO A 1 188 ? 4.699 -5.361 -15.541 1.00 89.25 188 PRO A CA 1
ATOM 1400 C C . PRO A 1 188 ? 3.255 -4.956 -15.212 1.00 89.25 188 PRO A C 1
ATOM 1402 O O . PRO A 1 188 ? 3.016 -3.822 -14.789 1.00 89.25 188 PRO A O 1
ATOM 1405 N N . ALA A 1 189 ? 2.298 -5.886 -15.325 1.00 90.69 189 ALA A N 1
ATOM 1406 C CA . ALA A 1 189 ? 0.890 -5.622 -15.023 1.00 90.69 189 ALA A CA 1
ATOM 1407 C C . ALA A 1 189 ? 0.677 -5.240 -13.548 1.00 90.69 189 ALA A C 1
ATOM 1409 O O . ALA A 1 189 ? -0.070 -4.306 -13.266 1.00 90.69 189 ALA A O 1
ATOM 1410 N N . VAL A 1 190 ? 1.381 -5.903 -12.620 1.00 92.00 190 VAL A N 1
ATOM 1411 C CA . VAL A 1 190 ? 1.324 -5.619 -11.172 1.00 92.00 190 VAL A CA 1
ATOM 1412 C C . VAL A 1 190 ? 1.937 -4.260 -10.832 1.00 92.00 190 VAL A C 1
ATOM 1414 O O . VAL A 1 190 ? 1.411 -3.511 -10.008 1.00 92.00 190 VAL A O 1
ATOM 1417 N N . MET A 1 191 ? 3.059 -3.907 -11.463 1.00 89.88 191 MET A N 1
ATOM 1418 C CA . MET A 1 191 ? 3.687 -2.603 -11.228 1.00 89.88 191 MET A CA 1
ATOM 1419 C C . MET A 1 191 ? 2.802 -1.466 -11.731 1.00 89.88 191 MET A C 1
ATOM 1421 O O . MET A 1 191 ? 2.577 -0.497 -11.004 1.00 89.88 191 MET A O 1
ATOM 1425 N N . VAL A 1 192 ? 2.237 -1.596 -12.934 1.00 91.31 192 VAL A N 1
ATOM 1426 C CA . VAL A 1 192 ? 1.308 -0.594 -13.465 1.00 91.31 192 VAL A CA 1
ATOM 1427 C C . VAL A 1 192 ? 0.024 -0.544 -12.645 1.00 91.31 192 VAL A C 1
ATOM 1429 O O . VAL A 1 192 ? -0.433 0.553 -12.321 1.00 91.31 192 VAL A O 1
ATOM 1432 N N . SER A 1 193 ? -0.548 -1.681 -12.242 1.00 94.06 193 SER A N 1
ATOM 1433 C CA . SER A 1 193 ? -1.765 -1.678 -11.427 1.00 94.06 193 SER A CA 1
ATOM 1434 C C . SER A 1 193 ? -1.563 -0.954 -10.104 1.00 94.06 193 SER A C 1
ATOM 1436 O O . SER A 1 193 ? -2.434 -0.182 -9.713 1.00 94.06 193 SER A O 1
ATOM 1438 N N . ASN A 1 194 ? -0.401 -1.102 -9.465 1.00 93.31 194 ASN A N 1
ATOM 1439 C CA . ASN A 1 194 ? -0.053 -0.363 -8.256 1.00 93.31 194 ASN A CA 1
ATOM 1440 C C . ASN A 1 194 ? -0.043 1.161 -8.486 1.00 93.31 194 ASN A C 1
ATOM 1442 O O . ASN A 1 194 ? -0.637 1.908 -7.706 1.00 93.31 194 ASN A O 1
ATOM 1446 N N . ILE A 1 195 ? 0.550 1.631 -9.591 1.00 91.94 195 ILE A N 1
ATOM 1447 C CA . ILE A 1 195 ? 0.525 3.052 -9.986 1.00 91.94 195 ILE A CA 1
ATOM 1448 C C . ILE A 1 195 ? -0.923 3.539 -10.139 1.00 91.94 195 ILE A C 1
ATOM 1450 O O . ILE A 1 195 ? -1.303 4.572 -9.580 1.00 91.94 195 ILE A O 1
ATOM 1454 N N . ILE A 1 196 ? -1.751 2.775 -10.855 1.00 94.81 196 ILE A N 1
ATOM 1455 C CA . ILE A 1 196 ? -3.161 3.110 -11.079 1.00 94.81 196 ILE A CA 1
ATOM 1456 C C . ILE A 1 196 ? -3.957 3.083 -9.769 1.00 94.81 196 ILE A C 1
ATOM 1458 O O . ILE A 1 196 ? -4.776 3.973 -9.551 1.00 94.81 196 ILE A O 1
ATOM 1462 N N . CYS A 1 197 ? -3.691 2.140 -8.863 1.00 96.25 197 CYS A N 1
ATOM 1463 C CA . CYS A 1 197 ? -4.334 2.077 -7.551 1.00 96.25 197 CYS A CA 1
ATOM 1464 C C . CYS A 1 197 ? -4.068 3.337 -6.734 1.00 96.25 197 CYS A C 1
ATOM 1466 O O . CYS A 1 197 ? -4.998 3.912 -6.175 1.00 96.25 197 CYS A O 1
ATOM 1468 N N . ILE A 1 198 ? -2.822 3.808 -6.702 1.00 94.88 198 ILE A N 1
ATOM 1469 C CA . ILE A 1 198 ? -2.430 5.015 -5.965 1.00 94.88 198 ILE A CA 1
ATOM 1470 C C . ILE A 1 198 ? -3.131 6.254 -6.541 1.00 94.88 198 ILE A C 1
ATOM 1472 O O . ILE A 1 198 ? -3.680 7.068 -5.792 1.00 94.88 198 ILE A O 1
ATOM 1476 N N . LEU A 1 199 ? -3.168 6.382 -7.871 1.00 95.50 199 LEU A N 1
ATOM 1477 C CA . LEU A 1 199 ? -3.866 7.480 -8.545 1.00 95.50 199 LEU A CA 1
ATOM 1478 C C . LEU A 1 199 ? -5.380 7.424 -8.299 1.00 95.50 199 LEU A C 1
ATOM 1480 O O . LEU A 1 199 ? -5.990 8.439 -7.963 1.00 95.50 199 LEU A O 1
ATOM 1484 N N . LEU A 1 200 ? -5.994 6.243 -8.397 1.00 96.94 200 LEU A N 1
ATOM 1485 C CA . LEU A 1 200 ? -7.415 6.055 -8.104 1.00 96.94 200 LEU A CA 1
ATOM 1486 C C . LEU A 1 200 ? -7.738 6.330 -6.635 1.00 96.94 200 LEU A C 1
ATOM 1488 O O . LEU A 1 200 ? -8.761 6.946 -6.356 1.00 96.94 200 LEU A O 1
ATOM 1492 N N . ALA A 1 201 ? -6.874 5.945 -5.698 1.00 96.69 201 ALA A N 1
ATOM 1493 C CA . ALA A 1 201 ? -7.031 6.231 -4.275 1.00 96.69 201 ALA A CA 1
ATOM 1494 C C . ALA A 1 201 ? -7.054 7.744 -4.000 1.00 96.69 201 ALA A C 1
ATOM 1496 O O . ALA A 1 201 ? -7.919 8.234 -3.268 1.00 96.69 201 ALA A O 1
ATOM 1497 N N . SER A 1 202 ? -6.154 8.488 -4.648 1.00 95.06 202 SER A N 1
ATOM 1498 C CA . SER A 1 202 ? -6.122 9.954 -4.632 1.00 95.06 202 SER A CA 1
ATOM 1499 C C . SER A 1 202 ? -7.400 10.564 -5.232 1.00 95.06 202 SER A C 1
ATOM 1501 O O . SER A 1 202 ? -8.038 11.412 -4.603 1.00 95.06 202 SER A O 1
ATOM 1503 N N . ILE A 1 203 ? -7.843 10.081 -6.399 1.00 95.25 203 ILE A N 1
ATOM 1504 C CA . ILE A 1 203 ? -9.078 10.542 -7.053 1.00 95.25 203 ILE A CA 1
ATOM 1505 C C . ILE A 1 203 ? -10.303 10.260 -6.174 1.00 95.25 203 ILE A C 1
ATOM 1507 O O . ILE A 1 203 ? -11.137 11.144 -5.977 1.00 95.25 203 ILE A O 1
ATOM 1511 N N . LEU A 1 204 ? -10.424 9.055 -5.613 1.00 95.31 204 LEU A N 1
ATOM 1512 C CA . LEU A 1 204 ? -11.523 8.674 -4.725 1.00 95.31 204 LEU A CA 1
ATOM 1513 C C . LEU A 1 204 ? -11.540 9.526 -3.452 1.00 95.31 204 LEU A C 1
ATOM 1515 O O . LEU A 1 204 ? -12.615 9.918 -2.998 1.00 95.31 204 LEU A O 1
ATOM 1519 N N . ASN A 1 205 ? -10.373 9.861 -2.899 1.00 94.38 205 ASN A N 1
ATOM 1520 C CA . ASN A 1 205 ? -10.265 10.772 -1.765 1.00 94.38 205 ASN A CA 1
ATOM 1521 C C . ASN A 1 205 ? -10.735 12.184 -2.124 1.00 94.38 205 ASN A C 1
ATOM 1523 O O . ASN A 1 205 ? -11.599 12.737 -1.441 1.00 94.38 205 ASN A O 1
ATOM 1527 N N . PHE A 1 206 ? -10.241 12.727 -3.235 1.00 92.44 206 PHE A N 1
ATOM 1528 C CA . PHE A 1 206 ? -10.662 14.027 -3.742 1.00 92.44 206 PHE A CA 1
ATOM 1529 C C . PHE A 1 206 ? -12.180 14.081 -3.980 1.00 92.44 206 PHE A C 1
ATOM 1531 O O . PHE A 1 206 ? -12.855 14.995 -3.506 1.00 92.44 206 PHE A O 1
ATOM 1538 N N . LEU A 1 207 ? -12.753 13.069 -4.643 1.00 92.69 207 LEU A N 1
ATOM 1539 C CA . LEU A 1 207 ? -14.199 12.955 -4.856 1.00 92.69 207 LEU A CA 1
ATOM 1540 C C . LEU A 1 207 ? -14.970 12.787 -3.539 1.00 92.69 207 LEU A C 1
ATOM 1542 O O . LEU A 1 207 ? -16.055 13.348 -3.389 1.00 92.69 207 LEU A O 1
ATOM 1546 N N . GLY A 1 208 ? -14.416 12.042 -2.582 1.00 90.12 208 GLY A N 1
ATOM 1547 C CA . GLY A 1 208 ? -15.023 11.775 -1.280 1.00 90.12 208 GLY A CA 1
ATOM 1548 C C . GLY A 1 208 ? -15.100 12.999 -0.367 1.00 90.12 208 GLY A C 1
ATOM 1549 O O . GLY A 1 208 ? -16.017 13.085 0.448 1.00 90.12 208 GLY A O 1
ATOM 1550 N N . LYS A 1 209 ? -14.188 13.964 -0.539 1.00 89.31 209 LYS A N 1
ATOM 1551 C CA . LYS A 1 209 ? -14.147 15.230 0.211 1.00 89.31 209 LYS A CA 1
ATOM 1552 C C . LYS A 1 209 ? -15.037 16.331 -0.374 1.00 89.31 209 LYS A C 1
ATOM 1554 O O . LYS A 1 209 ? -15.248 17.361 0.269 1.00 89.31 209 LYS A O 1
ATOM 1559 N N . ARG A 1 210 ? -15.581 16.154 -1.584 1.00 87.19 210 ARG A N 1
ATOM 1560 C CA . ARG A 1 210 ? -16.451 17.160 -2.216 1.00 87.19 210 ARG A CA 1
ATOM 1561 C C . ARG A 1 210 ? -17.745 17.351 -1.423 1.00 87.19 210 ARG A C 1
ATOM 1563 O O . ARG A 1 210 ? -18.388 16.391 -1.014 1.00 87.19 210 ARG A O 1
ATOM 1570 N N . LYS A 1 211 ? -18.198 18.609 -1.311 1.00 75.94 211 LYS A N 1
ATOM 1571 C CA . LYS A 1 211 ? -19.480 18.969 -0.664 1.00 75.94 211 LYS A CA 1
ATOM 1572 C C . LYS A 1 211 ? -20.684 18.239 -1.271 1.00 75.94 211 LYS A C 1
ATOM 1574 O O . LYS A 1 211 ? -21.622 17.903 -0.557 1.00 75.94 211 LYS A O 1
ATOM 1579 N N . LYS A 1 212 ? -20.667 18.022 -2.589 1.00 82.88 212 LYS A N 1
ATOM 1580 C CA . LYS A 1 212 ? -21.660 17.223 -3.313 1.00 82.88 212 LYS A CA 1
ATOM 1581 C C . LYS A 1 212 ? -21.011 15.903 -3.706 1.00 82.88 212 LYS A C 1
ATOM 1583 O O . LYS A 1 212 ? -20.241 15.860 -4.664 1.00 82.88 212 LYS A O 1
ATOM 1588 N N . THR A 1 213 ? -21.294 14.856 -2.941 1.00 83.81 213 THR A N 1
ATOM 1589 C CA . THR A 1 213 ? -20.874 13.497 -3.283 1.00 83.81 213 THR A CA 1
ATOM 1590 C C . THR A 1 213 ? -21.815 12.902 -4.341 1.00 83.81 213 THR A C 1
ATOM 1592 O O . THR A 1 213 ? -22.982 13.296 -4.393 1.00 83.81 213 THR A O 1
ATOM 1595 N N . PRO A 1 214 ? -21.339 11.975 -5.198 1.00 83.94 214 PRO A N 1
ATOM 1596 C CA . PRO A 1 214 ? -22.140 11.418 -6.294 1.00 83.94 214 PRO A CA 1
ATOM 1597 C C . PRO A 1 214 ? -23.448 10.754 -5.847 1.00 83.94 214 PRO A C 1
ATOM 1599 O O . PRO A 1 214 ? -24.460 10.862 -6.531 1.00 83.94 214 PRO A O 1
ATOM 1602 N N . PHE A 1 215 ? -23.439 10.074 -4.698 1.00 89.94 215 PHE A N 1
ATOM 1603 C CA . PHE A 1 215 ? -24.618 9.417 -4.137 1.00 89.94 215 PHE A CA 1
ATOM 1604 C C . PHE A 1 215 ? -24.504 9.231 -2.618 1.00 89.94 215 PHE A C 1
ATOM 1606 O O . PHE A 1 215 ? -23.438 9.374 -2.013 1.00 89.94 215 PHE A O 1
ATOM 1613 N N . LYS A 1 216 ? -25.623 8.885 -1.969 1.00 87.44 216 LYS A N 1
ATOM 1614 C CA . LYS A 1 216 ? -25.672 8.671 -0.517 1.00 87.44 216 LYS A CA 1
ATOM 1615 C C . LYS A 1 216 ? -24.821 7.465 -0.107 1.00 87.44 216 LYS A C 1
ATOM 1617 O O . LYS A 1 216 ? -25.035 6.340 -0.561 1.00 87.44 216 LYS A O 1
ATOM 1622 N N . GLY A 1 217 ? -23.904 7.682 0.832 1.00 88.62 217 GLY A N 1
ATOM 1623 C CA . GLY A 1 217 ? -22.976 6.640 1.269 1.00 88.62 217 GLY A CA 1
ATOM 1624 C C . GLY A 1 217 ? -21.769 6.465 0.345 1.00 88.62 217 GLY A C 1
ATOM 1625 O O . GLY A 1 217 ? -21.198 5.380 0.316 1.00 88.62 217 GLY A O 1
ATOM 1626 N N . PHE A 1 218 ? -21.392 7.507 -0.400 1.00 93.19 218 PHE A N 1
ATOM 1627 C CA . PHE A 1 218 ? -20.203 7.487 -1.248 1.00 93.19 218 PHE A CA 1
ATOM 1628 C C . PHE A 1 218 ? -18.898 7.415 -0.442 1.00 93.19 218 PHE A C 1
ATOM 1630 O O . PHE A 1 218 ? -18.118 6.499 -0.651 1.00 93.19 218 PHE A O 1
ATOM 1637 N N . SER A 1 219 ? -18.680 8.333 0.505 1.00 93.19 219 SER A N 1
ATOM 1638 C CA . SER A 1 219 ? -17.463 8.393 1.330 1.00 93.19 219 SER A CA 1
ATOM 1639 C C . SER A 1 219 ? -17.812 8.494 2.808 1.00 93.19 219 SER A C 1
ATOM 1641 O O . SER A 1 219 ? -18.670 9.295 3.186 1.00 93.19 219 SER A O 1
ATOM 1643 N N . GLY A 1 220 ? -17.133 7.694 3.625 1.00 89.19 220 GLY A N 1
ATOM 1644 C CA . GLY A 1 220 ? -17.165 7.744 5.085 1.00 89.19 220 GLY A CA 1
ATOM 1645 C C . GLY A 1 220 ? -15.992 8.510 5.692 1.00 89.19 220 GLY A C 1
ATOM 1646 O O . GLY A 1 220 ? -15.867 8.544 6.915 1.00 89.19 220 GLY A O 1
ATOM 1647 N N . ASN A 1 221 ? -15.127 9.100 4.856 1.00 89.00 221 ASN A N 1
ATOM 1648 C CA . ASN A 1 221 ? -13.888 9.782 5.249 1.00 89.00 221 ASN A CA 1
ATOM 1649 C C . ASN A 1 221 ? -13.028 8.926 6.190 1.00 89.00 221 ASN A C 1
ATOM 1651 O O . ASN A 1 221 ? -12.541 9.377 7.223 1.00 89.00 221 ASN A O 1
ATOM 1655 N N . GLY A 1 222 ? -12.886 7.655 5.812 1.00 85.69 222 GLY A N 1
ATOM 1656 C CA . GLY A 1 222 ? -12.098 6.664 6.526 1.00 85.69 222 GLY A CA 1
ATOM 1657 C C . GLY A 1 222 ? -12.838 5.898 7.619 1.00 85.69 222 GLY A C 1
ATOM 1658 O O . GLY A 1 222 ? -12.220 5.055 8.256 1.00 85.69 222 GLY A O 1
ATOM 1659 N N . ASN A 1 223 ? -14.144 6.120 7.807 1.00 88.94 223 ASN A N 1
ATOM 1660 C CA . ASN A 1 223 ? -15.016 5.147 8.465 1.00 88.94 223 ASN A CA 1
ATOM 1661 C C . ASN A 1 223 ? -15.612 4.196 7.408 1.00 88.94 223 ASN A C 1
ATOM 1663 O O . ASN A 1 223 ? -16.332 4.664 6.526 1.00 88.94 223 ASN A O 1
ATOM 1667 N N . PRO A 1 224 ? -15.373 2.876 7.480 1.00 87.56 224 PRO A N 1
ATOM 1668 C CA . PRO A 1 224 ? -15.890 1.927 6.505 1.00 87.56 224 PRO A CA 1
ATOM 1669 C C . PRO A 1 224 ? -17.405 1.706 6.601 1.00 87.56 224 PRO A C 1
ATOM 1671 O O . PRO A 1 224 ? -18.017 1.381 5.590 1.00 87.56 224 PRO A O 1
ATOM 1674 N N . LEU A 1 225 ? -18.046 1.887 7.763 1.00 88.88 225 LEU A N 1
ATOM 1675 C CA . LEU A 1 225 ? -19.448 1.501 7.998 1.00 88.88 225 LEU A CA 1
ATOM 1676 C C . LEU A 1 225 ? -20.426 2.685 7.940 1.00 88.88 225 LEU A C 1
ATOM 1678 O O . LEU A 1 225 ? -20.243 3.686 8.626 1.00 88.88 225 LEU A O 1
ATOM 1682 N N . ARG A 1 226 ? -21.559 2.518 7.241 1.00 85.50 226 ARG A N 1
ATOM 1683 C CA . ARG A 1 226 ? -22.666 3.503 7.155 1.00 85.50 226 ARG A CA 1
ATOM 1684 C C . ARG A 1 226 ? -23.629 3.476 8.351 1.00 85.50 226 ARG A C 1
ATOM 1686 O O . ARG A 1 226 ? -24.789 3.865 8.228 1.00 85.50 226 ARG A O 1
ATOM 1693 N N . VAL A 1 227 ? -23.176 3.004 9.508 1.00 73.12 227 VAL A N 1
ATOM 1694 C CA . VAL A 1 227 ? -23.983 2.966 10.737 1.00 73.12 227 VAL A CA 1
ATOM 1695 C C . VAL A 1 227 ? -23.754 4.261 11.520 1.00 73.12 227 VAL A C 1
ATOM 1697 O O . VAL A 1 227 ? -22.621 4.732 11.601 1.00 73.12 227 VAL A O 1
ATOM 1700 N N . LYS A 1 228 ? -24.813 4.836 12.113 1.00 51.91 228 LYS A N 1
ATOM 1701 C CA . LYS A 1 228 ? -24.714 5.940 13.088 1.00 51.91 228 LYS A CA 1
ATOM 1702 C C . LYS A 1 228 ? -24.062 5.431 14.378 1.00 51.91 228 LYS A C 1
ATOM 1704 O O . LYS A 1 228 ? -24.734 5.250 15.380 1.00 51.91 228 LYS A O 1
ATOM 1709 N N . ASN A 1 229 ? -22.765 5.180 14.347 1.00 49.56 229 ASN A N 1
ATOM 1710 C CA . ASN A 1 229 ? -21.971 5.053 15.552 1.00 49.56 229 ASN A CA 1
ATOM 1711 C C . ASN A 1 229 ? -20.760 5.968 15.394 1.00 49.56 229 ASN A C 1
ATOM 1713 O O . ASN A 1 229 ? -19.968 5.800 14.468 1.00 49.56 229 ASN A O 1
ATOM 1717 N N . ASP A 1 230 ? -20.554 6.870 16.354 1.00 49.28 230 ASP A N 1
ATOM 1718 C CA . ASP A 1 230 ? -19.282 7.576 16.588 1.00 49.28 230 ASP A CA 1
ATOM 1719 C C . ASP A 1 230 ? -18.147 6.591 16.996 1.00 49.28 230 ASP A C 1
ATOM 1721 O O . ASP A 1 230 ? -17.166 6.951 17.641 1.00 49.28 230 ASP A O 1
ATOM 1725 N N . SER A 1 231 ? -18.265 5.300 16.664 1.00 49.78 231 SER A N 1
ATOM 1726 C CA . SER A 1 231 ? -17.366 4.222 17.078 1.00 49.78 231 SER A CA 1
ATOM 1727 C C . SER A 1 231 ? -16.062 4.161 16.290 1.00 49.78 231 SER A C 1
ATOM 1729 O O . SER A 1 231 ? -15.148 3.475 16.733 1.00 49.78 231 SER A O 1
ATOM 1731 N N . PHE A 1 232 ? -15.981 4.845 15.145 1.00 50.03 232 PHE A N 1
ATOM 1732 C CA . PHE A 1 232 ? -14.781 4.900 14.300 1.00 50.03 232 PHE A CA 1
ATOM 1733 C C . PHE A 1 232 ? -13.981 6.202 14.468 1.00 50.03 232 PHE A C 1
ATOM 1735 O O . PHE A 1 232 ? -12.970 6.392 13.799 1.00 50.03 232 PHE A O 1
ATOM 1742 N N . LYS A 1 233 ? -14.406 7.111 15.358 1.00 47.06 233 LYS A N 1
ATOM 1743 C CA . LYS A 1 233 ? -13.530 8.204 15.782 1.00 47.06 233 LYS A CA 1
ATOM 1744 C C . LYS A 1 233 ? -12.428 7.593 16.635 1.00 47.06 233 LYS A C 1
ATOM 1746 O O . LYS A 1 233 ? -12.695 7.118 17.737 1.00 47.06 233 LYS A O 1
ATOM 1751 N N . VAL A 1 234 ? -11.219 7.587 16.087 1.00 49.84 234 VAL A N 1
ATOM 1752 C CA . VAL A 1 234 ? -9.994 7.523 16.880 1.00 49.84 234 VAL A CA 1
ATOM 1753 C C . VAL A 1 234 ? -10.113 8.661 17.896 1.00 49.84 234 VAL A C 1
ATOM 1755 O O . VAL A 1 234 ? -10.356 9.802 17.497 1.00 49.84 234 VAL A O 1
ATOM 1758 N N . GLU A 1 235 ? -10.112 8.352 19.193 1.00 43.50 235 GLU A N 1
ATOM 1759 C CA . GLU A 1 235 ? -10.202 9.393 20.217 1.00 43.50 235 GLU A CA 1
ATOM 1760 C C . GLU A 1 235 ? -8.976 10.298 20.062 1.00 43.50 235 GLU A C 1
ATOM 1762 O O . GLU A 1 235 ? -7.854 9.866 20.301 1.00 43.50 235 GLU A O 1
ATOM 1767 N N . GLU A 1 236 ? -9.167 11.553 19.639 1.00 41.69 236 GLU A N 1
ATOM 1768 C CA . GLU A 1 236 ? -8.094 12.554 19.606 1.00 41.69 236 GLU A CA 1
ATOM 1769 C C . GLU A 1 236 ? -7.721 12.944 21.047 1.00 41.69 236 GLU A C 1
ATOM 1771 O O . GLU A 1 236 ? -8.084 13.997 21.573 1.00 41.69 236 GLU A O 1
ATOM 1776 N N . GLY A 1 237 ? -7.006 12.044 21.722 1.00 43.94 237 GLY A N 1
ATOM 1777 C CA . GLY A 1 237 ? -6.435 12.238 23.044 1.00 43.94 237 GLY A CA 1
ATOM 1778 C C . GLY A 1 237 ? -5.216 13.147 22.961 1.00 43.94 237 GLY A C 1
ATOM 1779 O O . GLY A 1 237 ? -4.085 12.701 22.783 1.00 43.94 237 GLY A O 1
ATOM 1780 N N . ASN A 1 238 ? -5.443 14.448 23.088 1.00 45.09 238 ASN A N 1
ATOM 1781 C CA . ASN A 1 238 ? -4.402 15.466 23.041 1.00 45.09 238 ASN A CA 1
ATOM 1782 C C . ASN A 1 238 ? -3.562 15.455 24.343 1.00 45.09 238 ASN A C 1
ATOM 1784 O O . ASN A 1 238 ? -3.907 16.156 25.294 1.00 45.09 238 ASN A O 1
ATOM 1788 N N . ARG A 1 239 ? -2.474 14.664 24.427 1.00 50.59 239 ARG A N 1
ATOM 1789 C CA . ARG A 1 239 ? -1.482 14.730 25.534 1.00 50.59 239 ARG A CA 1
ATOM 1790 C C . ARG A 1 239 ? -0.038 14.471 25.071 1.00 50.59 239 ARG A C 1
ATOM 1792 O O . ARG A 1 239 ? 0.451 13.347 25.060 1.00 50.59 239 ARG A O 1
ATOM 1799 N N . LEU A 1 240 ? 0.679 15.552 24.749 1.00 48.88 240 LEU A N 1
ATOM 1800 C CA . LEU A 1 240 ? 2.062 15.552 24.234 1.00 48.88 240 LEU A CA 1
ATOM 1801 C C . LEU A 1 240 ? 3.144 15.032 25.213 1.00 48.88 240 LEU A C 1
ATOM 1803 O O . LEU A 1 240 ? 4.200 14.605 24.756 1.00 48.88 240 LEU A O 1
ATOM 1807 N N . VAL A 1 241 ? 2.914 15.015 26.533 1.00 44.56 241 VAL A N 1
ATOM 1808 C CA . VAL A 1 241 ? 3.938 14.619 27.535 1.00 44.56 241 VAL A CA 1
ATOM 1809 C C . VAL A 1 241 ? 3.873 13.123 27.910 1.00 44.56 241 VAL A C 1
ATOM 1811 O O . VAL A 1 241 ? 4.884 12.541 28.289 1.00 44.56 241 VAL A O 1
ATOM 1814 N N . GLU A 1 242 ? 2.745 12.441 27.676 1.00 54.88 242 GLU A N 1
ATOM 1815 C CA . GLU A 1 242 ? 2.643 10.965 27.750 1.00 54.88 242 GLU A CA 1
ATOM 1816 C C . GLU A 1 242 ? 3.218 10.269 26.489 1.00 54.88 242 GLU A C 1
ATOM 1818 O O . GLU A 1 242 ? 3.311 9.045 26.424 1.00 54.88 242 GLU A O 1
ATOM 1823 N N . SER A 1 243 ? 3.666 11.039 25.489 1.00 65.38 243 SER A N 1
ATOM 1824 C CA . SER A 1 243 ? 3.893 10.568 24.118 1.00 65.38 243 SER A CA 1
ATOM 1825 C C . SER A 1 243 ? 5.152 9.712 23.903 1.00 65.38 243 SER A C 1
ATOM 1827 O O . SER A 1 243 ? 5.090 8.780 23.111 1.00 65.38 243 SER A O 1
ATOM 1829 N N . ILE A 1 244 ? 6.287 9.966 24.574 1.00 78.44 244 ILE A N 1
ATOM 1830 C CA . ILE A 1 244 ? 7.529 9.186 24.332 1.00 78.44 244 ILE A CA 1
ATOM 1831 C C . ILE A 1 244 ? 7.463 7.812 25.003 1.00 78.44 244 ILE A C 1
ATOM 1833 O O . ILE A 1 244 ? 7.794 6.800 24.387 1.00 78.44 244 ILE A O 1
ATOM 1837 N N . LYS A 1 245 ? 6.982 7.754 26.253 1.00 85.50 245 LYS A N 1
ATOM 1838 C CA . LYS A 1 245 ? 6.754 6.481 26.950 1.00 85.50 245 LYS A CA 1
ATOM 1839 C C . LYS A 1 245 ? 5.771 5.612 26.162 1.00 85.50 245 LYS A C 1
ATOM 1841 O O . LYS A 1 245 ? 6.020 4.426 25.981 1.00 85.50 245 LYS A O 1
ATOM 1846 N N . ASN A 1 246 ? 4.705 6.219 25.644 1.00 87.12 246 ASN A N 1
ATOM 1847 C CA . ASN A 1 246 ? 3.716 5.541 24.813 1.00 87.12 246 ASN A CA 1
ATOM 1848 C C . ASN A 1 246 ? 4.307 5.024 23.492 1.00 87.12 246 ASN A C 1
ATOM 1850 O O . ASN A 1 246 ? 3.995 3.898 23.119 1.00 87.12 246 ASN A O 1
ATOM 1854 N N . ILE A 1 247 ? 5.220 5.764 22.845 1.00 90.00 247 ILE A N 1
ATOM 1855 C CA . ILE A 1 247 ? 5.993 5.247 21.699 1.00 90.00 247 ILE A CA 1
ATOM 1856 C C . ILE A 1 247 ? 6.782 3.996 22.103 1.00 90.00 247 ILE A C 1
ATOM 1858 O O . ILE A 1 247 ? 6.696 2.982 21.418 1.00 90.00 247 ILE A O 1
ATOM 1862 N N . GLY A 1 248 ? 7.498 4.031 23.232 1.00 92.62 248 GLY A N 1
ATOM 1863 C CA . GLY A 1 248 ? 8.244 2.872 23.734 1.00 92.62 248 GLY A CA 1
ATOM 1864 C C . GLY A 1 248 ? 7.352 1.653 23.996 1.00 92.62 248 GLY A C 1
ATOM 1865 O O . GLY A 1 248 ? 7.697 0.541 23.601 1.00 92.62 248 GLY A O 1
ATOM 1866 N N . ILE A 1 249 ? 6.173 1.861 24.594 1.00 93.00 249 ILE A N 1
ATOM 1867 C CA . ILE A 1 249 ? 5.163 0.807 24.780 1.00 93.00 249 ILE A CA 1
ATOM 1868 C C . ILE A 1 249 ? 4.715 0.257 23.426 1.00 93.00 249 ILE A C 1
ATOM 1870 O O . ILE A 1 249 ? 4.714 -0.954 23.233 1.00 93.00 249 ILE A O 1
ATOM 1874 N N . GLY A 1 250 ? 4.368 1.126 22.476 1.00 93.31 250 GLY A N 1
ATOM 1875 C CA . GLY A 1 250 ? 3.919 0.708 21.153 1.00 93.31 250 GLY A CA 1
ATOM 1876 C C . GLY A 1 250 ? 4.974 -0.093 20.388 1.00 93.31 250 GLY A C 1
ATOM 1877 O O . GLY A 1 250 ? 4.635 -1.125 19.812 1.00 93.31 250 GLY A O 1
ATOM 1878 N N . ILE A 1 251 ? 6.249 0.308 20.456 1.00 95.44 251 ILE A N 1
ATOM 1879 C CA . ILE A 1 251 ? 7.376 -0.446 19.885 1.00 95.44 251 ILE A CA 1
ATOM 1880 C C . ILE A 1 251 ? 7.482 -1.829 20.536 1.00 95.44 251 ILE A C 1
ATOM 1882 O O . ILE A 1 251 ? 7.561 -2.830 19.826 1.00 95.44 251 ILE A O 1
ATOM 1886 N N . MET A 1 252 ? 7.445 -1.904 21.870 1.00 96.19 252 MET A N 1
ATOM 1887 C CA . MET A 1 252 ? 7.547 -3.174 22.598 1.00 96.19 252 MET A CA 1
ATOM 1888 C C . MET A 1 252 ? 6.387 -4.121 22.290 1.00 96.19 252 MET A C 1
ATOM 1890 O O . MET A 1 252 ? 6.603 -5.316 22.107 1.00 96.19 252 MET A O 1
ATOM 1894 N N . VAL A 1 253 ? 5.161 -3.604 22.201 1.00 95.62 253 VAL A N 1
ATOM 1895 C CA . VAL A 1 253 ? 3.978 -4.407 21.864 1.00 95.62 253 VAL A CA 1
ATOM 1896 C C . VAL A 1 253 ? 4.060 -4.882 20.417 1.00 95.62 253 VAL A C 1
ATOM 1898 O O . VAL A 1 253 ? 3.868 -6.067 20.158 1.00 95.62 253 VAL A O 1
ATOM 1901 N N . ALA A 1 254 ? 4.390 -3.994 19.474 1.00 95.19 254 ALA A N 1
ATOM 1902 C CA . ALA A 1 254 ? 4.515 -4.356 18.066 1.00 95.19 254 ALA A CA 1
ATOM 1903 C C . ALA A 1 254 ? 5.612 -5.407 17.841 1.00 95.19 254 ALA A C 1
ATOM 1905 O O . ALA A 1 254 ? 5.360 -6.431 17.209 1.00 95.19 254 ALA A O 1
ATOM 1906 N N . GLY A 1 255 ? 6.798 -5.194 18.419 1.00 96.12 255 GLY A N 1
ATOM 1907 C CA . GLY A 1 255 ? 7.911 -6.138 18.353 1.00 96.12 255 GLY A CA 1
ATOM 1908 C C . GLY A 1 255 ? 7.602 -7.464 19.049 1.00 96.12 255 GLY A C 1
ATOM 1909 O O . GLY A 1 255 ? 7.845 -8.524 18.481 1.00 96.12 255 GLY A O 1
ATOM 1910 N N . GLY A 1 256 ? 6.999 -7.431 20.240 1.00 96.81 256 GLY A N 1
ATOM 1911 C CA . GLY A 1 256 ? 6.623 -8.637 20.981 1.00 96.81 256 GLY A CA 1
ATOM 1912 C C . GLY A 1 256 ? 5.599 -9.499 20.238 1.00 96.81 256 GLY A C 1
ATOM 1913 O O . GLY A 1 256 ? 5.756 -10.719 20.159 1.00 96.81 256 GLY A O 1
ATOM 1914 N N . LEU A 1 257 ? 4.581 -8.878 19.633 1.00 96.06 257 LEU A N 1
ATOM 1915 C CA . LEU A 1 257 ? 3.607 -9.596 18.808 1.00 96.06 257 LEU A CA 1
ATOM 1916 C C . LEU A 1 257 ? 4.221 -10.106 17.508 1.00 96.06 257 LEU A C 1
ATOM 1918 O O . LEU A 1 257 ? 3.889 -11.212 17.091 1.00 96.06 257 LEU A O 1
ATOM 1922 N N . TYR A 1 258 ? 5.131 -9.350 16.891 1.00 95.00 258 TYR A N 1
ATOM 1923 C CA . TYR A 1 258 ? 5.849 -9.805 15.702 1.00 95.00 258 TYR A CA 1
ATOM 1924 C C . TYR A 1 258 ? 6.684 -11.047 16.001 1.00 95.00 258 TYR A C 1
ATOM 1926 O O . TYR A 1 258 ? 6.530 -12.057 15.321 1.00 95.00 258 TYR A O 1
ATOM 1934 N N . MET A 1 259 ? 7.476 -11.025 17.075 1.00 96.06 259 MET A N 1
ATOM 1935 C CA . MET A 1 259 ? 8.260 -12.183 17.514 1.00 96.06 259 MET A CA 1
ATOM 1936 C C . MET A 1 259 ? 7.373 -13.378 17.878 1.00 96.06 259 MET A C 1
ATOM 1938 O O . MET A 1 259 ? 7.711 -14.515 17.557 1.00 96.06 259 MET A O 1
ATOM 1942 N N . SER A 1 260 ? 6.210 -13.133 18.487 1.00 96.44 260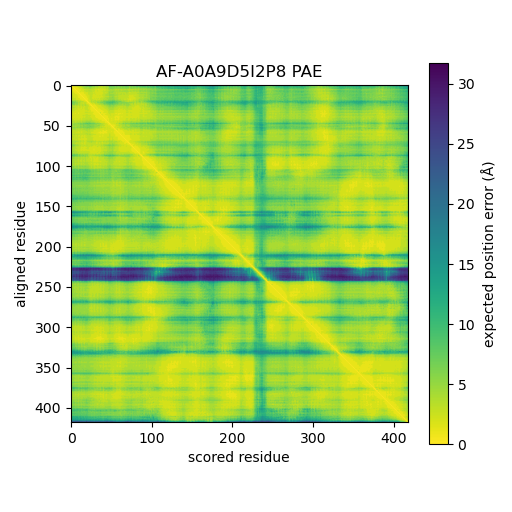 SER A N 1
ATOM 1943 C CA . SER A 1 260 ? 5.215 -14.183 18.744 1.00 96.44 260 SER A CA 1
ATOM 1944 C C . SER A 1 260 ? 4.661 -14.766 17.439 1.00 96.44 260 SER A C 1
ATOM 1946 O O . SER A 1 260 ? 4.480 -15.975 17.328 1.00 96.44 260 SER A O 1
ATOM 1948 N N . GLY A 1 261 ? 4.440 -13.926 16.425 1.00 93.50 261 GLY A N 1
ATOM 1949 C CA . GLY A 1 261 ? 4.058 -14.358 15.083 1.00 93.50 261 GLY A CA 1
ATOM 1950 C C . GLY A 1 261 ? 5.145 -15.179 14.388 1.00 93.50 261 GLY A C 1
ATOM 1951 O O . GLY A 1 261 ? 4.823 -16.179 13.754 1.00 93.50 261 GLY A O 1
ATOM 1952 N N . VAL A 1 262 ? 6.422 -14.810 14.546 1.00 93.31 262 VAL A N 1
ATOM 1953 C CA . VAL A 1 262 ? 7.570 -15.583 14.035 1.00 93.31 262 VAL A CA 1
ATOM 1954 C C . VAL A 1 262 ? 7.626 -16.952 14.711 1.00 93.31 262 VAL A C 1
ATOM 1956 O O . VAL A 1 262 ? 7.764 -17.967 14.033 1.00 93.31 262 VAL A O 1
ATOM 1959 N N . LEU A 1 263 ? 7.453 -16.998 16.035 1.00 95.88 263 LEU A N 1
ATOM 1960 C CA . LEU A 1 263 ? 7.400 -18.248 16.790 1.00 95.88 263 LEU A CA 1
ATOM 1961 C C . LEU A 1 263 ? 6.266 -19.155 16.291 1.00 95.88 263 LEU A C 1
ATOM 1963 O O . LEU A 1 263 ? 6.492 -20.334 16.032 1.00 95.88 263 LEU A O 1
ATOM 1967 N N . LEU A 1 264 ? 5.058 -18.611 16.115 1.00 93.88 264 LEU A N 1
ATOM 1968 C CA . LEU A 1 264 ? 3.920 -19.373 15.598 1.00 93.88 264 LEU A CA 1
ATOM 1969 C C . LEU A 1 264 ? 4.120 -19.824 14.154 1.00 93.88 264 LEU A C 1
ATOM 1971 O O . LEU A 1 264 ? 3.725 -20.936 13.833 1.00 93.88 264 LEU A O 1
ATOM 1975 N N . ASN A 1 265 ? 4.752 -19.017 13.301 1.00 90.19 265 ASN A N 1
ATOM 1976 C CA . ASN A 1 265 ? 5.101 -19.438 11.947 1.00 90.19 265 ASN A CA 1
ATOM 1977 C C . ASN A 1 265 ? 6.093 -20.614 11.961 1.00 90.19 265 ASN A C 1
ATOM 1979 O O . ASN A 1 265 ? 5.900 -21.568 11.215 1.00 90.19 265 ASN A O 1
ATOM 1983 N N . GLY A 1 266 ? 7.094 -20.590 12.845 1.00 91.12 266 GLY A N 1
ATOM 1984 C CA . GLY A 1 266 ? 8.049 -21.692 12.992 1.00 91.12 266 GLY A CA 1
ATOM 1985 C C . GLY A 1 266 ? 7.423 -22.988 13.524 1.00 91.12 266 GLY A C 1
ATOM 1986 O O . GLY A 1 266 ? 7.815 -24.073 13.104 1.00 91.12 266 GLY A O 1
ATOM 1987 N N . LEU A 1 267 ? 6.439 -22.891 14.425 1.00 93.31 267 LEU A N 1
ATOM 1988 C CA . LEU A 1 267 ? 5.718 -24.051 14.970 1.00 93.31 267 LEU A CA 1
ATOM 1989 C C . LEU A 1 267 ? 4.611 -24.561 14.032 1.00 93.31 267 LEU A C 1
ATOM 1991 O O . LEU A 1 267 ? 4.372 -25.762 13.938 1.00 93.31 267 LEU A O 1
ATOM 1995 N N . PHE A 1 268 ? 3.930 -23.640 13.353 1.00 90.62 268 PHE A N 1
ATOM 1996 C CA . PHE A 1 268 ? 2.778 -23.873 12.490 1.00 90.62 268 PHE A CA 1
ATOM 1997 C C . PHE A 1 268 ? 2.952 -23.085 11.178 1.00 90.62 268 PHE A C 1
ATOM 1999 O O . PHE A 1 268 ? 2.385 -21.994 11.021 1.00 90.62 268 PHE A O 1
ATOM 2006 N N . PRO A 1 269 ? 3.692 -23.632 10.196 1.00 83.62 269 PRO A N 1
ATOM 2007 C CA . PRO A 1 269 ? 4.059 -22.931 8.961 1.00 83.62 269 PRO A CA 1
ATOM 2008 C C . PRO A 1 269 ? 2.899 -22.781 7.957 1.00 83.62 269 PRO A C 1
ATOM 2010 O O . PRO A 1 269 ? 3.121 -22.633 6.761 1.00 83.62 269 PRO A O 1
ATOM 2013 N N . PHE A 1 270 ? 1.647 -22.797 8.427 1.00 76.19 270 PHE A N 1
ATOM 2014 C CA . PHE A 1 270 ? 0.450 -22.627 7.599 1.00 76.19 270 PHE A CA 1
ATOM 2015 C C . PHE A 1 270 ? 0.239 -21.180 7.142 1.00 76.19 270 PHE A C 1
ATOM 2017 O O . PHE A 1 270 ? -0.286 -20.946 6.057 1.00 76.19 270 PHE A O 1
ATOM 2024 N N . PHE A 1 271 ? 0.625 -20.204 7.969 1.00 77.06 271 PHE A N 1
ATOM 2025 C CA . PHE A 1 271 ? 0.410 -18.782 7.702 1.00 77.06 271 PHE A CA 1
ATOM 2026 C C . PHE A 1 271 ? 1.697 -17.977 7.845 1.00 77.06 271 PHE A C 1
ATOM 2028 O O . PHE A 1 271 ? 2.508 -18.239 8.731 1.00 77.06 271 PHE A O 1
ATOM 2035 N N . HIS A 1 272 ? 1.846 -16.945 7.010 1.00 81.12 272 HIS A N 1
ATOM 2036 C CA . HIS A 1 272 ? 2.943 -15.981 7.098 1.00 81.12 272 HIS A CA 1
ATOM 2037 C C . HIS A 1 272 ? 2.946 -15.247 8.454 1.00 81.12 272 HIS A C 1
ATOM 2039 O O . HIS A 1 272 ? 1.886 -14.967 9.015 1.00 81.12 272 HIS A O 1
ATOM 2045 N N . THR A 1 273 ? 4.123 -14.842 8.940 1.00 87.44 273 THR A N 1
ATOM 2046 C CA . THR A 1 273 ? 4.330 -14.114 10.211 1.00 87.44 273 THR A CA 1
ATOM 2047 C C . THR A 1 273 ? 3.333 -12.971 10.441 1.00 87.44 273 THR A C 1
ATOM 2049 O O . THR A 1 273 ? 2.720 -12.879 11.502 1.00 87.44 273 THR A O 1
ATOM 2052 N N . PHE A 1 274 ? 3.109 -12.113 9.440 1.00 85.38 274 PHE A N 1
ATOM 2053 C CA . PHE A 1 274 ? 2.145 -11.006 9.537 1.00 85.38 274 PHE A CA 1
ATOM 2054 C C . PHE A 1 274 ? 0.682 -11.441 9.693 1.00 85.38 274 PHE A C 1
ATOM 2056 O O . PHE A 1 274 ? -0.093 -10.719 10.310 1.00 85.38 274 PHE A O 1
ATOM 2063 N N . VAL A 1 275 ? 0.284 -12.608 9.181 1.00 85.75 275 VAL A N 1
ATOM 2064 C CA . VAL A 1 275 ? -1.072 -13.134 9.408 1.00 85.75 275 VAL A CA 1
ATOM 2065 C C . VAL A 1 275 ? -1.219 -13.545 10.870 1.00 85.75 275 VAL A C 1
ATOM 2067 O O . VAL A 1 275 ? -2.188 -13.153 11.518 1.00 85.75 275 VAL A O 1
ATOM 2070 N N . TRP A 1 276 ? -0.220 -14.241 11.425 1.00 89.88 276 TRP A N 1
ATOM 2071 C CA . TRP A 1 276 ? -0.184 -14.547 12.856 1.00 89.88 276 TRP A CA 1
ATOM 2072 C C . TRP A 1 276 ? -0.198 -13.281 13.715 1.00 89.88 276 TRP A C 1
ATOM 2074 O O . TRP A 1 276 ? -0.954 -13.215 14.680 1.00 89.88 276 TRP A O 1
ATOM 2084 N N . LEU A 1 277 ? 0.561 -12.249 13.334 1.00 92.00 277 LEU A N 1
ATOM 2085 C CA . LEU A 1 277 ? 0.542 -10.938 13.989 1.00 92.00 277 LEU A CA 1
ATOM 2086 C C . LEU A 1 277 ? -0.875 -10.335 14.024 1.00 92.00 277 LEU A C 1
ATOM 2088 O O . LEU A 1 277 ? -1.320 -9.899 15.085 1.00 92.00 277 LEU A O 1
ATOM 2092 N N . ILE A 1 278 ? -1.586 -10.321 12.888 1.00 89.44 278 ILE A N 1
ATOM 2093 C CA . ILE A 1 278 ? -2.964 -9.807 12.794 1.00 89.44 278 ILE A CA 1
ATOM 2094 C C . ILE A 1 278 ? -3.889 -10.596 13.721 1.00 89.44 278 ILE A C 1
ATOM 2096 O O . ILE A 1 278 ? -4.639 -9.995 14.490 1.00 89.44 278 ILE A O 1
ATOM 2100 N N . VAL A 1 279 ? -3.821 -11.930 13.678 1.00 90.75 279 VAL A N 1
ATOM 2101 C CA . VAL A 1 279 ? -4.648 -12.813 14.513 1.00 90.75 279 VAL A CA 1
ATOM 2102 C C . VAL A 1 279 ? -4.372 -12.574 15.998 1.00 90.75 279 VAL A C 1
ATOM 2104 O O . VAL A 1 279 ? -5.313 -12.394 16.767 1.00 90.75 279 VAL A O 1
ATOM 2107 N N . LEU A 1 280 ? -3.105 -12.500 16.409 1.00 94.38 280 LEU A N 1
ATOM 2108 C CA . LEU A 1 280 ? -2.720 -12.236 17.796 1.00 94.38 280 LEU A CA 1
ATOM 2109 C C . LEU A 1 280 ? -3.199 -10.861 18.274 1.00 94.38 280 LEU A C 1
ATOM 2111 O O . LEU A 1 280 ? -3.818 -10.758 19.334 1.00 94.38 280 LEU A O 1
ATOM 2115 N N . ALA A 1 281 ? -2.963 -9.809 17.487 1.00 93.19 281 ALA A N 1
ATOM 2116 C CA . ALA A 1 281 ? -3.423 -8.461 17.810 1.00 93.19 281 ALA A CA 1
ATOM 2117 C C . ALA A 1 281 ? -4.957 -8.402 17.912 1.00 93.19 281 ALA A C 1
ATOM 2119 O O . ALA A 1 281 ? -5.496 -7.794 18.840 1.00 93.19 281 ALA A O 1
ATOM 2120 N N . ALA A 1 282 ? -5.666 -9.083 17.006 1.00 91.19 282 ALA A N 1
ATOM 2121 C CA . ALA A 1 282 ? -7.117 -9.198 17.045 1.00 91.19 282 ALA A CA 1
ATOM 2122 C C . ALA A 1 282 ? -7.589 -9.938 18.304 1.00 91.19 282 ALA A C 1
ATOM 2124 O O . ALA A 1 282 ? -8.451 -9.422 19.008 1.00 91.19 282 ALA A O 1
ATOM 2125 N N . ILE A 1 283 ? -7.002 -11.088 18.651 1.00 93.75 283 ILE A N 1
ATOM 2126 C CA . ILE A 1 283 ? -7.346 -11.838 19.871 1.00 93.75 283 ILE A CA 1
ATOM 2127 C C . ILE A 1 283 ? -7.168 -10.961 21.108 1.00 93.75 283 ILE A C 1
ATOM 2129 O O . ILE A 1 283 ? -8.088 -10.866 21.921 1.00 93.75 283 ILE A O 1
ATOM 2133 N N . LEU A 1 284 ? -6.033 -10.272 21.240 1.00 94.31 284 LEU A N 1
ATOM 2134 C CA . LEU A 1 284 ? -5.771 -9.380 22.374 1.00 94.31 284 LEU A CA 1
ATOM 2135 C C . LEU A 1 284 ? -6.795 -8.250 22.467 1.00 94.31 284 LEU A C 1
ATOM 2137 O O . LEU A 1 284 ? -7.243 -7.901 23.562 1.00 94.31 284 LEU A O 1
ATOM 2141 N N . LYS A 1 285 ? -7.216 -7.716 21.317 1.00 90.44 285 LYS A N 1
ATOM 2142 C CA . LYS A 1 285 ? -8.240 -6.679 21.266 1.00 90.44 285 LYS A CA 1
ATOM 2143 C C . LYS A 1 285 ? -9.636 -7.194 21.616 1.00 90.44 285 LYS A C 1
ATOM 2145 O O . LYS A 1 285 ? -10.375 -6.519 22.330 1.00 90.44 285 LYS A O 1
ATOM 2150 N N . LEU A 1 286 ? -10.008 -8.372 21.119 1.00 90.56 286 LEU A N 1
ATOM 2151 C CA . LEU A 1 286 ? -11.329 -8.976 21.315 1.00 90.56 286 LEU A CA 1
ATOM 2152 C C . LEU A 1 286 ? -11.533 -9.463 22.752 1.00 90.56 286 LEU A C 1
ATOM 2154 O O . LEU A 1 286 ? -12.607 -9.280 23.321 1.00 90.56 286 LEU A O 1
ATOM 2158 N N . THR A 1 287 ? -10.488 -10.040 23.343 1.00 91.88 287 THR A N 1
ATOM 2159 C CA . THR A 1 287 ? -10.484 -10.535 24.729 1.00 91.88 287 THR A CA 1
ATOM 2160 C C . THR A 1 287 ? -10.329 -9.421 25.764 1.00 91.88 287 THR A C 1
ATOM 2162 O O . THR A 1 287 ? -10.564 -9.654 26.946 1.00 91.88 287 THR A O 1
ATOM 2165 N N . ASN A 1 288 ? -9.965 -8.207 25.330 1.00 88.19 288 ASN A N 1
ATOM 2166 C CA . ASN A 1 288 ? -9.702 -7.054 26.191 1.00 88.19 288 ASN A CA 1
ATOM 2167 C C . ASN A 1 288 ? -8.647 -7.341 27.280 1.00 88.19 288 ASN A C 1
ATOM 2169 O O . ASN A 1 288 ? -8.740 -6.834 28.396 1.00 88.19 288 ASN A O 1
ATOM 2173 N N . LEU A 1 289 ? -7.651 -8.173 26.951 1.00 90.94 289 LEU A N 1
ATOM 2174 C CA . LEU A 1 289 ? -6.572 -8.552 27.871 1.00 90.94 289 LEU A CA 1
ATOM 2175 C C . LEU A 1 289 ? -5.589 -7.404 28.134 1.00 90.94 289 LEU A C 1
ATOM 2177 O O . LEU A 1 289 ? -4.946 -7.370 29.180 1.00 90.94 289 LEU A O 1
ATOM 2181 N N . LEU A 1 290 ? -5.451 -6.472 27.187 1.00 89.75 290 LEU A N 1
ATOM 2182 C CA . LEU A 1 290 ? -4.514 -5.358 27.299 1.00 89.75 290 LEU A CA 1
ATOM 2183 C C . LEU A 1 290 ? -5.158 -4.151 28.001 1.00 89.75 290 LEU A C 1
ATOM 2185 O O . LEU A 1 290 ? -6.206 -3.680 27.552 1.00 89.75 290 LEU A O 1
ATOM 2189 N N . PRO A 1 291 ? -4.509 -3.577 29.035 1.00 88.56 291 PRO A N 1
ATOM 2190 C CA . PRO A 1 291 ? -4.920 -2.306 29.618 1.00 88.56 291 PRO A CA 1
ATOM 2191 C C . PRO A 1 291 ? -4.985 -1.186 28.575 1.00 88.56 291 PRO A C 1
ATOM 2193 O O . PRO A 1 291 ? -4.169 -1.130 27.653 1.00 88.56 291 PRO A O 1
ATOM 2196 N N . ASN A 1 292 ? -5.887 -0.222 28.778 1.00 83.88 292 ASN A N 1
ATOM 2197 C CA . ASN A 1 292 ? -6.080 0.905 27.855 1.00 83.88 292 ASN A CA 1
ATOM 2198 C C . ASN A 1 292 ? -4.787 1.674 27.553 1.00 83.88 292 ASN A C 1
ATOM 2200 O O . ASN A 1 292 ? -4.573 2.070 26.416 1.00 83.88 292 ASN A O 1
ATOM 2204 N N . GLN A 1 293 ? -3.888 1.810 28.532 1.00 84.75 293 GLN A N 1
ATOM 2205 C CA . GLN A 1 293 ? -2.585 2.461 28.350 1.00 84.75 293 GLN A CA 1
ATOM 2206 C C . GLN A 1 293 ? -1.720 1.780 27.276 1.00 84.75 293 GLN A C 1
ATOM 2208 O O . GLN A 1 293 ? -1.010 2.460 26.541 1.00 84.75 293 GLN A O 1
ATOM 2213 N N . ILE A 1 294 ? -1.795 0.450 27.156 1.00 90.38 294 ILE A N 1
ATOM 2214 C CA . ILE A 1 294 ? -1.057 -0.307 26.138 1.00 90.38 294 ILE A CA 1
ATOM 2215 C C . ILE A 1 294 ? -1.660 -0.063 24.754 1.00 90.38 294 ILE A C 1
ATOM 2217 O O . ILE A 1 294 ? -0.924 0.188 23.801 1.00 90.38 294 ILE A O 1
ATOM 2221 N N . ASN A 1 295 ? -2.993 -0.061 24.662 1.00 86.56 295 ASN A N 1
ATOM 2222 C CA . ASN A 1 295 ? -3.702 0.249 23.419 1.00 86.56 295 ASN A CA 1
ATOM 2223 C C . ASN A 1 295 ? -3.381 1.675 22.940 1.00 86.56 295 ASN A C 1
ATOM 2225 O O . ASN A 1 295 ? -3.014 1.861 21.782 1.00 86.56 295 ASN A O 1
ATOM 2229 N N . SER A 1 296 ? -3.419 2.661 23.843 1.00 84.88 296 SER A N 1
ATOM 2230 C CA . SER A 1 296 ? -3.023 4.043 23.546 1.00 84.88 296 SER A CA 1
ATOM 2231 C C . SER A 1 296 ? -1.543 4.152 23.164 1.00 84.88 296 SER A C 1
ATOM 2233 O O . SER A 1 296 ? -1.192 4.916 22.271 1.00 84.88 296 SER A O 1
ATOM 2235 N N . GLY A 1 297 ? -0.660 3.367 23.791 1.00 89.00 297 GLY A N 1
ATOM 2236 C CA . GLY A 1 297 ? 0.752 3.279 23.411 1.00 89.00 297 GLY A CA 1
ATOM 2237 C C . GLY A 1 297 ? 0.948 2.829 21.963 1.00 89.00 297 GLY A C 1
ATOM 2238 O O . GLY A 1 297 ? 1.643 3.484 21.184 1.00 89.00 297 GLY A O 1
ATOM 2239 N N . ALA A 1 298 ? 0.277 1.742 21.582 1.00 90.00 298 ALA A N 1
ATOM 2240 C CA . ALA A 1 298 ? 0.299 1.225 20.218 1.00 90.00 298 ALA A CA 1
ATOM 2241 C C . ALA A 1 298 ? -0.282 2.230 19.204 1.00 90.00 298 ALA A C 1
ATOM 2243 O O . ALA A 1 298 ? 0.258 2.384 18.110 1.00 90.00 298 ALA A O 1
ATOM 2244 N N . GLU A 1 299 ? -1.329 2.965 19.578 1.00 86.38 299 GLU A N 1
ATOM 2245 C CA . GLU A 1 299 ? -1.911 4.022 18.749 1.00 86.38 299 GLU A CA 1
ATOM 2246 C C . GLU A 1 299 ? -0.947 5.198 18.523 1.00 86.38 299 GLU A C 1
ATOM 2248 O O . GLU A 1 299 ? -0.767 5.650 17.391 1.00 86.38 299 GLU A O 1
ATOM 2253 N N . VAL A 1 300 ? -0.282 5.685 19.577 1.00 88.81 300 VAL A N 1
ATOM 2254 C CA . VAL A 1 300 ? 0.723 6.756 19.454 1.00 88.81 300 VAL A CA 1
ATOM 2255 C C . VAL A 1 300 ? 1.868 6.309 18.544 1.00 88.81 300 VAL A C 1
ATOM 2257 O O . VAL A 1 300 ? 2.322 7.087 17.703 1.00 88.81 300 VAL A O 1
ATOM 2260 N N . TRP A 1 301 ? 2.307 5.054 18.661 1.00 90.94 301 TRP A N 1
ATOM 2261 C CA . TRP A 1 301 ? 3.323 4.486 17.778 1.00 90.94 301 TRP A CA 1
ATOM 2262 C C . TRP A 1 301 ? 2.876 4.442 16.311 1.00 90.94 301 TRP A C 1
ATOM 2264 O O . TRP A 1 301 ? 3.604 4.897 15.427 1.00 90.94 301 TRP A O 1
ATOM 2274 N N . PHE A 1 302 ? 1.648 3.995 16.046 1.00 88.62 302 PHE A N 1
ATOM 2275 C CA . PHE A 1 302 ? 1.048 4.044 14.712 1.00 88.62 302 PHE A CA 1
ATOM 2276 C C . PHE A 1 302 ? 0.986 5.473 14.150 1.00 88.62 302 PHE A C 1
ATOM 2278 O O . PHE A 1 302 ? 1.347 5.713 12.993 1.00 88.62 302 PHE A O 1
ATOM 2285 N N . ASN A 1 303 ? 0.577 6.448 14.965 1.00 85.56 303 ASN A N 1
ATOM 2286 C CA . ASN A 1 303 ? 0.520 7.855 14.571 1.00 85.56 303 ASN A CA 1
ATOM 2287 C C . ASN A 1 303 ? 1.913 8.425 14.266 1.00 85.56 303 ASN A C 1
ATOM 2289 O O . ASN A 1 303 ? 2.071 9.190 13.314 1.00 85.56 303 ASN A O 1
ATOM 2293 N N . PHE A 1 304 ? 2.931 8.028 15.031 1.00 89.56 304 PHE A N 1
ATOM 2294 C CA . PHE A 1 304 ? 4.316 8.402 14.767 1.00 89.56 304 PHE A CA 1
ATOM 2295 C C . PHE A 1 304 ? 4.787 7.855 13.415 1.00 89.56 304 PHE A C 1
ATOM 2297 O O . PHE A 1 304 ? 5.203 8.633 12.555 1.00 89.56 304 PHE A O 1
ATOM 2304 N N . ILE A 1 305 ? 4.648 6.545 13.185 1.00 90.44 305 ILE A N 1
ATOM 2305 C CA . ILE A 1 305 ? 5.048 5.916 11.921 1.00 90.44 305 ILE A CA 1
ATOM 2306 C C . ILE A 1 305 ? 4.322 6.570 10.736 1.00 90.44 305 ILE A C 1
ATOM 2308 O O . ILE A 1 305 ? 4.959 7.001 9.774 1.00 90.44 305 ILE A O 1
ATOM 2312 N N . SER A 1 306 ? 2.994 6.684 10.811 1.00 85.31 306 SER A N 1
ATOM 2313 C CA . SER A 1 306 ? 2.151 7.166 9.707 1.00 85.31 306 SER A CA 1
ATOM 2314 C C . SER A 1 306 ? 2.390 8.630 9.318 1.00 85.31 306 SER A C 1
ATOM 2316 O O . SER A 1 306 ? 2.199 9.013 8.155 1.00 85.31 306 SER A O 1
ATOM 2318 N N . ARG A 1 307 ? 2.806 9.467 10.275 1.00 83.94 307 ARG A N 1
ATOM 2319 C CA . ARG A 1 307 ? 3.073 10.892 10.043 1.00 83.94 307 ARG A CA 1
ATOM 2320 C C . ARG A 1 307 ? 4.532 11.170 9.704 1.00 83.94 307 ARG A C 1
ATOM 2322 O O . ARG A 1 307 ? 4.782 11.997 8.834 1.00 83.94 307 ARG A O 1
ATOM 2329 N N . VAL A 1 308 ? 5.472 10.504 10.375 1.00 87.75 308 VAL A N 1
ATOM 2330 C CA . VAL A 1 308 ? 6.906 10.824 10.289 1.00 87.75 308 VAL A CA 1
ATOM 2331 C C . VAL A 1 308 ? 7.625 9.937 9.278 1.00 87.75 308 VAL A C 1
ATOM 2333 O O . VAL A 1 308 ? 8.386 10.442 8.458 1.00 87.75 308 VAL A O 1
ATOM 2336 N N . TRP A 1 309 ? 7.381 8.627 9.308 1.00 92.00 309 TRP A N 1
ATOM 2337 C CA . TRP A 1 309 ? 8.168 7.662 8.536 1.00 92.00 309 TRP A CA 1
ATOM 2338 C C . TRP A 1 309 ? 7.493 7.166 7.266 1.00 92.00 309 TRP A C 1
ATOM 2340 O O . TRP A 1 309 ? 8.200 6.793 6.338 1.00 92.00 309 TRP A O 1
ATOM 2350 N N . VAL A 1 310 ? 6.164 7.228 7.150 1.00 90.88 310 VAL A N 1
ATOM 2351 C CA . VAL A 1 310 ? 5.493 6.860 5.892 1.00 90.88 310 VAL A CA 1
ATOM 2352 C C . VAL A 1 310 ? 6.003 7.669 4.693 1.00 90.88 310 VAL A C 1
ATOM 2354 O O . VAL A 1 310 ? 6.304 7.037 3.690 1.00 90.88 310 VAL A O 1
ATOM 2357 N N . PRO A 1 311 ? 6.202 9.003 4.744 1.00 91.88 311 PRO A N 1
ATOM 2358 C CA . PRO A 1 311 ? 6.794 9.723 3.612 1.00 91.88 311 PRO A CA 1
ATOM 2359 C C . PRO A 1 311 ? 8.171 9.183 3.193 1.00 91.88 311 PRO A C 1
ATOM 2361 O O . PRO A 1 311 ? 8.443 9.078 2.001 1.00 91.88 311 PRO A O 1
ATOM 2364 N N . ALA A 1 312 ? 9.009 8.792 4.160 1.00 93.38 312 ALA A N 1
ATOM 2365 C CA . ALA A 1 312 ? 10.307 8.172 3.897 1.00 93.38 312 ALA A CA 1
ATOM 2366 C C . ALA A 1 312 ? 10.147 6.793 3.244 1.00 93.38 312 ALA A C 1
ATOM 2368 O O . ALA A 1 312 ? 10.794 6.491 2.247 1.00 93.38 312 ALA A O 1
ATOM 2369 N N . VAL A 1 313 ? 9.225 5.984 3.768 1.00 91.94 313 VAL A N 1
ATOM 2370 C CA . VAL A 1 313 ? 8.874 4.674 3.215 1.00 91.94 313 VAL A CA 1
ATOM 2371 C C . VAL A 1 313 ? 8.385 4.806 1.775 1.00 91.94 313 VAL A C 1
ATOM 2373 O O . VAL A 1 313 ? 8.850 4.062 0.928 1.00 91.94 313 VAL A O 1
ATOM 2376 N N . LEU A 1 314 ? 7.538 5.787 1.453 1.00 92.50 314 LEU A N 1
ATOM 2377 C CA . LEU A 1 314 ? 7.079 6.014 0.077 1.00 92.50 314 LEU A CA 1
ATOM 2378 C C . LEU A 1 314 ? 8.227 6.340 -0.880 1.00 92.50 314 LEU A C 1
ATOM 2380 O O . LEU A 1 314 ? 8.259 5.798 -1.981 1.00 92.50 314 LEU A O 1
ATOM 2384 N N . VAL A 1 315 ? 9.188 7.164 -0.449 1.00 95.19 315 VAL A N 1
ATOM 2385 C CA . VAL A 1 315 ? 10.386 7.445 -1.251 1.00 95.19 315 VAL A CA 1
ATOM 2386 C C . VAL A 1 315 ? 11.245 6.197 -1.420 1.00 95.19 315 VAL A C 1
ATOM 2388 O O . VAL A 1 315 ? 11.723 5.941 -2.521 1.00 95.19 315 VAL A O 1
ATOM 2391 N N . ALA A 1 316 ? 11.419 5.407 -0.360 1.00 92.88 316 ALA A N 1
ATOM 2392 C CA . ALA A 1 316 ? 12.181 4.165 -0.425 1.00 92.88 316 ALA A CA 1
ATOM 2393 C C . ALA A 1 316 ? 11.535 3.163 -1.395 1.00 92.88 316 ALA A C 1
ATOM 2395 O O . ALA A 1 316 ? 12.217 2.600 -2.246 1.00 92.88 316 ALA A O 1
ATOM 2396 N N . ILE A 1 317 ? 10.213 3.001 -1.318 1.00 88.88 317 ILE A N 1
ATOM 2397 C CA . ILE A 1 317 ? 9.413 2.160 -2.217 1.00 88.88 317 ILE A CA 1
ATOM 2398 C C . ILE A 1 317 ? 9.549 2.640 -3.657 1.00 88.88 317 ILE A C 1
ATOM 2400 O O . ILE A 1 317 ? 9.836 1.842 -4.541 1.00 88.88 317 ILE A O 1
ATOM 2404 N N . SER A 1 318 ? 9.372 3.941 -3.888 1.00 91.44 318 SER A N 1
ATOM 2405 C CA . SER A 1 318 ? 9.514 4.543 -5.211 1.00 91.44 318 SER A CA 1
ATOM 2406 C C . SER A 1 318 ? 10.882 4.234 -5.813 1.00 91.44 318 SER A C 1
ATOM 2408 O O . SER A 1 318 ? 10.969 3.704 -6.914 1.00 91.44 318 SER A O 1
ATOM 2410 N N . ALA A 1 319 ? 11.945 4.506 -5.057 1.00 92.25 319 ALA A N 1
ATOM 2411 C CA . ALA A 1 319 ? 13.312 4.377 -5.535 1.00 92.25 319 ALA A CA 1
ATOM 2412 C C . ALA A 1 319 ? 13.767 2.926 -5.752 1.00 92.25 319 ALA A C 1
ATOM 2414 O O . ALA A 1 319 ? 14.650 2.712 -6.572 1.00 92.25 319 ALA A O 1
ATOM 2415 N N . SER A 1 320 ? 13.202 1.955 -5.023 1.00 87.56 320 SER A N 1
ATOM 2416 C CA . SER A 1 320 ? 13.673 0.558 -5.041 1.00 87.56 320 SER A CA 1
ATOM 2417 C C . SER A 1 320 ? 12.752 -0.433 -5.755 1.00 87.56 320 SER A C 1
ATOM 2419 O O . SER A 1 320 ? 13.225 -1.477 -6.193 1.00 87.56 320 SER A O 1
ATOM 2421 N N . LEU A 1 321 ? 11.448 -0.153 -5.854 1.00 80.75 321 LEU A N 1
ATOM 2422 C CA . LEU A 1 321 ? 10.455 -1.125 -6.335 1.00 80.75 321 LEU A CA 1
ATOM 2423 C C . LEU A 1 321 ? 9.775 -0.724 -7.645 1.00 80.75 321 LEU A C 1
ATOM 2425 O O . LEU A 1 321 ? 9.228 -1.593 -8.324 1.00 80.75 321 LEU A O 1
ATOM 2429 N N . ILE A 1 322 ? 9.781 0.561 -8.009 1.00 85.19 322 ILE A N 1
ATOM 2430 C CA . ILE A 1 322 ? 9.206 1.015 -9.277 1.00 85.19 322 ILE A CA 1
ATOM 2431 C C . ILE A 1 322 ? 10.284 0.943 -10.357 1.00 85.19 322 ILE A C 1
ATOM 2433 O O . ILE A 1 322 ? 11.105 1.848 -10.493 1.00 85.19 322 ILE A O 1
ATOM 2437 N N . ASP A 1 323 ? 10.246 -0.124 -11.153 1.00 84.06 323 ASP A N 1
ATOM 2438 C CA . ASP A 1 323 ? 11.067 -0.243 -12.356 1.00 84.06 323 ASP A CA 1
ATOM 2439 C C . ASP A 1 323 ? 10.376 0.453 -13.535 1.00 84.06 323 ASP A C 1
ATOM 2441 O O . ASP A 1 323 ? 9.413 -0.053 -14.121 1.00 84.06 323 ASP A O 1
ATOM 2445 N N . VAL A 1 324 ? 10.871 1.643 -13.876 1.00 84.56 324 VAL A N 1
ATOM 2446 C CA . VAL A 1 324 ? 10.316 2.458 -14.961 1.00 84.56 324 VAL A CA 1
ATOM 2447 C C . VAL A 1 324 ? 10.436 1.750 -16.314 1.00 84.56 324 VAL A C 1
ATOM 2449 O O . VAL A 1 324 ? 9.535 1.900 -17.135 1.00 84.56 324 VAL A O 1
ATOM 2452 N N . ASN A 1 325 ? 11.469 0.930 -16.543 1.00 85.00 325 ASN A N 1
ATOM 2453 C CA . ASN A 1 325 ? 11.625 0.210 -17.811 1.00 85.00 325 ASN A CA 1
ATOM 2454 C C . ASN A 1 325 ? 10.500 -0.808 -18.002 1.00 85.00 325 ASN A C 1
ATOM 2456 O O . ASN A 1 325 ? 9.821 -0.795 -19.024 1.00 85.00 325 ASN A O 1
ATOM 2460 N N . ARG A 1 326 ? 10.205 -1.604 -16.971 1.00 80.56 326 ARG A N 1
ATOM 2461 C CA . ARG A 1 326 ? 9.100 -2.572 -17.032 1.00 80.56 326 ARG A CA 1
ATOM 2462 C C . ARG A 1 326 ? 7.728 -1.907 -17.143 1.00 80.56 326 ARG A C 1
ATOM 2464 O O . ARG A 1 326 ? 6.807 -2.462 -17.737 1.00 80.56 326 ARG A O 1
ATOM 2471 N N . VAL A 1 327 ? 7.567 -0.708 -16.582 1.00 82.31 327 VAL A N 1
ATOM 2472 C CA . VAL A 1 327 ? 6.355 0.100 -16.792 1.00 82.31 327 VAL A CA 1
ATOM 2473 C C . VAL A 1 327 ? 6.245 0.538 -18.259 1.00 82.31 327 VAL A C 1
ATOM 2475 O O . VAL A 1 327 ? 5.155 0.479 -18.829 1.00 82.31 327 VAL A O 1
ATOM 2478 N N . LEU A 1 328 ? 7.356 0.932 -18.892 1.00 82.75 328 LEU A N 1
ATOM 2479 C CA . LEU A 1 328 ? 7.397 1.285 -20.316 1.00 82.75 328 LEU A CA 1
ATOM 2480 C C . LEU A 1 328 ? 7.093 0.084 -21.226 1.00 82.75 328 LEU A C 1
ATOM 2482 O O . LEU A 1 328 ? 6.395 0.254 -22.228 1.00 82.75 328 LEU A O 1
ATOM 2486 N N . ASP A 1 329 ? 7.518 -1.123 -20.850 1.00 76.56 329 ASP A N 1
ATOM 2487 C CA . ASP A 1 329 ? 7.198 -2.355 -21.585 1.00 76.56 329 ASP A CA 1
ATOM 2488 C C . ASP A 1 329 ? 5.685 -2.596 -21.671 1.00 76.56 329 ASP A C 1
ATOM 2490 O O . ASP A 1 329 ? 5.167 -2.984 -22.717 1.00 76.56 329 ASP A O 1
ATOM 2494 N N . LEU A 1 330 ? 4.927 -2.291 -20.612 1.00 77.00 330 LEU A N 1
ATOM 2495 C CA . LEU A 1 330 ? 3.466 -2.387 -20.673 1.00 77.00 330 LEU A CA 1
ATOM 2496 C C . LEU A 1 330 ? 2.842 -1.242 -21.491 1.00 77.00 330 LEU A C 1
ATOM 2498 O O . LEU A 1 330 ? 1.851 -1.454 -22.189 1.00 77.00 330 LEU A O 1
ATOM 2502 N N . ILE A 1 331 ? 3.418 -0.035 -21.432 1.00 75.94 331 ILE A N 1
ATOM 2503 C CA . ILE A 1 331 ? 2.936 1.148 -22.170 1.00 75.94 331 ILE A CA 1
ATOM 2504 C C . ILE A 1 331 ? 3.105 0.978 -23.687 1.00 75.94 331 ILE A C 1
ATOM 2506 O O . ILE A 1 331 ? 2.264 1.456 -24.451 1.00 75.94 331 ILE A O 1
ATOM 2510 N N . THR A 1 332 ? 4.155 0.285 -24.138 1.00 75.94 332 THR A N 1
ATOM 2511 C CA . THR A 1 332 ? 4.406 0.047 -25.573 1.00 75.94 332 THR A CA 1
ATOM 2512 C C . THR A 1 332 ? 3.353 -0.837 -26.244 1.00 75.94 332 THR A C 1
ATOM 2514 O O . THR A 1 332 ? 3.232 -0.788 -27.468 1.00 75.94 332 THR A O 1
ATOM 2517 N N . ASN A 1 333 ? 2.531 -1.566 -25.479 1.00 81.75 333 ASN A N 1
ATOM 2518 C CA . ASN A 1 333 ? 1.315 -2.210 -25.974 1.00 81.75 333 ASN A CA 1
ATOM 2519 C C . ASN A 1 333 ? 0.062 -1.463 -25.461 1.00 81.75 333 ASN A C 1
ATOM 2521 O O . ASN A 1 333 ? -0.425 -1.748 -24.359 1.00 81.75 333 ASN A O 1
ATOM 2525 N N . PRO A 1 334 ? -0.514 -0.539 -26.260 1.00 82.75 334 PRO A N 1
ATOM 2526 C CA . PRO A 1 334 ? -1.645 0.288 -25.837 1.00 82.75 334 PRO A CA 1
ATOM 2527 C C . PRO A 1 334 ? -2.860 -0.517 -25.369 1.00 82.75 334 PRO A C 1
ATOM 2529 O O . PRO A 1 334 ? -3.565 -0.086 -24.456 1.00 82.75 334 PRO A O 1
ATOM 2532 N N . THR A 1 335 ? -3.097 -1.692 -25.960 1.00 87.19 335 THR A N 1
ATOM 2533 C CA . THR A 1 335 ? -4.211 -2.571 -25.588 1.00 87.19 335 THR A CA 1
ATOM 2534 C C . THR A 1 335 ? -4.007 -3.151 -24.192 1.00 87.19 335 THR A C 1
ATOM 2536 O O . THR A 1 335 ? -4.915 -3.078 -23.366 1.00 87.19 335 THR A O 1
ATOM 2539 N N . ASN A 1 336 ? -2.812 -3.666 -23.889 1.00 85.44 336 ASN A N 1
ATOM 2540 C CA . ASN A 1 336 ? -2.506 -4.219 -22.566 1.00 85.44 336 ASN A CA 1
ATOM 2541 C C . ASN A 1 336 ? -2.556 -3.138 -21.483 1.00 85.44 336 ASN A C 1
ATOM 2543 O O . ASN A 1 336 ? -3.131 -3.365 -20.415 1.00 85.44 336 ASN A O 1
ATOM 2547 N N . MET A 1 337 ? -2.018 -1.949 -21.772 1.00 90.00 337 MET A N 1
ATOM 2548 C CA . MET A 1 337 ? -2.089 -0.800 -20.871 1.00 90.00 337 MET A CA 1
ATOM 2549 C C . MET A 1 337 ? -3.543 -0.405 -20.588 1.00 90.00 337 MET A C 1
ATOM 2551 O O . MET A 1 337 ? -3.946 -0.284 -19.431 1.00 90.00 337 MET A O 1
ATOM 2555 N N . PHE A 1 338 ? -4.359 -0.257 -21.635 1.00 91.88 338 PHE A N 1
ATOM 2556 C CA . PHE A 1 338 ? -5.771 0.093 -21.497 1.00 91.88 338 PHE A CA 1
ATOM 2557 C C . PHE A 1 338 ? -6.547 -0.948 -20.682 1.00 91.88 338 PHE A C 1
ATOM 2559 O O . PHE A 1 338 ? -7.264 -0.587 -19.747 1.00 91.88 338 PHE A O 1
ATOM 2566 N N . VAL A 1 339 ? -6.377 -2.237 -20.995 1.00 92.88 339 VAL A N 1
ATOM 2567 C CA . VAL A 1 339 ? -7.045 -3.329 -20.275 1.00 92.88 339 VAL A CA 1
ATOM 2568 C C . VAL A 1 339 ? -6.610 -3.354 -18.811 1.00 92.88 339 VAL A C 1
ATOM 2570 O O . VAL A 1 339 ? -7.467 -3.454 -17.941 1.00 92.88 339 VAL A O 1
ATOM 2573 N N . THR A 1 340 ? -5.321 -3.169 -18.517 1.00 93.00 340 THR A N 1
ATOM 2574 C CA . THR A 1 340 ? -4.797 -3.110 -17.141 1.00 93.00 340 THR A CA 1
ATOM 2575 C C . THR A 1 340 ? -5.441 -1.980 -16.343 1.00 93.00 340 THR A C 1
ATOM 2577 O O . THR A 1 340 ? -5.984 -2.211 -15.263 1.00 93.00 340 THR A O 1
ATOM 2580 N N . VAL A 1 341 ? -5.455 -0.761 -16.894 1.00 94.81 341 VAL A N 1
ATOM 2581 C CA . VAL A 1 341 ? -6.079 0.407 -16.252 1.00 94.81 341 VAL A CA 1
ATOM 2582 C C . VAL A 1 341 ? -7.559 0.142 -15.976 1.00 94.81 341 VAL A C 1
ATOM 2584 O O . VAL A 1 341 ? -8.040 0.370 -14.865 1.00 94.81 341 VAL A O 1
ATOM 2587 N N . MET A 1 342 ? -8.283 -0.370 -16.972 1.00 96.12 342 MET A N 1
ATOM 2588 C CA . MET A 1 342 ? -9.712 -0.642 -16.844 1.00 96.12 342 MET A CA 1
ATOM 2589 C C . MET A 1 342 ? -10.006 -1.758 -15.846 1.00 96.12 342 MET A C 1
ATOM 2591 O O . MET A 1 342 ? -10.954 -1.629 -15.078 1.00 96.12 342 MET A O 1
ATOM 2595 N N . VAL A 1 343 ? -9.188 -2.810 -15.793 1.00 96.12 343 VAL A N 1
ATOM 2596 C CA . VAL A 1 343 ? -9.320 -3.890 -14.807 1.00 96.12 343 VAL A CA 1
ATOM 2597 C C . VAL A 1 343 ? -9.226 -3.338 -13.386 1.00 96.12 343 VAL A C 1
ATOM 2599 O O . VAL A 1 343 ? -10.102 -3.632 -12.575 1.00 96.12 343 VAL A O 1
ATOM 2602 N N . VAL A 1 344 ? -8.253 -2.472 -13.086 1.00 97.31 344 VAL A N 1
ATOM 2603 C CA . VAL A 1 344 ? -8.138 -1.859 -11.749 1.00 97.31 344 VAL A CA 1
ATOM 2604 C C . VAL A 1 344 ? -9.368 -1.005 -11.417 1.00 97.31 344 VAL A C 1
ATOM 2606 O O . VAL A 1 344 ? -9.918 -1.106 -10.318 1.00 97.31 344 VAL A O 1
ATOM 2609 N N . VAL A 1 345 ? -9.852 -0.200 -12.371 1.00 97.81 345 VAL A N 1
ATOM 2610 C CA . VAL A 1 345 ? -11.071 0.610 -12.193 1.00 97.81 345 VAL A CA 1
ATOM 2611 C C . VAL A 1 345 ? -12.297 -0.274 -11.946 1.00 97.81 345 VAL A C 1
ATOM 2613 O O . VAL A 1 345 ? -13.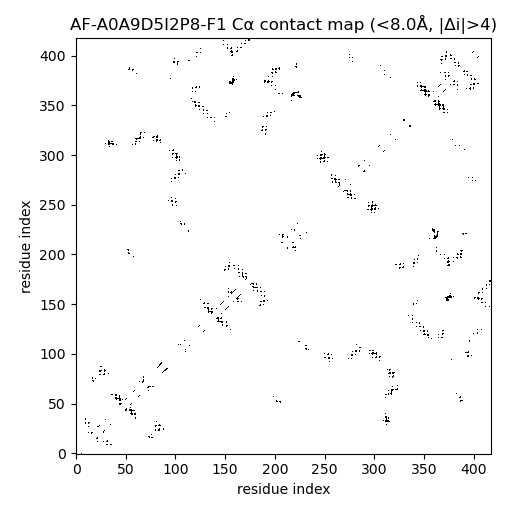104 0.023 -11.061 1.00 97.81 345 VAL A O 1
ATOM 2616 N N . ILE A 1 346 ? -12.438 -1.368 -12.697 1.00 97.25 346 ILE A N 1
ATOM 2617 C CA . ILE A 1 346 ? -13.532 -2.338 -12.570 1.00 97.25 346 ILE A CA 1
ATOM 2618 C C . ILE A 1 346 ? -13.489 -3.006 -11.196 1.00 97.25 346 ILE A C 1
ATOM 2620 O O . ILE A 1 346 ? -14.500 -3.004 -10.499 1.00 97.25 346 ILE A O 1
ATOM 2624 N N . ILE A 1 347 ? -12.328 -3.508 -10.773 1.00 97.00 347 ILE A N 1
ATOM 2625 C CA . ILE A 1 347 ? -12.110 -4.136 -9.462 1.00 97.00 347 ILE A CA 1
ATOM 2626 C C . ILE A 1 347 ? -12.493 -3.171 -8.335 1.00 97.00 347 ILE A C 1
ATOM 2628 O O . ILE A 1 347 ? -13.285 -3.527 -7.460 1.00 97.00 347 ILE A O 1
ATOM 2632 N N . ALA A 1 348 ? -12.001 -1.929 -8.381 1.00 97.88 348 ALA A N 1
ATOM 2633 C CA . ALA A 1 348 ? -12.334 -0.907 -7.391 1.00 97.88 348 ALA A CA 1
ATOM 2634 C C . ALA A 1 348 ? -13.843 -0.619 -7.358 1.00 97.88 348 ALA A C 1
ATOM 2636 O O . ALA A 1 348 ? -14.444 -0.532 -6.288 1.00 97.88 348 ALA A O 1
ATOM 2637 N N . THR A 1 349 ? -14.474 -0.524 -8.529 1.00 97.69 349 THR A N 1
ATOM 2638 C CA . THR A 1 349 ? -15.904 -0.224 -8.661 1.00 97.69 349 THR A CA 1
ATOM 2639 C C . THR A 1 349 ? -16.781 -1.369 -8.154 1.00 97.69 349 THR A C 1
ATOM 2641 O O . THR A 1 349 ? -17.736 -1.126 -7.413 1.00 97.69 349 THR A O 1
ATOM 2644 N N . ILE A 1 350 ? -16.446 -2.616 -8.501 1.00 98.06 350 ILE A N 1
ATOM 2645 C CA . ILE A 1 350 ? -17.129 -3.821 -8.011 1.00 98.06 350 ILE A CA 1
ATOM 2646 C C . ILE A 1 350 ? -17.028 -3.883 -6.487 1.00 98.06 350 ILE A C 1
ATOM 2648 O O . ILE A 1 350 ? -18.056 -3.995 -5.819 1.00 98.06 350 ILE A O 1
ATOM 2652 N N . ALA A 1 351 ? -15.822 -3.731 -5.933 1.00 97.50 351 ALA A N 1
ATOM 2653 C CA . ALA A 1 351 ? -15.598 -3.717 -4.491 1.00 97.50 351 ALA A CA 1
ATOM 2654 C C . ALA A 1 351 ? -16.411 -2.614 -3.798 1.00 97.50 351 ALA A C 1
ATOM 2656 O O . ALA A 1 351 ? -17.036 -2.845 -2.758 1.00 97.50 351 ALA A O 1
ATOM 2657 N N . GLY A 1 352 ? -16.440 -1.419 -4.389 1.00 97.19 352 GLY A N 1
ATOM 2658 C CA . GLY A 1 352 ? -17.205 -0.281 -3.902 1.00 97.19 352 GLY A CA 1
ATOM 2659 C C . GLY A 1 352 ? -18.703 -0.557 -3.836 1.00 97.19 352 GLY A C 1
ATOM 2660 O O . GLY A 1 352 ? -19.322 -0.335 -2.794 1.00 97.19 352 GLY A O 1
ATOM 2661 N N . PHE A 1 353 ? -19.298 -1.070 -4.917 1.00 97.50 353 PHE A N 1
ATOM 2662 C CA . PHE A 1 353 ? -20.731 -1.370 -4.960 1.00 97.50 353 PHE A CA 1
ATOM 2663 C C . PHE A 1 353 ? -21.112 -2.577 -4.106 1.00 97.50 353 PHE A C 1
ATOM 2665 O O . PHE A 1 353 ? -22.105 -2.508 -3.380 1.00 97.50 353 PHE A O 1
ATOM 2672 N N . ALA A 1 354 ? -20.317 -3.648 -4.131 1.00 96.94 354 ALA A N 1
ATOM 2673 C CA . ALA A 1 354 ? -20.550 -4.827 -3.304 1.00 96.94 354 ALA A CA 1
ATOM 2674 C C . ALA A 1 354 ? -20.554 -4.456 -1.816 1.00 96.94 354 ALA A C 1
ATOM 2676 O O . ALA A 1 354 ? -21.476 -4.819 -1.086 1.00 96.94 354 ALA A O 1
ATOM 2677 N N . GLY A 1 355 ? -19.586 -3.644 -1.377 1.00 95.69 355 GLY A N 1
ATOM 2678 C CA . GLY A 1 355 ? -19.559 -3.122 -0.014 1.00 95.69 355 GLY A CA 1
ATOM 2679 C C . GLY A 1 355 ? -20.698 -2.160 0.275 1.00 95.69 355 GLY A C 1
ATOM 2680 O O . GLY A 1 355 ? -21.302 -2.213 1.348 1.00 95.69 355 GLY A O 1
ATOM 2681 N N . TRP A 1 356 ? -21.032 -1.291 -0.679 1.00 95.75 356 TRP A N 1
ATOM 2682 C CA . TRP A 1 356 ? -22.153 -0.376 -0.529 1.00 95.75 356 TRP A CA 1
ATOM 2683 C C . TRP A 1 356 ? -23.444 -1.145 -0.234 1.00 95.75 356 TRP A C 1
ATOM 2685 O O . TRP A 1 356 ? -24.102 -0.828 0.753 1.00 95.75 356 TRP A O 1
ATOM 2695 N N . ILE A 1 357 ? -23.760 -2.220 -0.959 1.00 94.12 357 ILE A N 1
ATOM 2696 C CA . ILE A 1 357 ? -24.974 -3.031 -0.741 1.00 94.12 357 ILE A CA 1
ATOM 2697 C C . ILE A 1 357 ? -25.076 -3.560 0.702 1.00 94.12 357 ILE A C 1
ATOM 2699 O O . ILE A 1 357 ? -26.145 -3.500 1.307 1.00 94.12 357 ILE A O 1
ATOM 2703 N N . ILE A 1 358 ? -23.965 -3.995 1.299 1.00 92.50 358 ILE A N 1
ATOM 2704 C CA . ILE A 1 358 ? -23.929 -4.585 2.654 1.00 92.50 358 ILE A CA 1
ATOM 2705 C C . ILE A 1 358 ? -23.737 -3.561 3.791 1.00 92.50 358 ILE A C 1
ATOM 2707 O O . ILE A 1 358 ? -23.613 -3.922 4.970 1.00 92.50 358 ILE A O 1
ATOM 2711 N N . GLY A 1 359 ? -23.713 -2.270 3.451 1.00 90.81 359 GLY A N 1
ATOM 2712 C CA . GLY A 1 359 ? -23.672 -1.173 4.417 1.00 90.81 359 GLY A CA 1
ATOM 2713 C C . GLY A 1 359 ? -22.301 -0.531 4.636 1.00 90.81 359 GLY A C 1
ATOM 2714 O O . GLY A 1 359 ? -22.170 0.250 5.580 1.00 90.81 359 GLY A O 1
ATOM 2715 N N . PHE A 1 360 ? -21.305 -0.788 3.786 1.00 94.31 360 PHE A N 1
ATOM 2716 C CA . PHE A 1 360 ? -20.086 0.024 3.741 1.00 94.31 360 PHE A CA 1
ATOM 2717 C C . PHE A 1 360 ? -20.272 1.313 2.943 1.00 94.31 360 PHE A C 1
ATOM 2719 O O . PHE A 1 360 ? -21.230 1.464 2.183 1.00 94.31 360 PHE A O 1
ATOM 2726 N N . TYR A 1 361 ? -19.375 2.273 3.146 1.00 95.56 361 TYR A N 1
ATOM 2727 C CA . TYR A 1 361 ? -19.214 3.387 2.220 1.00 95.56 361 TYR A CA 1
ATOM 2728 C C . TYR A 1 361 ? -18.492 2.916 0.954 1.00 95.56 361 TYR A C 1
ATOM 2730 O O . TYR A 1 361 ? -17.600 2.069 1.017 1.00 95.56 361 TYR A O 1
ATOM 2738 N N . PHE A 1 362 ? -18.892 3.455 -0.200 1.00 97.19 362 PHE A N 1
ATOM 2739 C CA . PHE A 1 362 ? -18.368 3.027 -1.500 1.00 97.19 362 PHE A CA 1
ATOM 2740 C C . PHE A 1 362 ? -16.849 3.209 -1.598 1.00 97.19 362 PHE A C 1
ATOM 2742 O O . PHE A 1 362 ? -16.151 2.272 -1.972 1.00 97.19 362 PHE A O 1
ATOM 2749 N N . VAL A 1 363 ? -16.328 4.383 -1.232 1.00 96.94 363 VAL A N 1
ATOM 2750 C CA . VAL A 1 363 ? -14.894 4.702 -1.305 1.00 96.94 363 VAL A CA 1
ATOM 2751 C C . VAL A 1 363 ? -14.090 3.775 -0.399 1.00 96.94 363 VAL A C 1
ATOM 2753 O O . VAL A 1 363 ? -13.133 3.154 -0.849 1.00 96.94 363 VAL A O 1
ATOM 2756 N N . GLU A 1 364 ? -14.497 3.633 0.861 1.00 96.00 364 GLU A N 1
ATOM 2757 C CA . GLU A 1 364 ? -13.793 2.788 1.823 1.00 96.00 364 GLU A CA 1
ATOM 2758 C C . GLU A 1 364 ? -13.811 1.313 1.406 1.00 96.00 364 GLU A C 1
ATOM 2760 O O . GLU A 1 364 ? -12.783 0.652 1.509 1.00 96.00 364 GLU A O 1
ATOM 2765 N N . SER A 1 365 ? -14.922 0.810 0.860 1.00 97.00 365 SER A N 1
ATOM 2766 C CA . SER A 1 365 ? -14.969 -0.558 0.329 1.00 97.00 365 SER A CA 1
ATOM 2767 C C . SER A 1 365 ? -14.139 -0.734 -0.944 1.00 97.00 365 SER A C 1
ATOM 2769 O O . SER A 1 365 ? -13.472 -1.755 -1.100 1.00 97.00 365 SER A O 1
ATOM 2771 N N . SER A 1 366 ? -14.129 0.269 -1.830 1.00 97.81 366 SER A N 1
ATOM 2772 C CA . SER A 1 366 ? -13.293 0.265 -3.041 1.00 97.81 366 SER A CA 1
ATOM 2773 C C . SER A 1 366 ? -11.816 0.137 -2.683 1.00 97.81 366 SER A C 1
ATOM 2775 O O . SER A 1 366 ? -11.080 -0.573 -3.356 1.00 97.81 366 SER A O 1
ATOM 2777 N N . ILE A 1 367 ? -11.387 0.800 -1.604 1.00 97.38 367 ILE A N 1
ATOM 2778 C CA . ILE A 1 367 ? -10.011 0.739 -1.109 1.00 97.38 367 ILE A CA 1
ATOM 2779 C C . ILE A 1 367 ? -9.745 -0.609 -0.419 1.00 97.38 367 ILE A C 1
ATOM 2781 O O . ILE A 1 367 ? -8.825 -1.315 -0.818 1.00 97.38 367 ILE A O 1
ATOM 2785 N N . ILE A 1 368 ? -10.563 -0.991 0.571 1.00 95.56 368 ILE A N 1
ATOM 2786 C CA . ILE A 1 368 ? -10.332 -2.180 1.415 1.00 95.56 368 ILE A CA 1
ATOM 2787 C C . ILE A 1 368 ? -10.391 -3.484 0.618 1.00 95.56 368 ILE A C 1
ATOM 2789 O O . ILE A 1 368 ? -9.572 -4.362 0.852 1.00 95.56 368 ILE A O 1
ATOM 2793 N N . SER A 1 369 ? -11.373 -3.646 -0.269 1.00 95.75 369 SER A N 1
ATOM 2794 C CA . SER A 1 369 ? -11.660 -4.922 -0.948 1.00 95.75 369 SER A CA 1
ATOM 2795 C C . SER A 1 369 ? -11.449 -4.865 -2.463 1.00 95.75 369 SER A C 1
ATOM 2797 O O . SER A 1 369 ? -11.823 -5.806 -3.160 1.00 95.75 369 SER A O 1
ATOM 2799 N N . GLY A 1 370 ? 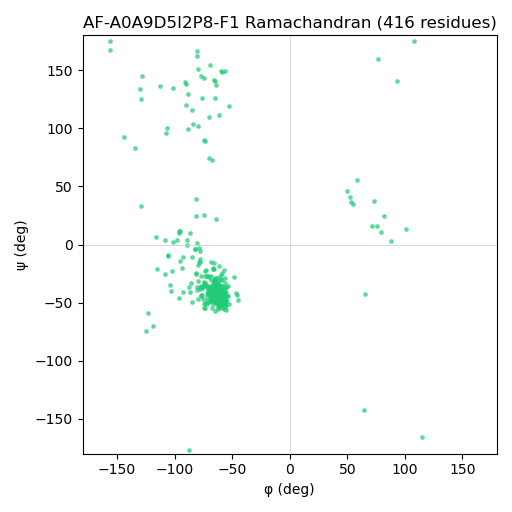-10.909 -3.755 -2.974 1.00 96.69 370 GLY A N 1
ATOM 2800 C CA . GLY A 1 370 ? -10.627 -3.543 -4.393 1.00 96.69 370 GLY A CA 1
ATOM 2801 C C . GLY A 1 370 ? -9.167 -3.175 -4.620 1.00 96.69 370 GLY A C 1
ATOM 2802 O O . GLY A 1 370 ? -8.389 -4.010 -5.064 1.00 96.69 370 GLY A O 1
ATOM 2803 N N . LEU A 1 371 ? -8.780 -1.943 -4.282 1.00 97.38 371 LEU A N 1
ATOM 2804 C CA . LEU A 1 371 ? -7.415 -1.453 -4.501 1.00 97.38 371 LEU A CA 1
ATOM 2805 C C . LEU A 1 371 ? -6.362 -2.275 -3.747 1.00 97.38 371 LEU A C 1
ATOM 2807 O O . LEU A 1 371 ? -5.321 -2.543 -4.321 1.00 97.38 371 LEU A O 1
ATOM 2811 N N . ALA A 1 372 ? -6.660 -2.758 -2.539 1.00 95.19 372 ALA A N 1
ATOM 2812 C CA . ALA A 1 372 ? -5.760 -3.638 -1.777 1.00 95.19 372 ALA A CA 1
ATOM 2813 C C . ALA A 1 372 ? -5.546 -5.031 -2.404 1.00 95.19 372 ALA A C 1
ATOM 2815 O O . ALA A 1 372 ? -4.595 -5.741 -2.094 1.00 95.19 372 ALA A O 1
ATOM 2816 N N . LEU A 1 373 ? -6.453 -5.471 -3.285 1.00 94.19 373 LEU A N 1
ATOM 2817 C CA . LEU A 1 373 ? -6.185 -6.657 -4.101 1.00 94.19 373 LEU A CA 1
ATOM 2818 C C . LEU A 1 373 ? -5.253 -6.324 -5.258 1.00 94.19 373 LEU A C 1
ATOM 2820 O O . LEU A 1 373 ? -4.455 -7.174 -5.618 1.00 94.19 373 LEU A O 1
ATOM 2824 N N . ALA A 1 374 ? -5.408 -5.126 -5.830 1.00 95.56 374 ALA A N 1
ATOM 2825 C CA . ALA A 1 374 ? -4.810 -4.694 -7.089 1.00 95.56 374 ALA A CA 1
ATOM 2826 C C . ALA A 1 374 ? -3.454 -3.975 -6.950 1.00 95.56 374 ALA A C 1
ATOM 2828 O O . ALA A 1 374 ? -2.796 -3.705 -7.961 1.00 95.56 374 ALA A O 1
ATOM 2829 N N . ASP A 1 375 ? -3.056 -3.611 -5.734 1.00 93.62 375 ASP A N 1
ATOM 2830 C CA . ASP A 1 375 ? -1.803 -2.925 -5.449 1.00 93.62 375 ASP A CA 1
ATOM 2831 C C . ASP A 1 375 ? -0.635 -3.902 -5.226 1.00 93.62 375 ASP A C 1
ATOM 2833 O O . ASP A 1 375 ? -0.747 -5.122 -5.374 1.00 93.62 375 ASP A O 1
ATOM 2837 N N . MET A 1 376 ? 0.538 -3.359 -4.890 1.00 89.00 376 MET A N 1
ATOM 2838 C CA . MET A 1 376 ? 1.745 -4.154 -4.661 1.00 89.00 376 MET A CA 1
ATOM 2839 C C . MET A 1 376 ? 1.810 -4.774 -3.246 1.00 89.00 376 MET A C 1
ATOM 2841 O O . MET A 1 376 ? 2.870 -4.809 -2.612 1.00 89.00 376 MET A O 1
ATOM 2845 N N . GLY A 1 377 ? 0.677 -5.248 -2.727 1.00 86.81 377 GLY A N 1
ATOM 2846 C CA . GLY A 1 377 ? 0.561 -5.885 -1.420 1.00 86.81 377 GLY A CA 1
ATOM 2847 C C . GLY A 1 377 ? 0.888 -4.923 -0.281 1.00 86.81 377 GLY A C 1
ATOM 2848 O O . GLY A 1 377 ? 0.604 -3.736 -0.356 1.00 86.81 377 GLY A O 1
ATOM 2849 N N . GLY A 1 378 ? 1.559 -5.393 0.779 1.00 83.25 378 GLY A N 1
ATOM 2850 C CA . GLY A 1 378 ? 1.754 -4.580 1.993 1.00 83.25 378 GLY A CA 1
ATOM 2851 C C . GLY A 1 378 ? 2.481 -3.246 1.778 1.00 83.25 378 GLY A C 1
ATOM 2852 O O . GLY A 1 378 ? 2.293 -2.297 2.536 1.00 83.25 378 GLY A O 1
ATOM 2853 N N . VAL A 1 379 ? 3.285 -3.171 0.721 1.00 82.00 379 VAL A N 1
ATOM 2854 C CA . VAL A 1 379 ? 3.955 -1.955 0.270 1.00 82.00 379 VAL A CA 1
ATOM 2855 C C . VAL A 1 379 ? 2.974 -1.007 -0.432 1.00 82.00 379 VAL A C 1
ATOM 2857 O O . VAL A 1 379 ? 2.932 0.189 -0.126 1.00 82.00 379 VAL A O 1
ATOM 2860 N N . GLY A 1 380 ? 2.173 -1.557 -1.348 1.00 88.38 380 GLY A N 1
ATOM 2861 C CA . GLY A 1 380 ? 1.092 -0.858 -2.041 1.00 88.38 380 GLY A CA 1
ATOM 2862 C C . GLY A 1 380 ? 0.050 -0.313 -1.069 1.00 88.38 380 GLY A C 1
ATOM 2863 O O . GLY A 1 380 ? -0.295 0.863 -1.161 1.00 88.38 380 GLY A O 1
ATOM 2864 N N . ASP A 1 381 ? -0.318 -1.096 -0.051 1.00 92.12 381 ASP A N 1
ATOM 2865 C CA . ASP A 1 381 ? -1.295 -0.725 0.975 1.00 92.12 381 ASP A CA 1
ATOM 2866 C C . ASP A 1 381 ? -0.915 0.598 1.659 1.00 92.12 381 ASP A C 1
ATOM 2868 O O . ASP A 1 381 ? -1.752 1.485 1.849 1.00 92.12 381 ASP A O 1
ATOM 2872 N N . VAL A 1 382 ? 0.367 0.769 2.014 1.00 89.81 382 VAL A N 1
ATOM 2873 C CA . VAL A 1 382 ? 0.870 2.016 2.620 1.00 89.81 382 VAL A CA 1
ATOM 2874 C C . VAL A 1 382 ? 0.705 3.188 1.650 1.00 89.81 382 VAL A C 1
ATOM 2876 O O . VAL A 1 382 ? 0.264 4.266 2.056 1.00 89.81 382 VAL A O 1
ATOM 2879 N N . ALA A 1 383 ? 1.032 2.991 0.373 1.00 91.25 383 ALA A N 1
ATOM 2880 C CA . ALA A 1 383 ? 0.943 4.021 -0.655 1.00 91.25 383 ALA A CA 1
ATOM 2881 C C . ALA A 1 383 ? -0.510 4.413 -0.969 1.00 91.25 383 ALA A C 1
ATOM 2883 O O . ALA A 1 383 ? -0.844 5.600 -0.951 1.00 91.25 383 ALA A O 1
ATOM 2884 N N . VAL A 1 384 ? -1.391 3.431 -1.167 1.00 95.06 384 VAL A N 1
ATOM 2885 C CA . VAL A 1 384 ? -2.831 3.603 -1.404 1.00 95.06 384 VAL A CA 1
ATOM 2886 C C . VAL A 1 384 ? -3.495 4.313 -0.226 1.00 95.06 384 VAL A C 1
ATOM 2888 O O . VAL A 1 384 ? -4.267 5.260 -0.413 1.00 95.06 384 VAL A O 1
ATOM 2891 N N . LEU A 1 385 ? -3.186 3.917 1.010 1.00 94.06 385 LEU A N 1
ATOM 2892 C CA . LEU A 1 385 ? -3.784 4.530 2.197 1.00 94.06 385 LEU A CA 1
ATOM 2893 C C . LEU A 1 385 ? -3.248 5.915 2.493 1.00 94.06 385 LEU A C 1
ATOM 2895 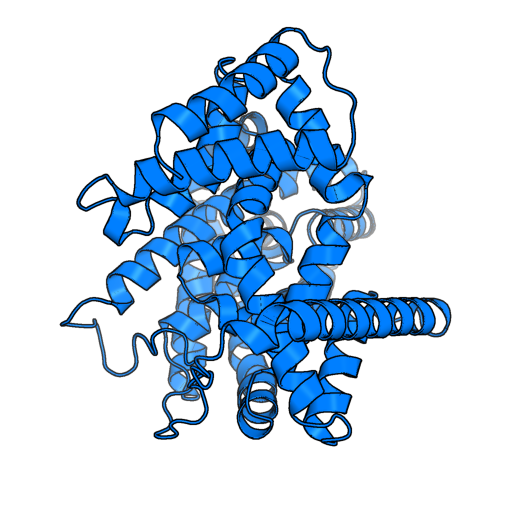O O . LEU A 1 385 ? -4.005 6.767 2.968 1.00 94.06 385 LEU A O 1
ATOM 2899 N N . LYS A 1 386 ? -1.974 6.171 2.194 1.00 91.88 386 LYS A N 1
ATOM 2900 C CA . LYS A 1 386 ? -1.438 7.520 2.308 1.00 91.88 386 LYS A CA 1
ATOM 2901 C C . LYS A 1 386 ? -2.045 8.437 1.248 1.00 91.88 386 LYS A C 1
ATOM 2903 O O . LYS A 1 386 ? -2.482 9.527 1.604 1.00 91.88 386 LYS A O 1
ATOM 2908 N N . ALA A 1 387 ? -2.158 7.982 -0.003 1.00 92.62 387 ALA A N 1
ATOM 2909 C CA . ALA A 1 387 ? -2.749 8.753 -1.101 1.00 92.62 387 ALA A CA 1
ATOM 2910 C C . ALA A 1 387 ? -4.245 9.024 -0.890 1.00 92.62 387 ALA A C 1
ATOM 2912 O O . ALA A 1 387 ? -4.751 10.083 -1.259 1.00 92.62 387 ALA A O 1
ATOM 2913 N N . SER A 1 388 ? -4.949 8.088 -0.249 1.00 94.06 388 SER A N 1
ATOM 2914 C CA . SER A 1 388 ? -6.350 8.267 0.124 1.00 94.06 388 SER A CA 1
ATOM 2915 C C . SER A 1 388 ? -6.568 8.909 1.495 1.00 94.06 388 SER A C 1
ATOM 2917 O O . SER A 1 388 ? -7.719 9.091 1.873 1.00 94.06 388 SER A O 1
ATOM 2919 N N . GLU A 1 389 ? -5.521 9.254 2.251 1.00 91.94 389 GLU A N 1
ATOM 2920 C CA . GLU A 1 389 ? -5.612 9.796 3.620 1.00 91.94 389 GLU A CA 1
ATOM 2921 C C . GLU A 1 389 ? -6.463 8.940 4.583 1.00 91.94 389 GLU A C 1
ATOM 2923 O O . GLU A 1 389 ? -7.255 9.448 5.379 1.00 91.94 389 GLU A O 1
ATOM 2928 N N . ARG A 1 390 ? -6.321 7.612 4.503 1.00 92.38 390 ARG A N 1
ATOM 2929 C CA . ARG A 1 390 ? -7.145 6.639 5.241 1.00 92.38 390 ARG A CA 1
ATOM 2930 C C . ARG A 1 390 ? -6.322 5.598 6.001 1.00 92.38 390 ARG A C 1
ATOM 2932 O O . ARG A 1 390 ? -6.767 4.468 6.161 1.00 92.38 390 ARG A O 1
ATOM 2939 N N . MET A 1 391 ? -5.139 5.963 6.501 1.00 88.44 391 MET A N 1
ATOM 2940 C CA . MET A 1 391 ? -4.210 5.050 7.197 1.00 88.44 391 MET A CA 1
ATOM 2941 C C . MET A 1 391 ? -4.852 4.180 8.293 1.00 88.44 391 MET A C 1
ATOM 2943 O O . MET A 1 391 ? -4.389 3.078 8.544 1.00 88.44 391 MET A O 1
ATOM 2947 N N . GLN A 1 392 ? -5.933 4.619 8.929 1.00 85.69 392 GLN A N 1
ATOM 2948 C CA . GLN A 1 392 ? -6.704 3.834 9.896 1.00 85.69 392 GLN A CA 1
ATOM 2949 C C . GLN A 1 392 ? -7.331 2.548 9.321 1.00 85.69 392 GLN A C 1
ATOM 2951 O O . GLN A 1 392 ? -7.690 1.651 10.079 1.00 85.69 392 GLN A O 1
ATOM 2956 N N . LEU A 1 393 ? -7.459 2.430 7.995 1.00 90.62 393 LEU A N 1
ATOM 2957 C CA . LEU A 1 393 ? -7.946 1.223 7.323 1.00 90.62 393 LEU A CA 1
ATOM 2958 C C . LEU A 1 393 ? -6.854 0.155 7.140 1.00 90.62 393 LEU A C 1
ATOM 2960 O O . LEU A 1 393 ? -7.171 -0.946 6.694 1.00 90.62 393 LEU A O 1
ATOM 2964 N N . PHE A 1 394 ? -5.600 0.445 7.513 1.00 89.56 394 PHE A N 1
ATOM 2965 C CA . PHE A 1 394 ? -4.444 -0.445 7.336 1.00 89.56 394 PHE A CA 1
ATOM 2966 C C . PHE A 1 394 ? -4.662 -1.905 7.769 1.00 89.56 394 PHE A C 1
ATOM 2968 O O . PHE A 1 394 ? -4.278 -2.786 7.002 1.00 89.56 394 PHE A O 1
ATOM 2975 N N . PRO A 1 395 ? -5.323 -2.218 8.906 1.00 85.25 395 PRO A N 1
ATOM 2976 C CA . PRO A 1 395 ? -5.590 -3.603 9.284 1.00 85.25 395 PRO A CA 1
ATOM 2977 C C . PRO A 1 395 ? -6.391 -4.355 8.234 1.00 85.25 395 PRO A C 1
ATOM 2979 O O . PRO A 1 395 ? -6.085 -5.497 7.914 1.00 85.25 395 PRO A O 1
ATOM 2982 N N . PHE A 1 396 ? -7.433 -3.712 7.709 1.00 90.62 396 PHE A N 1
ATOM 2983 C CA . PHE A 1 396 ? -8.353 -4.336 6.772 1.00 90.62 396 PHE A CA 1
ATOM 2984 C C . PHE A 1 396 ? -7.672 -4.556 5.428 1.00 90.62 396 PHE A C 1
ATOM 2986 O O . PHE A 1 396 ? -7.852 -5.605 4.826 1.00 90.62 396 PHE A O 1
ATOM 2993 N N . LEU A 1 397 ? -6.821 -3.624 5.005 1.00 92.88 397 LEU A N 1
ATOM 2994 C CA . LEU A 1 397 ? -6.021 -3.806 3.802 1.00 92.88 397 LEU A CA 1
ATOM 2995 C C . LEU A 1 397 ? -5.036 -4.962 3.956 1.00 92.88 397 LEU A C 1
ATOM 2997 O O . LEU A 1 397 ? -5.017 -5.838 3.108 1.00 92.88 397 LEU A O 1
ATOM 3001 N N . GLN A 1 398 ? -4.335 -5.070 5.089 1.00 88.56 398 GLN A N 1
ATOM 3002 C CA . GLN A 1 398 ? -3.461 -6.220 5.335 1.00 88.56 398 GLN A CA 1
ATOM 3003 C C . GLN A 1 398 ? -4.228 -7.550 5.376 1.00 88.56 398 GLN A C 1
ATOM 3005 O O . GLN A 1 398 ? -3.728 -8.564 4.892 1.00 88.56 398 GLN A O 1
ATOM 3010 N N . ILE A 1 399 ? -5.453 -7.564 5.910 1.00 87.50 399 ILE A N 1
ATOM 3011 C CA . ILE A 1 399 ? -6.325 -8.744 5.848 1.00 87.50 399 ILE A CA 1
ATOM 3012 C C . ILE A 1 399 ? -6.647 -9.086 4.385 1.00 87.50 399 ILE A C 1
ATOM 3014 O O . ILE A 1 399 ? -6.465 -10.236 3.988 1.00 87.50 399 ILE A O 1
ATOM 3018 N N . THR A 1 400 ? -7.071 -8.112 3.575 1.00 91.44 400 THR A N 1
ATOM 3019 C CA . THR A 1 400 ? -7.341 -8.308 2.142 1.00 91.44 400 THR A CA 1
ATOM 3020 C C . THR A 1 400 ? -6.099 -8.771 1.385 1.00 91.44 400 THR A C 1
ATOM 3022 O O . THR A 1 400 ? -6.156 -9.786 0.707 1.00 91.44 400 THR A O 1
ATOM 3025 N N . THR A 1 401 ? -4.968 -8.096 1.541 1.00 90.50 401 THR A N 1
ATOM 3026 C CA . THR A 1 401 ? -3.703 -8.406 0.868 1.00 90.50 401 THR A CA 1
ATOM 3027 C C . THR A 1 401 ? -3.246 -9.836 1.140 1.00 90.50 401 THR A C 1
ATOM 3029 O O . THR A 1 401 ? -2.807 -10.546 0.238 1.00 90.50 401 THR A O 1
ATOM 3032 N N . ARG A 1 402 ? -3.354 -10.303 2.389 1.00 85.38 402 ARG A N 1
ATOM 3033 C CA . ARG A 1 402 ? -2.872 -11.641 2.761 1.00 85.38 402 ARG A CA 1
ATOM 3034 C C . ARG A 1 402 ? -3.898 -12.734 2.483 1.00 85.38 402 ARG A C 1
ATOM 3036 O O . ARG A 1 402 ? -3.548 -13.748 1.893 1.00 85.38 402 ARG A O 1
ATOM 3043 N N . ILE A 1 403 ? -5.146 -12.552 2.913 1.00 85.25 403 ILE A N 1
ATOM 3044 C CA . ILE A 1 403 ? -6.195 -13.571 2.753 1.00 85.25 403 ILE A CA 1
ATOM 3045 C C . ILE A 1 403 ? -6.745 -13.543 1.328 1.00 85.25 403 ILE A C 1
ATOM 3047 O O . ILE A 1 403 ? -6.856 -14.583 0.689 1.00 85.25 403 ILE A O 1
ATOM 3051 N N . GLY A 1 404 ? -7.057 -12.355 0.818 1.00 86.12 404 GLY A N 1
ATOM 3052 C CA . GLY A 1 404 ? -7.526 -12.145 -0.548 1.00 86.12 404 GLY A CA 1
ATOM 3053 C C . GLY A 1 404 ? -6.511 -12.587 -1.592 1.00 86.12 404 GLY A C 1
ATOM 3054 O O . GLY A 1 404 ? -6.895 -13.322 -2.491 1.00 86.12 404 GLY A O 1
ATOM 3055 N N . GLY A 1 405 ? -5.226 -12.252 -1.429 1.00 85.88 405 GLY A N 1
ATOM 3056 C CA . GLY A 1 405 ? -4.166 -12.727 -2.327 1.00 85.88 405 GLY A CA 1
ATOM 3057 C C . GLY A 1 405 ? -4.104 -14.258 -2.413 1.00 85.88 405 GLY A C 1
ATOM 3058 O O . GLY A 1 405 ? -4.123 -14.818 -3.508 1.00 85.88 405 GLY A O 1
ATOM 3059 N N . VAL A 1 406 ? -4.140 -14.957 -1.269 1.00 85.62 406 VAL A N 1
ATOM 3060 C CA . VAL A 1 406 ? -4.185 -16.433 -1.231 1.00 85.62 406 VAL A CA 1
ATOM 3061 C C . VAL A 1 406 ? -5.452 -16.973 -1.898 1.00 85.62 406 VAL A C 1
ATOM 3063 O O . VAL A 1 406 ? -5.373 -17.908 -2.691 1.00 85.62 406 VAL A O 1
ATOM 3066 N N . LEU A 1 407 ? -6.617 -16.381 -1.619 1.00 88.50 407 LEU A N 1
ATOM 3067 C CA . LEU A 1 407 ? -7.879 -16.779 -2.248 1.00 88.50 407 LEU A CA 1
ATOM 3068 C C . LEU A 1 407 ? -7.842 -16.589 -3.768 1.00 88.50 407 LEU A C 1
ATOM 3070 O O . LEU A 1 407 ? -8.269 -17.485 -4.493 1.00 88.50 407 LEU A O 1
ATOM 3074 N N . THR A 1 408 ? -7.291 -15.472 -4.253 1.00 89.12 408 THR A N 1
ATOM 3075 C CA . THR A 1 408 ? -7.067 -15.235 -5.682 1.00 89.12 408 THR A CA 1
ATOM 3076 C C . THR A 1 408 ? -6.198 -16.344 -6.261 1.00 89.12 408 THR A C 1
ATOM 3078 O O . THR A 1 408 ? -6.609 -16.984 -7.220 1.00 89.12 408 THR A O 1
ATOM 3081 N N . ILE A 1 409 ? -5.040 -16.636 -5.664 1.00 86.94 409 ILE A N 1
ATOM 3082 C CA . ILE A 1 409 ? -4.126 -17.673 -6.166 1.00 86.94 409 ILE A CA 1
ATOM 3083 C C . ILE A 1 409 ? -4.815 -19.041 -6.235 1.00 86.94 409 ILE A C 1
ATOM 3085 O O . ILE A 1 409 ? -4.694 -19.731 -7.244 1.00 86.94 409 ILE A O 1
ATOM 3089 N N . VAL A 1 410 ? -5.582 -19.423 -5.209 1.00 86.62 410 VAL A N 1
ATOM 3090 C CA . VAL A 1 410 ? -6.329 -20.693 -5.193 1.00 86.62 410 VAL A CA 1
ATOM 3091 C C . VAL A 1 410 ? -7.365 -20.741 -6.317 1.00 86.62 410 VAL A C 1
ATOM 3093 O O . VAL A 1 410 ? -7.421 -21.721 -7.059 1.00 86.62 410 VAL A O 1
ATOM 3096 N N . VAL A 1 411 ? -8.164 -19.683 -6.480 1.00 85.62 411 VAL A N 1
ATOM 3097 C CA . VAL A 1 411 ? -9.179 -19.607 -7.544 1.00 85.62 411 VAL A CA 1
ATOM 3098 C C . VAL A 1 411 ? -8.526 -19.654 -8.930 1.00 85.62 411 VAL A C 1
ATOM 3100 O O . VAL A 1 411 ? -9.003 -20.371 -9.807 1.00 85.62 411 VAL A O 1
ATOM 3103 N N . MET A 1 412 ? -7.419 -18.936 -9.129 1.00 84.31 412 MET A N 1
ATOM 3104 C CA . MET A 1 412 ? -6.722 -18.869 -10.419 1.00 84.31 412 MET A CA 1
ATOM 3105 C C . MET A 1 412 ? -5.971 -20.160 -10.743 1.00 84.31 412 MET A C 1
ATOM 3107 O O . MET A 1 412 ? -5.947 -20.569 -11.900 1.00 84.31 412 MET A O 1
ATOM 3111 N N . SER A 1 413 ? -5.431 -20.848 -9.735 1.00 82.06 413 SER A N 1
ATOM 3112 C CA . SER A 1 413 ? -4.821 -22.169 -9.896 1.00 82.06 413 SER A CA 1
ATOM 3113 C C . SER A 1 413 ? -5.821 -23.168 -10.481 1.00 82.06 413 SER A C 1
ATOM 3115 O O . SER A 1 413 ? -5.544 -23.779 -11.515 1.00 82.06 413 SER A O 1
ATOM 3117 N N . LEU A 1 414 ? -7.033 -23.233 -9.915 1.00 83.62 414 LEU A N 1
ATOM 3118 C CA . LEU A 1 414 ? -8.108 -24.092 -10.420 1.00 83.62 414 LEU A CA 1
ATOM 3119 C C . LEU A 1 414 ? -8.494 -23.764 -11.871 1.00 83.62 414 LEU A C 1
ATOM 3121 O O . LEU A 1 414 ? -8.740 -24.676 -12.653 1.00 83.62 414 LEU A O 1
ATOM 3125 N N . LEU A 1 415 ? -8.515 -22.479 -12.240 1.00 81.25 415 LEU A N 1
ATOM 3126 C CA . LEU A 1 415 ? -8.810 -22.033 -13.609 1.00 81.25 415 LEU A CA 1
ATOM 3127 C C . LEU A 1 415 ? -7.662 -22.280 -14.597 1.00 81.25 415 LEU A C 1
ATOM 3129 O O . LEU A 1 415 ? -7.896 -22.402 -15.797 1.00 81.25 415 LEU A O 1
ATOM 3133 N N . SER A 1 416 ? -6.418 -22.311 -14.120 1.00 79.44 416 SER A N 1
ATOM 3134 C CA . SER A 1 416 ? -5.246 -22.564 -14.964 1.00 79.44 416 SER A CA 1
ATOM 3135 C C . SER A 1 416 ? -5.074 -24.044 -15.317 1.00 79.44 416 SER A C 1
ATOM 3137 O O . SER A 1 416 ? -4.533 -24.345 -16.377 1.00 79.44 416 SER A O 1
ATOM 3139 N N . ALA A 1 417 ? -5.566 -24.944 -14.458 1.00 74.06 417 ALA A N 1
ATOM 3140 C CA . ALA A 1 417 ? -5.491 -26.395 -14.632 1.00 74.06 417 ALA A CA 1
ATOM 3141 C C . ALA A 1 417 ? -6.517 -26.965 -15.637 1.00 74.06 417 ALA A C 1
ATOM 3143 O O . ALA A 1 417 ? -6.382 -28.111 -16.064 1.00 74.06 417 ALA A O 1
ATOM 3144 N N . THR A 1 418 ? -7.542 -26.186 -16.001 1.00 60.91 418 THR A N 1
ATOM 3145 C CA . THR A 1 418 ? -8.532 -26.491 -17.056 1.00 60.91 418 THR A CA 1
ATOM 3146 C C . THR A 1 418 ? -8.150 -25.806 -18.348 1.00 60.91 418 THR A C 1
ATOM 3148 O O . THR A 1 418 ? -8.263 -26.390 -19.443 1.00 60.91 418 THR A O 1
#

InterPro domains:
  IPR004679 2-hydroxycarboxylate transporter [PF03390] (1-413)
  IPR004679 2-hydroxycarboxylate transporter [PIRSF005348] (1-415)
  IPR004679 2-hydroxycarboxylate transporter [PTHR40033] (2-415)

Mean predicted aligned error: 5.9 Å

Secondary structure (DSSP, 8-state):
--HHHHHHHHHHHHHHHHTT---SSHHHHHHHHHHHHHHHHHHHHHSTTTGGGTHHHHHHHHHHHHHHHTTSS-THHHHHHHIIIIITSHHHHHHHHHHHHHHHHS-HHHHHHHHHHTHHHHHHHHHHHHHHHHHHHHHTTS-HHHHIIIIIHHHHT-SIIIIIHHHHHHHHHHH-S-HHHHHHHHHHHHHHHHHHHHHHHHHHHHHHHSSS-SSTTS--TT--B-SS-GGG-------TTSHHHHHHHHHHHHHHHHHHHHHHHHH-TTS-HHHHHHHHHHHHHHHT-S-HHHHHHHHHHHHHIIIIIHHHHHHHHHHHH--HHHHHHHHTSHHHHHHHHHHHHHHHHHHHHHHHHTTB-HHHHHIIIIIHHHSSTHHHHHHHHHHTT-GGGHHHHHHIIIIIHHHHHHHHHHHH--

Sequence (418 aa):
MRLPLYLALLIPAILCLYLNILPINIITGLMITMGLGGLFLWIGDSIPKFSEFGGGTLLCIFLPAVLIFVGVLPESMSEIAQNFYSGFGFQDFIVAGLIVGSILSIKREVLITVGLKMLIPLMTTILLGALVGGLLGQLFGLGFKYTILLIVAPIMASGLTTGAIPLSQIYADNMGGVPSDFFDILAPAVMVSNIICILLASILNFLGKRKKTPFKGFSGNGNPLRVKNDSFKVEEGNRLVESIKNIGIGIMVAGGLYMSGVLLNGLFPFFHTFVWLIVLAAILKLTNLLPNQINSGAEVWFNFISRVWVPAVLVAISASLIDVNRVLDLITNPTNMFVTVMVVVIIATIAGFAGWIIGFYFVESSIISGLALADMGGVGDVAVLKASERMQLFPFLQITTRIGGVLTIVVMSLLSAT

Organism: NCBI:txid444060

Solvent-accessible surface area (backbone atoms only — not comparable to full-atom values): 20023 Å² total; per-residue (Å²): 126,61,65,70,63,47,47,66,63,40,51,59,56,52,51,33,50,73,67,70,69,63,68,87,42,66,67,52,24,46,51,52,23,36,46,50,12,53,50,29,28,54,55,23,54,67,36,83,74,44,32,64,45,33,23,10,51,52,35,15,42,49,45,44,27,50,34,38,72,75,60,74,38,55,70,65,52,26,55,34,20,36,38,29,35,62,68,70,44,43,46,57,55,51,50,36,30,42,39,39,8,37,52,43,49,50,44,54,70,54,53,54,54,50,64,59,56,46,51,56,15,32,52,48,17,55,56,49,32,37,53,52,35,9,52,50,24,39,75,73,71,63,33,39,68,52,26,24,64,51,41,42,44,26,18,35,8,9,10,60,82,72,12,24,49,56,50,12,45,54,46,19,74,60,72,55,76,56,37,66,64,44,30,68,60,23,45,31,48,23,56,45,28,24,56,50,31,29,53,49,27,10,50,48,34,38,51,47,70,38,95,74,52,96,49,95,56,39,48,47,88,64,33,47,59,71,60,101,56,85,63,71,60,68,78,85,75,90,55,82,84,62,42,65,64,22,31,53,46,11,50,50,51,20,50,52,41,42,53,49,8,45,51,45,23,74,77,46,77,87,48,58,39,68,57,42,26,51,53,50,43,47,49,42,45,69,69,59,73,61,56,69,70,55,30,51,5,17,30,47,28,23,54,46,43,64,68,65,43,41,42,15,49,32,22,21,46,12,35,51,68,54,56,65,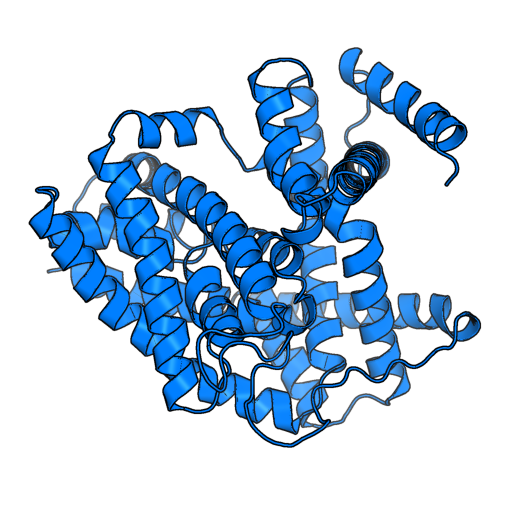66,47,44,46,61,39,56,76,38,62,65,60,38,50,51,48,55,47,39,51,52,48,24,21,49,44,2,9,51,46,19,34,76,80,41,25,6,21,46,41,20,13,42,35,30,13,33,19,24,24,12,41,12,79,64,26,43,54,48,28,23,56,26,33,71,28,62,74,45,48,41,52,23,52,47,27,20,56,54,42,10,52,51,37,49,55,57,48,50,63,62,62,70,105

Nearest PDB structures (foldseek):
  5a1s-assembly1_C  TM=9.303E-01  e=1.930E-21  Salmonella enterica
  5xat-assembly1_A  TM=9.359E-01  e=4.211E-20  Klebsiella pneumoniae
  5a1s-assembly2_A  TM=9.239E-01  e=2.468E-20  Salmonella enterica
  5xas-assembly1_A  TM=9.399E-01  e=5.389E-20  Klebsiella pneumoniae
  5a1s-assembly2_B  TM=6.449E-01  e=2.677E-19  Salmonella enterica

Radius of gyration: 20.9 Å; Cα contacts (8 Å, |Δi|>4): 712; chains: 1; bounding box: 56×54×58 Å

pLDDT: mean 88.57, std 9.29, range [41.69, 98.06]

Foldseek 3Di:
DPPVVLCVQQVVLQVCQVVVNDDQDLVSLCSNLLSQLVVLQVVQCPDPPSVLLVGSLLCLQAVLLVCCVVPVGPLVNQVSLCCNCPVVCVVVLLLLLLLLLLLLLAALVLCVVCQVLLVQLQVLLLVVLLVVLLVLCVVLPNHNLNRSLQASLLLQLQALPRGLQLSLVLLCVQVNDDSVVSSLRRHLLLLLLLVLLLSVLSVLLSLQPDPDHPDPLQDPLQRFFQDPDPRGPRPPPPDPVLQPVLLVLLSCLSVVLLVVLVVCCVVPVPADSVVSSNVVSSVCNNVVVDDPSSSSSSNSNNVCCLPRPLSSLSNSCNSHPNDVVSNVVQVVPVSSSVSSSVSLVSSLQSQLVSSVVSGTRSSLSSLLNRSLSRHNHLSSNSSSCSSNVNSSCSNSSNVCSRVSSVVSSVVSSVSSND